Protein AF-A0A8J2QE23-F1 (afdb_monomer_lite)

Secondary structure (DSSP, 8-state):
----PPEEEE-------BPPEEESS----SS----EEPPP------TT---EEEETTEEEETTT-B-TTT--B-TTS-EEEETTEEEEHHHHHHHHPPBBTTT--B--TTS-EEEETTEEEETTT-B-TTT--B-TTS-EEEETTEEEEHHHHHHHHS-B-TTT-PBPPTT-EEEEETTEEEETTT-B-TTT--B-TTS-EEEETTEEEEHHHHHHHHS-B-TTT--B--S--EEETTEEE-TTTSB-TTT--B-TTS-EEEETTEEEEHHHHHHHHSPBPTTT--B---TT---EEEETTEEEEGGG-B-TTT--B-TTS--EEETTEEE-HHHHHHHHHHHHHHHHHHHSS------------SSTTTTTSS---SS------------------HHHHHHHHHHHHHHHHHHHHHHHHHHHTTTTS---SS-HHHHHHHHHHHHHHT-HHHHHHHHTT-SPPGGG-HHHHHHHHS-TTS---HHHHHHHHHHHHHHHHHTTHHHHHHHHHTT----HHHHHHHHHT--HHHHHHHHHHHHHTT-

Foldseek 3Di:
DDFDDWDKDAPPPPLVQDAWDWCPFDDPDVWDGKDWDQFDDDQDDDPPPFGWGQDPNDIHGQQQCAAPPPSHGCVNHIWMDTPNGTHHQVRCQVVPFAAAPQPRDGQGPPFTWTDDPRHTHTQQRCAAPPPRHGCHRHGWDDDPNGIHHPVVCQVPPFDAAPQPRDGDDHGFIWIDDPHHIHGQQRCAAPPPSGRQRRHGWDDDPNGIHHPVRCCLVPFQAAPQPRDGDPDDFDADPNHTHRQQRCAAPPPSHGCRVADWDDDPNGIHHLVCCQVPPADAALQPRHGPRCPDVQDWDDDPNHIHRQQRQAAPPPRHRCVVHDWDDDPSGIHHPVVVVVVVVVVVVVVVVVVPPDPDDDDDDDDDDDDCVVQVVPDPDPDDDDDDDDDDDDDDDDDPDPVNVVVVVVVVVVVVVVVVVVVVVVVVVVVPDDDDPDDPVVCVVVVVVVVVVPDVVVVVCVVVVVDDDPCLDLVNQLCVQVPPVDDDDPVSSVVSNVCSVCCNQPNCVVVVVVCVVVVHDDDPVNVVVSVVSPPVVNNVVVVVVVVVVVD

Organism: NCBI:txid151541

pLDDT: mean 70.88, std 19.55, range [23.38, 95.0]

InterPro domains:
  IPR001781 Zinc finger, LIM-type [PF00412] (100-156)
  IPR001781 Zinc finger, LIM-type [PF00412] (161-218)
  IPR001781 Zinc finger, LIM-type [PF00412] (222-276)
  IPR001781 Zinc finger, LIM-type [PF00412] (281-336)
  IPR001781 Zinc finger, LIM-type [PS00478] (100-135)
  IPR001781 Zinc finger, LIM-type [PS00478] (281-318)
  IPR001781 Zinc finger, LIM-type [PS50023] (98-159)
  IPR001781 Zinc finger, LIM-type [PS50023] (160-219)
  IPR001781 Zinc finger, LIM-type [PS50023] (220-279)
  IPR001781 Zinc finger, LIM-type [PS50023] (282-342)
  IPR001781 Zinc finger, LIM-type [SM00132] (42-91)
  IPR001781 Zinc finger, LIM-type [SM00132] (99-152)
  IPR001781 Zinc finger, LIM-type [SM00132] (160-213)
  IPR001781 Zinc finger, LIM-type [SM00132] (221-272)
  IPR001781 Zinc finger, LIM-type [SM00132] (280-335)
  IPR056807 FHL1/2/3/5, N-terminal LIM domain [PF25076] (67-93)

Radius of gyration: 65.22 Å; chains: 1; bounding box: 128×52×193 Å

Structure (mmCIF, N/CA/C/O backbone):
data_AF-A0A8J2QE23-F1
#
_entry.id   AF-A0A8J2QE23-F1
#
loop_
_atom_site.group_PDB
_atom_site.id
_atom_site.type_symbol
_atom_site.label_atom_id
_atom_site.label_alt_id
_atom_site.label_comp_id
_atom_site.label_asym_id
_atom_site.label_entity_id
_atom_site.label_seq_id
_atom_site.pdbx_PDB_ins_code
_atom_site.Cartn_x
_atom_site.Cartn_y
_atom_site.Cartn_z
_atom_site.occupancy
_atom_site.B_iso_or_equiv
_atom_site.auth_seq_id
_atom_site.auth_comp_id
_atom_site.auth_asym_id
_atom_site.auth_atom_id
_atom_site.pdbx_PDB_model_num
ATOM 1 N N . MET A 1 1 ? 8.301 8.227 7.032 1.00 47.47 1 MET A N 1
ATOM 2 C CA . MET A 1 1 ? 7.394 7.365 7.816 1.00 47.47 1 MET A CA 1
ATOM 3 C C . MET A 1 1 ? 7.092 8.125 9.090 1.00 47.47 1 MET A C 1
ATOM 5 O O . MET A 1 1 ? 8.026 8.390 9.827 1.00 47.47 1 MET A O 1
ATOM 9 N N . ALA A 1 2 ? 5.865 8.611 9.270 1.00 38.12 2 ALA A N 1
ATOM 10 C CA . ALA A 1 2 ? 5.478 9.253 10.523 1.00 38.12 2 ALA A CA 1
ATOM 11 C C . ALA A 1 2 ? 5.059 8.149 11.497 1.00 38.12 2 ALA A C 1
ATOM 13 O O . ALA A 1 2 ? 4.225 7.320 11.126 1.00 38.12 2 ALA A O 1
ATOM 14 N N . ASP A 1 3 ? 5.649 8.116 12.690 1.00 47.94 3 ASP A N 1
ATOM 15 C CA . ASP A 1 3 ? 5.162 7.262 13.769 1.00 47.94 3 ASP A CA 1
ATOM 16 C C . ASP A 1 3 ? 3.767 7.748 14.167 1.00 47.94 3 ASP A C 1
ATOM 18 O O . ASP A 1 3 ? 3.561 8.907 14.525 1.00 47.94 3 ASP A O 1
ATOM 22 N N . VAL A 1 4 ? 2.779 6.872 13.996 1.00 60.41 4 VAL A N 1
ATOM 23 C CA . VAL A 1 4 ? 1.395 7.142 14.378 1.00 60.41 4 VAL A CA 1
ATOM 24 C C . VAL A 1 4 ? 1.168 6.480 15.727 1.00 60.41 4 VAL A C 1
ATOM 26 O O . VAL A 1 4 ? 1.084 5.254 15.808 1.00 60.41 4 VAL A O 1
ATOM 29 N N . ASP A 1 5 ? 1.060 7.292 16.774 1.00 63.09 5 ASP A N 1
ATOM 30 C CA . ASP A 1 5 ? 0.840 6.794 18.128 1.00 63.09 5 ASP A CA 1
ATOM 31 C C . ASP A 1 5 ? -0.550 6.165 18.272 1.00 63.09 5 ASP A C 1
ATOM 33 O O . ASP A 1 5 ? -1.583 6.787 18.003 1.00 63.09 5 ASP A O 1
ATOM 37 N N . VAL A 1 6 ? -0.576 4.914 18.734 1.00 68.56 6 VAL A N 1
ATOM 38 C CA . VAL A 1 6 ? -1.795 4.239 19.186 1.00 68.56 6 VAL A CA 1
ATOM 39 C C . VAL A 1 6 ? -1.849 4.265 20.699 1.00 68.56 6 VAL A C 1
ATOM 41 O O . VAL A 1 6 ? -0.939 3.801 21.387 1.00 68.56 6 VAL A O 1
ATOM 44 N N . GLN A 1 7 ? -2.959 4.781 21.221 1.00 72.75 7 GLN A N 1
ATOM 45 C CA . GLN A 1 7 ? -3.200 4.804 22.653 1.00 72.75 7 GLN A CA 1
ATOM 46 C C . GLN A 1 7 ? -3.674 3.427 23.114 1.00 72.75 7 GLN A C 1
ATOM 48 O O . GLN A 1 7 ? -4.729 2.933 22.709 1.00 72.75 7 GLN A O 1
ATOM 53 N N . VAL A 1 8 ? -2.888 2.816 23.998 1.00 76.31 8 VAL A N 1
ATOM 54 C CA . VAL A 1 8 ? -3.310 1.634 24.747 1.00 76.31 8 VAL A CA 1
ATOM 55 C C . VAL A 1 8 ? -4.081 2.113 25.964 1.00 76.31 8 VAL A C 1
ATOM 57 O O . VAL A 1 8 ? -3.533 2.783 26.837 1.00 76.31 8 VAL A O 1
ATOM 60 N N . GLN A 1 9 ? -5.356 1.752 26.030 1.00 70.69 9 GLN A N 1
ATOM 61 C CA . GLN A 1 9 ? -6.204 2.053 27.173 1.00 70.69 9 GLN A CA 1
ATOM 62 C C . GLN A 1 9 ? -6.721 0.753 27.783 1.00 70.69 9 GLN A C 1
ATOM 64 O O . GLN A 1 9 ? -7.010 -0.227 27.092 1.00 70.69 9 GLN A O 1
ATOM 69 N N . TYR A 1 10 ? -6.864 0.747 29.101 1.00 68.62 10 TYR A N 1
ATOM 70 C CA . TYR A 1 10 ? -7.500 -0.352 29.813 1.00 68.62 10 TYR A CA 1
ATOM 71 C C . TYR A 1 10 ? -8.988 -0.058 29.936 1.00 68.62 10 TYR A C 1
ATOM 73 O O . TYR A 1 10 ? -9.376 1.047 30.317 1.00 68.62 10 TYR A O 1
ATOM 81 N N . THR A 1 11 ? -9.838 -1.038 29.621 1.00 58.91 11 THR A N 1
ATOM 82 C CA . THR A 1 11 ? -11.272 -0.886 29.859 1.00 58.91 11 THR A CA 1
ATOM 83 C C . THR A 1 11 ? -11.573 -1.008 31.345 1.00 58.91 11 THR A C 1
ATOM 85 O O . THR A 1 11 ? -11.805 -2.090 31.889 1.00 58.91 11 THR A O 1
ATOM 88 N N . THR A 1 12 ? -11.625 0.143 32.009 1.00 49.09 12 THR A N 1
ATOM 89 C CA . THR A 1 12 ? -12.297 0.323 33.294 1.00 49.09 12 THR A CA 1
ATOM 90 C C . THR A 1 12 ? -13.791 0.482 33.040 1.00 49.09 12 THR A C 1
ATOM 92 O O . THR A 1 12 ? -14.388 1.538 33.229 1.00 49.09 12 THR A O 1
ATOM 95 N N . THR A 1 13 ? -14.448 -0.589 32.590 1.00 48.50 13 THR A N 1
ATOM 96 C CA . THR A 1 13 ? -15.899 -0.630 32.752 1.00 48.50 13 THR A CA 1
ATOM 97 C C . THR A 1 13 ? -16.133 -0.727 34.253 1.00 48.50 13 THR A C 1
ATOM 99 O O . THR A 1 13 ? -15.997 -1.811 34.822 1.00 48.50 13 THR A O 1
ATOM 102 N N . GLU A 1 14 ? -16.442 0.394 34.911 1.00 43.00 14 GLU A N 1
ATOM 103 C CA . GLU A 1 14 ? -16.995 0.395 36.265 1.00 43.00 14 GLU A CA 1
ATOM 104 C C . GLU A 1 14 ? -18.383 -0.255 36.223 1.00 43.00 14 GLU A C 1
ATOM 106 O O . GLU A 1 14 ? -19.428 0.365 36.435 1.00 43.00 14 GLU A O 1
ATOM 111 N N . ARG A 1 15 ? -18.414 -1.561 35.961 1.00 50.25 15 ARG A N 1
ATOM 112 C CA . ARG A 1 15 ? -19.521 -2.406 36.346 1.00 50.25 15 ARG A CA 1
ATOM 113 C C . ARG A 1 15 ? -19.413 -2.506 37.855 1.00 50.25 15 ARG A C 1
ATOM 115 O O . ARG A 1 15 ? -18.872 -3.465 38.391 1.00 50.25 15 ARG A O 1
ATOM 122 N N . LYS A 1 16 ? -19.905 -1.474 38.546 1.00 45.69 16 LYS A N 1
ATOM 123 C CA . LYS A 1 16 ? -20.238 -1.584 39.963 1.00 45.69 16 LYS A CA 1
ATOM 124 C C . LYS A 1 16 ? -21.282 -2.687 40.016 1.00 45.69 16 LYS A C 1
ATOM 126 O O . LYS A 1 16 ? -22.439 -2.462 39.664 1.00 45.69 16 LYS A O 1
ATOM 131 N N . THR A 1 17 ? -20.832 -3.895 40.327 1.00 49.22 17 THR A N 1
ATOM 132 C CA . THR A 1 17 ? -21.668 -5.054 40.589 1.00 49.22 17 THR A CA 1
ATOM 133 C C . THR A 1 17 ? -22.394 -4.739 41.881 1.00 49.22 17 THR A C 1
ATOM 135 O O . THR A 1 17 ? -21.884 -4.899 42.985 1.00 49.22 17 THR A O 1
ATOM 138 N N . ARG A 1 18 ? -23.570 -4.135 41.732 1.00 65.31 18 ARG A N 1
ATOM 139 C CA . ARG A 1 18 ? -24.347 -3.660 42.866 1.00 65.31 18 ARG A CA 1
ATOM 140 C C . ARG A 1 18 ? -25.139 -4.841 43.391 1.00 65.31 18 ARG A C 1
ATOM 142 O O . ARG A 1 18 ? -25.804 -5.543 42.631 1.00 65.31 18 ARG A O 1
ATOM 149 N N . LYS A 1 19 ? -25.012 -5.078 44.689 1.00 60.19 19 LYS A N 1
ATOM 150 C CA . LYS A 1 19 ? -25.923 -5.945 45.423 1.00 60.19 19 LYS A CA 1
ATOM 151 C C . LYS A 1 19 ? -27.042 -5.063 45.950 1.00 60.19 19 LYS A C 1
ATOM 153 O O . LYS A 1 19 ? -26.781 -3.969 46.448 1.00 60.19 19 LYS A O 1
ATOM 158 N N . VAL A 1 20 ? -28.278 -5.517 45.787 1.00 65.62 20 VAL A N 1
ATOM 159 C CA . VAL A 1 20 ? -29.425 -4.837 46.386 1.00 65.62 20 VAL A CA 1
ATOM 160 C C . VAL A 1 20 ? -29.340 -5.027 47.901 1.00 65.62 20 VAL A C 1
ATOM 162 O O . VAL A 1 20 ? -28.993 -6.119 48.365 1.00 65.62 20 VAL A O 1
ATOM 165 N N . LYS A 1 21 ? -29.593 -3.974 48.684 1.00 64.69 21 LYS A N 1
ATOM 166 C CA . LYS A 1 21 ? -29.638 -4.117 50.141 1.00 64.69 21 LYS A CA 1
ATOM 167 C C . LYS A 1 21 ? -30.967 -4.790 50.474 1.00 64.69 21 LYS A C 1
ATOM 169 O O . LYS A 1 21 ? -32.024 -4.199 50.277 1.00 64.69 21 LYS A O 1
ATOM 174 N N . LYS A 1 22 ? -30.905 -6.039 50.937 1.00 49.88 22 LYS A N 1
ATOM 175 C CA . LYS A 1 22 ? -32.056 -6.722 51.530 1.00 49.88 22 LYS A CA 1
ATOM 176 C C . LYS A 1 22 ? -32.204 -6.231 52.961 1.00 49.88 22 LYS A C 1
ATOM 178 O O . LYS A 1 22 ? -31.417 -6.599 53.826 1.00 49.88 22 LYS A O 1
ATOM 183 N N . THR A 1 23 ? -33.185 -5.380 53.202 1.00 47.16 23 THR A N 1
ATOM 184 C CA . THR A 1 23 ? -33.589 -5.003 54.556 1.00 47.16 23 THR A CA 1
ATOM 185 C C . THR A 1 23 ? -34.713 -5.930 54.998 1.00 47.16 23 THR A C 1
ATOM 187 O O . THR A 1 23 ? -35.874 -5.679 54.709 1.00 47.16 23 THR A O 1
ATOM 190 N N . SER A 1 24 ? -34.359 -7.033 55.663 1.00 40.16 24 SER A N 1
ATOM 191 C CA . SER A 1 24 ? -35.286 -7.829 56.490 1.00 40.16 24 SER A CA 1
ATOM 192 C C . SER A 1 24 ? -35.297 -7.371 57.958 1.00 40.16 24 SER A C 1
ATOM 194 O O . SER A 1 24 ? -36.177 -7.758 58.714 1.00 40.16 24 SER A O 1
ATOM 196 N N . LYS A 1 25 ? -34.359 -6.494 58.341 1.00 39.34 25 LYS A N 1
ATOM 197 C CA . LYS A 1 25 ? -34.445 -5.586 59.491 1.00 39.34 25 LYS A CA 1
ATOM 198 C C . LYS A 1 25 ? -34.339 -4.159 58.958 1.00 39.34 25 LYS A C 1
ATOM 200 O O . LYS A 1 25 ? -33.464 -3.866 58.135 1.00 39.34 25 LYS A O 1
ATOM 205 N N . ARG A 1 26 ? -35.291 -3.310 59.336 1.00 41.75 26 ARG A N 1
ATOM 206 C CA . ARG A 1 26 ? -35.422 -1.936 58.836 1.00 41.75 26 ARG A CA 1
ATOM 207 C C . ARG A 1 26 ? -34.253 -1.078 59.357 1.00 41.75 26 ARG A C 1
ATOM 209 O O . ARG A 1 26 ? -33.733 -1.344 60.430 1.00 41.75 26 ARG A O 1
ATOM 216 N N . ARG A 1 27 ? -33.791 -0.123 58.536 1.00 34.28 27 ARG A N 1
ATOM 217 C CA . ARG A 1 27 ? -32.582 0.714 58.719 1.00 34.28 27 ARG A CA 1
ATOM 218 C C . ARG A 1 27 ? -32.363 1.195 60.169 1.00 34.28 27 ARG A C 1
ATOM 220 O O . ARG A 1 27 ? -33.217 1.890 60.702 1.00 34.28 27 ARG A O 1
ATOM 227 N N . GLU A 1 28 ? -31.139 1.000 60.672 1.00 32.66 28 GLU A N 1
ATOM 228 C CA . GLU A 1 28 ? -30.428 1.968 61.525 1.00 32.66 28 GLU A CA 1
ATOM 229 C C . GLU A 1 28 ? -30.252 3.275 60.726 1.00 32.66 28 GLU A C 1
ATOM 231 O O . GLU A 1 28 ? -29.236 3.532 60.077 1.00 32.66 28 GLU A O 1
ATOM 236 N N . SER A 1 29 ? -31.313 4.067 60.662 1.00 32.69 29 SER A N 1
ATOM 237 C CA . SER A 1 29 ? -31.208 5.525 60.587 1.00 32.69 29 SER A CA 1
ATOM 238 C C . SER A 1 29 ? -31.222 6.031 62.029 1.00 32.69 29 SER A C 1
ATOM 240 O O . SER A 1 29 ? -31.590 5.281 62.924 1.00 32.69 29 SER A O 1
ATOM 242 N N . LYS A 1 30 ? -30.810 7.276 62.271 1.00 35.81 30 LYS A N 1
ATOM 243 C CA . LYS A 1 30 ? -30.726 7.922 63.597 1.00 35.81 30 LYS A CA 1
ATOM 244 C C . LYS A 1 30 ? -32.020 7.931 64.447 1.00 35.81 30 LYS A C 1
ATOM 246 O O . LYS A 1 30 ? -32.007 8.526 65.516 1.00 35.81 30 LYS A O 1
ATOM 251 N N . ASP A 1 31 ? -33.072 7.236 64.027 1.00 39.78 31 ASP A N 1
ATOM 252 C CA . ASP A 1 31 ? -34.387 7.197 64.646 1.00 39.78 31 ASP A CA 1
ATOM 253 C C . ASP A 1 31 ? -34.797 5.728 64.873 1.00 39.78 31 ASP A C 1
ATOM 255 O O . ASP A 1 31 ? -34.984 4.996 63.900 1.00 39.78 31 ASP A O 1
ATOM 259 N N . GLY A 1 32 ? -34.890 5.335 66.150 1.00 39.62 32 GLY A N 1
ATOM 260 C CA . GLY A 1 32 ? -35.680 4.236 66.738 1.00 39.62 32 GLY A CA 1
ATOM 261 C C . GLY A 1 32 ? -35.722 2.847 66.073 1.00 39.62 32 GLY A C 1
ATOM 262 O O . GLY A 1 32 ? -36.152 2.679 64.935 1.00 39.62 32 GLY A O 1
ATOM 263 N N . GLU A 1 33 ? -35.404 1.800 66.844 1.00 40.91 33 GLU A N 1
ATOM 264 C CA . GLU A 1 33 ? -35.681 0.400 66.484 1.00 40.91 33 GLU A CA 1
ATOM 265 C C . GLU A 1 33 ? -37.197 0.166 66.321 1.00 40.91 33 GLU A C 1
ATOM 267 O O . GLU A 1 33 ? -37.983 0.479 67.213 1.00 40.91 33 GLU A O 1
ATOM 272 N N . VAL A 1 34 ? -37.615 -0.373 65.169 1.00 52.19 34 VAL A N 1
ATOM 273 C CA . VAL A 1 34 ? -39.026 -0.663 64.864 1.00 52.19 34 VAL A CA 1
ATOM 274 C C . VAL A 1 34 ? -39.274 -2.161 65.006 1.00 52.19 34 VAL A C 1
ATOM 276 O O . VAL A 1 34 ? -38.759 -2.951 64.209 1.00 52.19 34 VAL A O 1
ATOM 279 N N . SER A 1 35 ? -40.093 -2.546 65.981 1.00 59.28 35 SER A N 1
ATOM 280 C CA . SER A 1 35 ? -40.546 -3.918 66.212 1.00 59.28 35 SER A CA 1
ATOM 281 C C . SER A 1 35 ? -42.037 -4.059 65.893 1.00 59.28 35 SER A C 1
ATOM 283 O O . SER A 1 35 ? -42.848 -3.176 66.188 1.00 59.28 35 SER A O 1
ATOM 285 N N . VAL A 1 36 ? -42.387 -5.167 65.235 1.00 64.56 36 VAL A N 1
ATOM 286 C CA . VAL A 1 36 ? -43.778 -5.602 65.063 1.00 64.56 36 VAL A CA 1
ATOM 287 C C . VAL A 1 36 ? -44.067 -6.560 66.200 1.00 64.56 36 VAL A C 1
ATOM 289 O O . VAL A 1 36 ? -43.418 -7.601 66.294 1.00 64.56 36 VAL A O 1
ATOM 292 N N . THR A 1 37 ? -45.004 -6.195 67.065 1.00 68.62 37 THR A N 1
ATOM 293 C CA . THR A 1 37 ? -45.336 -6.999 68.239 1.00 68.62 37 THR A CA 1
ATOM 294 C C . THR A 1 37 ? -46.634 -7.744 67.972 1.00 68.62 37 THR A C 1
ATOM 296 O O . THR A 1 37 ? -47.677 -7.136 67.722 1.00 68.62 37 THR A O 1
ATOM 299 N N . GLU A 1 38 ? -46.560 -9.071 68.006 1.00 58.50 38 GLU A N 1
ATOM 300 C CA . GLU A 1 38 ? -47.729 -9.944 68.069 1.00 58.50 38 GLU A CA 1
ATOM 301 C C . GLU A 1 38 ? -48.007 -10.231 69.545 1.00 58.50 38 GLU A C 1
ATOM 303 O O . GLU A 1 38 ? -47.108 -10.626 70.287 1.00 58.50 38 GLU A O 1
ATOM 308 N N . LEU A 1 39 ? -49.227 -9.945 69.999 1.00 58.41 39 LEU A N 1
ATOM 309 C CA . LEU A 1 39 ? -49.626 -10.178 71.383 1.00 58.41 39 LEU A CA 1
ATOM 310 C C . LEU A 1 39 ? -50.009 -11.646 71.578 1.00 58.41 39 LEU A C 1
ATOM 312 O O . LEU A 1 39 ? -50.904 -12.149 70.899 1.00 58.41 39 LEU A O 1
ATOM 316 N N . GLU A 1 40 ? -49.389 -12.305 72.557 1.00 47.38 40 GLU A N 1
ATOM 317 C CA . GLU A 1 40 ? -49.926 -13.535 73.137 1.00 47.38 40 GLU A CA 1
ATOM 318 C C . GLU A 1 40 ? -51.160 -13.169 73.975 1.00 47.38 40 GLU A C 1
ATOM 320 O O . GLU A 1 40 ? -51.076 -12.415 74.948 1.00 47.38 40 GLU A O 1
ATOM 325 N N . GLN A 1 41 ? -52.331 -13.668 73.579 1.00 48.75 41 GLN A N 1
ATOM 326 C CA . GLN A 1 41 ? -53.566 -13.479 74.336 1.00 48.75 41 GLN A CA 1
ATOM 327 C C . GLN A 1 41 ? -53.448 -14.207 75.681 1.00 48.75 41 GLN A C 1
ATOM 329 O O . GLN A 1 41 ? -53.553 -15.429 75.745 1.00 48.75 41 GLN A O 1
ATOM 334 N N . THR A 1 42 ? -53.250 -13.461 76.766 1.00 46.84 42 THR A N 1
ATOM 335 C CA . THR A 1 42 ? -53.445 -13.975 78.126 1.00 46.84 42 THR A CA 1
ATOM 336 C C . THR A 1 42 ? -54.664 -13.288 78.724 1.00 46.84 42 THR A C 1
ATOM 338 O O . THR A 1 42 ? -54.569 -12.236 79.346 1.00 46.84 42 THR A O 1
ATOM 341 N N . ASN A 1 43 ? -55.840 -13.883 78.504 1.00 48.66 43 ASN A N 1
ATOM 342 C CA . ASN A 1 43 ? -57.049 -13.519 79.239 1.00 48.66 43 ASN A CA 1
ATOM 343 C C . ASN A 1 43 ? -56.899 -14.026 80.675 1.00 48.66 43 ASN A C 1
ATOM 345 O O . ASN A 1 43 ? -57.268 -15.154 80.993 1.00 48.66 43 ASN A O 1
ATOM 349 N N . THR A 1 44 ? -56.308 -13.212 81.538 1.00 50.41 44 THR A N 1
ATOM 350 C CA . THR A 1 44 ? -56.287 -13.460 82.980 1.00 50.41 44 THR A CA 1
ATOM 351 C C . THR A 1 44 ? -57.384 -12.627 83.631 1.00 50.41 44 THR A C 1
ATOM 353 O O . THR A 1 44 ? -57.357 -11.406 83.561 1.00 50.41 44 THR A O 1
ATOM 356 N N . THR A 1 45 ? -58.375 -13.290 84.225 1.00 49.25 45 THR A N 1
ATOM 357 C CA . THR A 1 45 ? -59.430 -12.671 85.035 1.00 49.25 45 THR A CA 1
ATOM 358 C C . THR A 1 45 ? -58.950 -12.560 86.480 1.00 49.25 45 THR A C 1
ATOM 360 O O . THR A 1 45 ? -58.629 -13.586 87.077 1.00 49.25 45 THR A O 1
ATOM 363 N N . ASN A 1 46 ? -58.933 -11.356 87.052 1.00 49.34 46 ASN A N 1
ATOM 364 C CA . ASN A 1 46 ? -58.846 -11.157 88.505 1.00 49.34 46 ASN A CA 1
ATOM 365 C C . ASN A 1 46 ? -60.196 -10.645 89.038 1.00 49.34 46 ASN A C 1
ATOM 367 O O . ASN A 1 46 ? -60.998 -10.125 88.262 1.00 49.34 46 ASN A O 1
ATOM 371 N N . ASP A 1 47 ? -60.408 -10.799 90.350 1.00 51.91 47 ASP A N 1
ATOM 372 C CA . ASP A 1 47 ? -61.664 -10.696 91.131 1.00 51.91 47 ASP A CA 1
ATOM 373 C C . ASP A 1 47 ? -62.526 -9.413 90.987 1.00 51.91 47 ASP A C 1
ATOM 375 O O . ASP A 1 47 ? -63.569 -9.320 91.621 1.00 51.91 47 ASP A O 1
ATOM 379 N N . ASP A 1 48 ? -62.173 -8.465 90.112 1.00 52.19 48 ASP A N 1
ATOM 380 C CA . ASP A 1 48 ? -62.931 -7.229 89.830 1.00 52.19 48 ASP A CA 1
ATOM 381 C C . ASP A 1 48 ? -63.298 -7.053 88.332 1.00 52.19 48 ASP A C 1
ATOM 383 O O . ASP A 1 48 ? -63.416 -5.942 87.820 1.00 52.19 48 ASP A O 1
ATOM 387 N N . GLY A 1 49 ? -63.487 -8.149 87.586 1.00 56.12 49 GLY A N 1
ATOM 388 C CA . GLY A 1 49 ? -64.290 -8.179 86.344 1.00 56.12 49 GLY A CA 1
ATOM 389 C C . GLY A 1 49 ? -63.803 -7.386 85.114 1.00 56.12 49 GLY A C 1
ATOM 390 O O . GLY A 1 49 ? -64.533 -7.321 84.125 1.00 56.12 49 GLY A O 1
ATOM 391 N N . GLY A 1 50 ? -62.608 -6.788 85.130 1.00 60.12 50 GLY A N 1
ATOM 392 C CA . GLY A 1 50 ? -62.061 -6.016 84.004 1.00 60.12 50 GLY A CA 1
ATOM 393 C C . GLY A 1 50 ? -61.134 -6.821 83.082 1.00 60.12 50 GLY A C 1
ATOM 394 O O . GLY A 1 50 ? -60.186 -7.447 83.550 1.00 60.12 50 GLY A O 1
ATOM 395 N N . GLU A 1 51 ? -61.357 -6.761 81.763 1.00 66.81 51 GLU A N 1
ATOM 396 C CA . GLU A 1 51 ? -60.429 -7.301 80.754 1.00 66.81 51 GLU A CA 1
ATOM 397 C C . GLU A 1 51 ? -59.211 -6.375 80.564 1.00 66.81 51 GLU A C 1
ATOM 399 O O . GLU A 1 51 ? -59.355 -5.169 80.333 1.00 66.81 51 GLU A O 1
ATOM 404 N N . TYR A 1 52 ? -57.999 -6.939 80.621 1.00 68.12 52 TYR A N 1
ATOM 405 C CA . TYR A 1 52 ? -56.741 -6.213 80.421 1.00 68.12 52 TYR A CA 1
ATOM 406 C C . TYR A 1 52 ? -55.822 -6.897 79.400 1.00 68.12 52 TYR A C 1
ATOM 408 O O . TYR A 1 52 ? -55.874 -8.105 79.195 1.00 68.12 52 TYR A O 1
ATOM 416 N N . THR A 1 53 ? -54.971 -6.114 78.732 1.00 75.00 53 THR A N 1
ATOM 417 C CA . THR A 1 53 ? -53.980 -6.574 77.746 1.00 75.00 53 THR A CA 1
ATOM 418 C C . THR A 1 53 ? -52.580 -6.108 78.144 1.00 75.00 53 THR A C 1
ATOM 420 O O . THR A 1 53 ? -52.367 -4.928 78.422 1.00 75.00 53 THR A O 1
ATOM 423 N N . LYS A 1 54 ? -51.605 -7.024 78.140 1.00 75.38 54 LYS A N 1
ATOM 424 C CA . LYS A 1 54 ? -50.193 -6.726 78.426 1.00 75.38 54 LYS A CA 1
ATOM 425 C C . LYS A 1 54 ? -49.461 -6.257 77.182 1.00 75.38 54 LYS A C 1
ATOM 427 O O . LYS A 1 54 ? -49.188 -7.065 76.309 1.00 75.38 54 LYS A O 1
ATOM 432 N N . ALA A 1 55 ? -49.077 -4.987 77.118 1.00 72.94 55 ALA A N 1
ATOM 433 C CA . ALA A 1 55 ? -48.306 -4.433 76.005 1.00 72.94 55 ALA A CA 1
ATOM 434 C C . ALA A 1 55 ? -47.277 -3.415 76.513 1.00 72.94 55 ALA A C 1
ATOM 436 O O . ALA A 1 55 ? -47.532 -2.682 77.467 1.00 72.94 55 ALA A O 1
ATOM 437 N N . MET A 1 56 ? -46.102 -3.348 75.875 1.00 72.88 56 MET A N 1
ATOM 438 C CA . MET A 1 56 ? -45.023 -2.412 76.251 1.00 72.88 56 MET A CA 1
ATOM 439 C C . MET A 1 56 ? -44.588 -2.518 77.730 1.00 72.88 56 MET A C 1
ATOM 441 O O . MET A 1 56 ? -44.323 -1.506 78.376 1.00 72.88 56 MET A O 1
ATOM 445 N N . ASN A 1 57 ? -44.537 -3.740 78.278 1.00 76.19 57 ASN A N 1
ATOM 446 C CA . ASN A 1 57 ? -44.246 -4.019 79.694 1.00 76.19 57 ASN A CA 1
ATOM 447 C C . ASN A 1 57 ? -45.218 -3.351 80.695 1.00 76.19 57 ASN A C 1
ATOM 449 O O . ASN A 1 57 ? -44.844 -3.107 81.842 1.00 76.19 57 ASN A O 1
ATOM 453 N N . LYS A 1 58 ? -46.456 -3.051 80.274 1.00 77.94 58 LYS A N 1
ATOM 454 C CA . LYS A 1 58 ? -47.530 -2.485 81.107 1.00 77.94 58 LYS A CA 1
ATOM 455 C C . LYS A 1 58 ? -48.852 -3.225 80.880 1.00 77.94 58 LYS A C 1
ATOM 457 O O . LYS A 1 58 ? -49.065 -3.800 79.811 1.00 77.94 58 LYS A O 1
ATOM 462 N N . ASP A 1 59 ? -49.735 -3.173 81.874 1.00 78.56 59 ASP A N 1
ATOM 463 C CA . ASP A 1 59 ? -51.117 -3.651 81.777 1.00 78.56 59 ASP A CA 1
ATOM 464 C C . ASP A 1 59 ? -52.028 -2.510 81.300 1.00 78.56 59 ASP A C 1
ATOM 466 O O . ASP A 1 59 ? -52.017 -1.414 81.865 1.00 78.56 59 ASP A O 1
ATOM 470 N N . TRP A 1 60 ? -52.811 -2.758 80.251 1.00 76.88 60 TRP A N 1
ATOM 471 C CA . TRP A 1 60 ? -53.739 -1.792 79.663 1.00 76.88 60 TRP A CA 1
ATOM 472 C C . TRP A 1 60 ? -55.178 -2.291 79.767 1.00 76.88 60 TRP A C 1
ATOM 474 O O . TRP A 1 60 ? -55.452 -3.443 79.446 1.00 76.88 60 TRP A O 1
ATOM 484 N N . HIS A 1 61 ? -56.116 -1.421 80.144 1.00 73.00 61 HIS A N 1
ATOM 485 C CA . HIS A 1 61 ? -57.549 -1.723 80.046 1.00 73.00 61 HIS A CA 1
ATOM 486 C C . HIS A 1 61 ? -57.987 -1.855 78.576 1.00 73.00 61 HIS A C 1
ATOM 488 O O . HIS A 1 61 ? -57.440 -1.167 77.706 1.00 73.00 61 HIS A O 1
ATOM 494 N N . SER A 1 62 ? -59.004 -2.685 78.312 1.00 64.62 62 SER A N 1
ATOM 495 C CA . SER A 1 62 ? -59.477 -3.115 76.981 1.00 64.62 62 SER A CA 1
ATOM 496 C C . SER A 1 62 ? -59.947 -2.019 75.994 1.00 64.62 62 SER A C 1
ATOM 498 O O . SER A 1 62 ? -60.333 -2.344 74.873 1.00 64.62 62 SER A O 1
ATOM 500 N N . GLY A 1 63 ? -59.838 -0.730 76.340 1.00 66.94 63 GLY A N 1
ATOM 501 C CA . GLY A 1 63 ? -60.133 0.413 75.460 1.00 66.94 63 GLY A CA 1
ATOM 502 C C . GLY A 1 63 ? -59.143 1.587 75.520 1.00 66.94 63 GLY A C 1
ATOM 503 O O . GLY A 1 63 ? -59.418 2.620 74.923 1.00 66.94 63 GLY A O 1
ATOM 504 N N . HIS A 1 64 ? -58.017 1.469 76.239 1.00 77.81 64 HIS A N 1
ATOM 505 C CA . HIS A 1 64 ? -57.029 2.560 76.374 1.00 77.81 64 HIS A CA 1
ATOM 506 C C . HIS A 1 64 ? -55.710 2.312 75.632 1.00 77.81 64 HIS A C 1
ATOM 508 O O . HIS A 1 64 ? -54.902 3.230 75.492 1.00 77.81 64 HIS A O 1
ATOM 514 N N . PHE A 1 65 ? -55.471 1.090 75.155 1.00 85.06 65 PHE A N 1
ATOM 515 C CA . PHE A 1 65 ? -54.334 0.802 74.287 1.00 85.06 65 PHE A CA 1
ATOM 516 C C . PHE A 1 65 ? -54.719 1.089 72.834 1.00 85.06 65 PHE A C 1
ATOM 518 O O . PHE A 1 65 ? -55.205 0.205 72.131 1.00 85.06 65 PHE A O 1
ATOM 525 N N . CYS A 1 66 ? -54.534 2.336 72.402 1.00 87.69 66 CYS A N 1
ATOM 526 C CA . CYS A 1 66 ? -54.992 2.821 71.101 1.00 87.69 66 CYS A CA 1
ATOM 527 C C . CYS A 1 66 ? -53.841 3.258 70.190 1.00 87.69 66 CYS A C 1
ATOM 529 O O . CYS A 1 66 ? -52.745 3.592 70.639 1.00 87.69 66 CYS A O 1
ATOM 531 N N . CYS A 1 67 ? -54.103 3.273 68.884 1.00 89.19 67 CYS A N 1
ATOM 532 C CA . CYS A 1 67 ? -53.193 3.826 67.892 1.00 89.19 67 CYS A CA 1
ATOM 533 C C . CYS A 1 67 ? -53.012 5.326 68.121 1.00 89.19 67 CYS A C 1
ATOM 535 O O . CYS A 1 67 ? -53.978 6.075 68.040 1.00 89.19 67 CYS A O 1
ATOM 537 N N . TRP A 1 68 ? -51.766 5.774 68.264 1.00 88.81 68 TRP A N 1
ATOM 538 C CA . TRP A 1 68 ? -51.418 7.180 68.488 1.00 88.81 68 TRP A CA 1
ATOM 539 C C . TRP A 1 68 ? -51.991 8.151 67.442 1.00 88.81 68 TRP A C 1
ATOM 541 O O . TRP A 1 68 ? -52.164 9.335 67.710 1.00 88.81 68 TRP A O 1
ATOM 551 N N . LYS A 1 69 ? -52.257 7.674 66.220 1.00 88.88 69 LYS A N 1
ATOM 552 C CA . LYS A 1 69 ? -52.731 8.522 65.120 1.00 88.88 69 LYS A CA 1
ATOM 553 C C . LYS A 1 69 ? -54.250 8.533 64.934 1.00 88.88 69 LYS A C 1
ATOM 555 O O . LYS A 1 69 ? -54.769 9.530 64.442 1.00 88.88 69 LYS A O 1
ATOM 560 N N . CYS A 1 70 ? -54.940 7.427 65.203 1.00 90.69 70 CYS A N 1
ATOM 561 C CA . CYS A 1 70 ? -56.367 7.286 64.879 1.00 90.69 70 CYS A CA 1
ATOM 562 C C . CYS A 1 70 ? -57.241 6.886 66.066 1.00 90.69 70 CYS A C 1
ATOM 564 O O . CYS A 1 70 ? -58.430 6.660 65.863 1.00 90.69 70 CYS A O 1
ATOM 566 N N . ASP A 1 71 ? -56.653 6.747 67.255 1.00 88.19 71 ASP A N 1
ATOM 567 C CA . ASP A 1 71 ? -57.309 6.361 68.508 1.00 88.19 71 ASP A CA 1
ATOM 568 C C . ASP A 1 71 ? -58.080 5.025 68.456 1.00 88.19 71 ASP A C 1
ATOM 570 O O . ASP A 1 71 ? -58.794 4.669 69.390 1.00 88.19 71 ASP A O 1
ATOM 574 N N . GLU A 1 72 ? -57.900 4.235 67.393 1.00 88.38 72 GLU A N 1
ATOM 575 C CA . GLU A 1 72 ? -58.483 2.900 67.255 1.00 88.38 72 GLU A CA 1
ATOM 576 C C . GLU A 1 72 ? -57.802 1.932 68.230 1.00 88.38 72 GLU A C 1
ATOM 578 O O . GLU A 1 72 ? -56.571 1.929 68.342 1.00 88.38 72 GLU A O 1
ATOM 583 N N . SER A 1 73 ? -58.596 1.107 68.921 1.00 87.62 73 SER A N 1
ATOM 584 C CA . SER A 1 73 ? -58.069 0.130 69.875 1.00 87.62 73 SER A CA 1
ATOM 585 C C . SER A 1 73 ? -57.146 -0.875 69.184 1.00 87.62 73 SER A C 1
ATOM 587 O O . SER A 1 73 ? -57.511 -1.503 68.190 1.00 87.62 73 SER A O 1
ATOM 589 N N . LEU A 1 74 ? -55.952 -1.048 69.743 1.00 85.38 74 LEU A N 1
ATOM 590 C CA . LEU A 1 74 ? -54.942 -2.009 69.307 1.00 85.38 74 LEU A CA 1
ATOM 591 C C . LEU A 1 74 ? -55.029 -3.333 70.077 1.00 85.38 74 LEU A C 1
ATOM 593 O O . LEU A 1 74 ? -54.204 -4.225 69.872 1.00 85.38 74 LEU A O 1
ATOM 597 N N . THR A 1 75 ? -56.009 -3.482 70.972 1.00 81.88 75 THR A N 1
ATOM 598 C CA . THR A 1 75 ? -56.225 -4.721 71.724 1.00 81.88 75 THR A CA 1
ATOM 599 C C . THR A 1 75 ? -56.497 -5.886 70.769 1.00 81.88 75 THR A C 1
ATOM 601 O O . THR A 1 75 ? -57.386 -5.838 69.923 1.00 81.88 75 THR A O 1
ATOM 604 N N . GLY A 1 76 ? -55.663 -6.929 70.847 1.00 76.06 76 GLY A N 1
ATOM 605 C CA . GLY A 1 76 ? -55.733 -8.087 69.948 1.00 76.06 76 GLY A CA 1
ATOM 606 C C . GLY A 1 76 ? -55.323 -7.822 68.491 1.00 76.06 76 GLY A C 1
ATOM 607 O O . GLY A 1 76 ? -55.422 -8.731 67.669 1.00 76.06 76 GLY A O 1
ATOM 608 N N . GLN A 1 77 ? -54.849 -6.617 68.152 1.00 81.94 77 GLN A N 1
ATOM 609 C CA . GLN A 1 77 ? -54.376 -6.273 66.810 1.00 81.94 77 GLN A CA 1
ATOM 610 C C . GLN A 1 77 ? -52.846 -6.183 66.754 1.00 81.94 77 GLN A C 1
ATOM 612 O O . GLN A 1 77 ? -52.179 -5.834 67.728 1.00 81.94 77 GLN A O 1
ATOM 617 N N . ARG A 1 78 ? -52.276 -6.462 65.576 1.00 85.00 78 ARG A N 1
ATOM 618 C CA . ARG A 1 78 ? -50.853 -6.216 65.301 1.00 85.00 78 ARG A CA 1
ATOM 619 C C . ARG A 1 78 ? -50.602 -4.709 65.261 1.00 85.00 78 ARG A C 1
ATOM 621 O O . ARG A 1 78 ? -51.327 -3.971 64.589 1.00 85.00 78 ARG A O 1
ATOM 628 N N . TYR A 1 79 ? -49.545 -4.265 65.927 1.00 85.38 79 TYR A N 1
ATOM 629 C CA . TYR A 1 79 ? -49.156 -2.860 65.972 1.00 85.38 79 TYR A CA 1
ATOM 630 C C . TYR A 1 79 ? -47.649 -2.694 65.775 1.00 85.38 79 TYR A C 1
ATOM 632 O O . TYR A 1 79 ? -46.869 -3.642 65.900 1.00 85.38 79 TYR A O 1
ATOM 640 N N . VAL A 1 80 ? -47.250 -1.474 65.426 1.00 85.19 80 VAL A N 1
ATOM 641 C CA . VAL A 1 80 ? -45.861 -1.104 65.159 1.00 85.19 80 VAL A CA 1
ATOM 642 C C . VAL A 1 80 ? -45.432 -0.046 66.159 1.00 85.19 80 VAL A C 1
ATOM 644 O O . VAL A 1 80 ? -46.095 0.985 66.291 1.00 85.19 80 VAL A O 1
ATOM 647 N N . LEU A 1 81 ? -44.322 -0.295 66.851 1.00 83.69 81 LEU A N 1
ATOM 648 C CA . LEU A 1 81 ? -43.726 0.675 67.763 1.00 83.69 81 LEU A CA 1
ATOM 649 C C . LEU A 1 81 ? -42.716 1.547 67.032 1.00 83.69 81 LEU A C 1
ATOM 651 O O . LEU A 1 81 ? -41.827 1.047 66.341 1.00 83.69 81 LEU A O 1
ATOM 655 N N . ARG A 1 82 ? -42.845 2.861 67.209 1.00 81.44 82 ARG A N 1
ATOM 656 C CA . ARG A 1 82 ? -41.849 3.832 66.765 1.00 81.44 82 ARG A CA 1
ATOM 657 C C . ARG A 1 82 ? -41.791 4.979 67.761 1.00 81.44 82 ARG A C 1
ATOM 659 O O . ARG A 1 82 ? -42.836 5.519 68.101 1.00 81.44 82 ARG A O 1
ATOM 666 N N . ASP A 1 83 ? -40.590 5.319 68.221 1.00 84.56 83 ASP A N 1
ATOM 667 C CA . ASP A 1 83 ? -40.360 6.402 69.189 1.00 84.56 83 ASP A CA 1
ATOM 668 C C . ASP A 1 83 ? -41.267 6.280 70.435 1.00 84.56 83 ASP A C 1
ATOM 670 O O . ASP A 1 83 ? -41.890 7.242 70.871 1.00 84.56 83 ASP A O 1
ATOM 674 N N . GLU A 1 84 ? -41.392 5.052 70.959 1.00 82.06 84 GLU A N 1
ATOM 675 C CA . GLU A 1 84 ? -42.254 4.678 72.099 1.00 82.06 84 GLU A CA 1
ATOM 676 C C . GLU A 1 84 ? -43.767 4.898 71.896 1.00 82.06 84 GLU A C 1
ATOM 678 O O . GLU A 1 84 ? -44.546 4.787 72.841 1.00 82.06 84 GLU A O 1
ATOM 683 N N . GLN A 1 85 ? -44.215 5.145 70.665 1.00 86.88 85 GLN A N 1
ATOM 684 C CA . GLN A 1 85 ? -45.628 5.330 70.337 1.00 86.88 85 GLN A CA 1
ATOM 685 C C . GLN A 1 85 ? -46.171 4.130 69.540 1.00 86.88 85 GLN A C 1
ATOM 687 O O . GLN A 1 85 ? -45.533 3.699 68.569 1.00 86.88 85 GLN A O 1
ATOM 692 N N . PRO A 1 86 ? -47.341 3.575 69.915 1.00 88.00 86 PRO A N 1
ATOM 693 C CA . PRO A 1 86 ? -47.963 2.474 69.193 1.00 88.00 86 PRO A CA 1
ATOM 694 C C . PRO A 1 86 ? -48.810 2.980 68.017 1.00 88.00 86 PRO A C 1
ATOM 696 O O . PRO A 1 86 ? -49.705 3.809 68.172 1.00 88.00 86 PRO A O 1
ATOM 699 N N . TYR A 1 87 ? -48.556 2.445 66.824 1.00 88.56 87 TYR A N 1
ATOM 700 C CA . TYR A 1 87 ? -49.318 2.732 65.608 1.00 88.56 87 TYR A CA 1
ATOM 701 C C . TYR A 1 87 ? -50.005 1.462 65.097 1.00 88.56 87 TYR A C 1
ATOM 703 O O . TYR A 1 87 ? -49.384 0.400 65.040 1.00 88.56 87 TYR A O 1
ATOM 711 N N . CYS A 1 88 ? -51.259 1.561 64.645 1.00 89.94 88 CYS A N 1
ATOM 712 C CA . CYS A 1 88 ? -51.867 0.485 63.859 1.00 89.94 88 CYS A CA 1
ATOM 713 C C . CYS A 1 88 ? -51.140 0.359 62.511 1.00 89.94 88 CYS A C 1
ATOM 715 O O . CYS A 1 88 ? -50.600 1.343 61.991 1.00 89.94 88 CYS A O 1
ATOM 717 N N . ILE A 1 89 ? -51.150 -0.836 61.911 1.00 87.12 89 ILE A N 1
ATOM 718 C CA . ILE A 1 89 ? -50.458 -1.096 60.636 1.00 87.12 89 ILE A CA 1
ATOM 719 C C . ILE A 1 89 ? -50.897 -0.100 59.553 1.00 87.12 89 ILE A C 1
ATOM 721 O O . ILE A 1 89 ? -50.048 0.478 58.883 1.00 87.12 89 ILE A O 1
ATOM 725 N N . LYS A 1 90 ? -52.201 0.186 59.437 1.00 87.56 90 LYS A N 1
ATOM 726 C CA . LYS A 1 90 ? -52.739 1.125 58.435 1.00 87.56 90 LYS A CA 1
ATOM 727 C C . LYS A 1 90 ? -52.167 2.537 58.596 1.00 87.56 90 LYS A C 1
ATOM 729 O O . LYS A 1 90 ? -51.754 3.157 57.617 1.00 87.56 90 LYS A O 1
ATOM 734 N N . CYS A 1 91 ? -52.133 3.054 59.826 1.00 89.06 91 CYS A N 1
ATOM 735 C CA . CYS A 1 91 ? -51.586 4.380 60.107 1.00 89.06 91 CYS A CA 1
ATOM 736 C C . CYS A 1 91 ? -50.073 4.422 59.925 1.00 89.06 91 CYS A C 1
ATOM 738 O O . CYS A 1 91 ? -49.556 5.414 59.415 1.00 89.06 91 CYS A O 1
ATOM 740 N N . TYR A 1 92 ? -49.372 3.357 60.310 1.00 87.75 92 TYR A N 1
ATOM 741 C CA . TYR A 1 92 ? -47.934 3.255 60.123 1.00 87.75 92 TYR A CA 1
ATOM 742 C C . TYR A 1 92 ? -47.565 3.221 58.635 1.00 87.75 92 TYR A C 1
ATOM 744 O O . TYR A 1 92 ? -46.730 4.001 58.177 1.00 87.75 92 TYR A O 1
ATOM 752 N N . GLU A 1 93 ? -48.231 2.371 57.853 1.00 88.25 93 GLU A N 1
ATOM 753 C CA . GLU A 1 93 ? -48.013 2.261 56.413 1.00 88.25 93 GLU A CA 1
ATOM 754 C C . GLU A 1 93 ? -48.379 3.556 55.679 1.00 88.25 93 GLU A C 1
ATOM 756 O O . GLU A 1 93 ? -47.620 4.009 54.826 1.00 88.25 93 GLU A O 1
ATOM 761 N N . GLY A 1 94 ? -49.476 4.215 56.059 1.00 84.94 94 GLY A N 1
ATOM 762 C CA . GLY A 1 94 ? -49.910 5.469 55.438 1.00 84.94 94 GLY A CA 1
ATOM 763 C C . GLY A 1 94 ? -48.978 6.667 55.661 1.00 84.94 94 GLY A C 1
ATOM 764 O O . GLY A 1 94 ? -49.098 7.659 54.947 1.00 84.94 94 GLY A O 1
ATOM 765 N N . VAL A 1 95 ? -48.069 6.608 56.639 1.00 82.88 95 VAL A N 1
ATOM 766 C CA . VAL A 1 95 ? -47.111 7.697 56.922 1.00 82.88 95 VAL A CA 1
ATOM 767 C C . VAL A 1 95 ? -45.684 7.310 56.556 1.00 82.88 95 VAL A C 1
ATOM 769 O O . VAL A 1 95 ? -44.900 8.166 56.154 1.00 82.88 95 VAL A O 1
ATOM 772 N N . PHE A 1 96 ? -45.330 6.032 56.698 1.00 83.19 96 PHE A N 1
ATOM 773 C CA . PHE A 1 96 ? -43.937 5.600 56.681 1.00 83.19 96 PHE A CA 1
ATOM 774 C C . PHE A 1 96 ? -43.630 4.492 55.671 1.00 83.19 96 PHE A C 1
ATOM 776 O O . PHE A 1 96 ? -42.459 4.131 55.550 1.00 83.19 96 PHE A O 1
ATOM 783 N N . ALA A 1 97 ? -44.609 3.902 54.978 1.00 86.94 97 ALA A N 1
ATOM 784 C CA . ALA A 1 97 ? -44.301 2.906 53.952 1.00 86.94 97 ALA A CA 1
ATOM 785 C C . ALA A 1 97 ? -43.685 3.563 52.711 1.00 86.94 97 ALA A C 1
ATOM 787 O O . ALA A 1 97 ? -44.120 4.622 52.259 1.00 86.94 97 ALA A O 1
ATOM 788 N N . ASN A 1 98 ? -42.682 2.903 52.134 1.00 90.19 98 ASN A N 1
ATOM 789 C CA . ASN A 1 98 ? -42.087 3.343 50.878 1.00 90.19 98 ASN A CA 1
ATOM 790 C C . ASN A 1 98 ? -42.985 2.937 49.704 1.00 90.19 98 ASN A C 1
ATOM 792 O O . ASN A 1 98 ? -43.544 1.840 49.692 1.00 90.19 98 ASN A O 1
ATOM 796 N N . GLY A 1 99 ? -43.101 3.797 48.695 1.00 90.81 99 GLY A N 1
ATOM 797 C CA . GLY A 1 99 ? -43.767 3.458 47.439 1.00 90.81 99 GLY A CA 1
ATOM 798 C C . GLY A 1 99 ? -42.869 2.599 46.551 1.00 90.81 99 GLY A C 1
ATOM 799 O O . GLY A 1 99 ? -41.680 2.875 46.404 1.00 90.81 99 GLY A O 1
ATOM 800 N N . CYS A 1 100 ? -43.429 1.560 45.936 1.00 93.12 100 CYS A N 1
ATOM 801 C CA . CYS A 1 100 ? -42.711 0.779 44.940 1.00 93.12 100 CYS A CA 1
ATOM 802 C C . CYS A 1 100 ? -42.595 1.551 43.621 1.00 93.12 100 CYS A C 1
ATOM 804 O O . CYS A 1 100 ? -43.607 1.888 43.018 1.00 93.12 100 CYS A O 1
ATOM 806 N N . GLU A 1 101 ? -41.376 1.716 43.119 1.00 92.62 101 GLU A N 1
ATOM 807 C CA . GLU A 1 101 ? -41.068 2.455 41.885 1.00 92.62 101 GLU A CA 1
ATOM 808 C C . GLU A 1 101 ? -41.730 1.863 40.624 1.00 92.62 101 GLU A C 1
ATOM 810 O O . GLU A 1 101 ? -41.970 2.566 39.650 1.00 92.62 101 GLU A O 1
ATOM 815 N N . GLU A 1 102 ? -42.017 0.560 40.613 1.00 91.38 102 GLU A N 1
ATOM 816 C CA . GLU A 1 102 ? -42.570 -0.116 39.432 1.00 91.38 102 GLU A CA 1
ATOM 817 C C . GLU A 1 102 ? -44.103 -0.087 39.391 1.00 91.38 102 GLU A C 1
ATOM 819 O O . GLU A 1 102 ? -44.695 0.059 38.325 1.00 91.38 102 GLU A O 1
ATOM 824 N N . CYS A 1 103 ? -44.763 -0.278 40.539 1.00 92.81 103 CYS A N 1
ATOM 825 C CA . CYS A 1 103 ? -46.222 -0.416 40.605 1.00 92.81 103 CYS A CA 1
ATOM 826 C C . CYS A 1 103 ? -46.921 0.708 41.375 1.00 92.81 103 CYS A C 1
ATOM 828 O O . CYS A 1 103 ? -48.146 0.688 41.475 1.00 92.81 103 CYS A O 1
ATOM 830 N N . ASN A 1 104 ? -46.164 1.645 41.950 1.00 91.62 104 ASN A N 1
ATOM 831 C CA . ASN A 1 104 ? -46.629 2.785 42.746 1.00 91.62 104 ASN A CA 1
ATOM 832 C C . ASN A 1 104 ? -47.496 2.428 43.968 1.00 91.62 104 ASN A C 1
ATOM 834 O O . ASN A 1 104 ? -48.152 3.293 44.540 1.00 91.62 104 ASN A O 1
ATOM 838 N N . LYS A 1 105 ? -47.497 1.159 44.392 1.00 91.50 105 LYS A N 1
ATOM 839 C CA . LYS A 1 105 ? -48.169 0.711 45.621 1.00 91.50 105 LYS A CA 1
ATOM 840 C C . LYS A 1 105 ? -47.198 0.790 46.791 1.00 91.50 105 LYS A C 1
ATOM 842 O O . LYS A 1 105 ? -46.002 0.571 46.598 1.00 91.50 105 LYS A O 1
ATOM 847 N N . ILE A 1 106 ? -47.716 1.072 47.981 1.00 89.62 106 ILE A N 1
ATOM 848 C CA . ILE A 1 106 ? -46.934 1.024 49.218 1.00 89.62 106 ILE A CA 1
ATOM 849 C C . ILE A 1 106 ? -46.387 -0.389 49.454 1.00 89.62 106 ILE A C 1
ATOM 851 O O . ILE A 1 106 ? -47.087 -1.378 49.237 1.00 89.62 106 ILE A O 1
ATOM 855 N N . ILE A 1 107 ? -45.132 -0.477 49.884 1.00 91.00 107 ILE A N 1
ATOM 856 C CA . ILE A 1 107 ? -44.507 -1.724 50.317 1.00 91.00 107 ILE A CA 1
ATOM 857 C C . ILE A 1 107 ? -44.887 -1.911 51.783 1.00 91.00 107 ILE A C 1
ATOM 859 O O . ILE A 1 107 ? -44.339 -1.244 52.664 1.00 91.00 107 ILE A O 1
ATOM 863 N N . GLY A 1 108 ? -45.877 -2.773 52.011 1.00 84.88 108 GLY A N 1
ATOM 864 C CA . GLY A 1 108 ? -46.398 -3.060 53.345 1.00 84.88 108 GLY A CA 1
ATOM 865 C C . GLY A 1 108 ? -45.379 -3.755 54.246 1.00 84.88 108 GLY A C 1
ATOM 866 O O . GLY A 1 108 ? -44.371 -4.289 53.776 1.00 84.88 108 GLY A O 1
ATOM 867 N N . ILE A 1 109 ? -45.658 -3.768 55.548 1.00 78.00 109 ILE A N 1
ATOM 868 C CA . ILE A 1 109 ? -44.719 -4.252 56.573 1.00 78.00 109 ILE A CA 1
ATOM 869 C C . ILE A 1 109 ? -44.376 -5.744 56.443 1.00 78.00 109 ILE A C 1
ATOM 871 O O . ILE A 1 109 ? -43.281 -6.165 56.809 1.00 78.00 109 ILE A O 1
ATOM 875 N N . ASP A 1 110 ? -45.288 -6.521 55.860 1.00 80.94 110 ASP A N 1
ATOM 876 C CA . ASP A 1 110 ? -45.129 -7.958 55.630 1.00 80.94 110 ASP A CA 1
ATOM 877 C C . ASP A 1 110 ? -44.353 -8.276 54.331 1.00 80.94 110 ASP A C 1
ATOM 879 O O . ASP A 1 110 ? -44.006 -9.428 54.067 1.00 80.94 110 ASP A O 1
ATOM 883 N N . SER A 1 111 ? -44.049 -7.266 53.503 1.00 83.88 111 SER A N 1
ATOM 884 C CA . SER A 1 111 ? -43.300 -7.427 52.253 1.00 83.88 111 SER A CA 1
ATOM 885 C C . SER A 1 111 ? -41.838 -7.017 52.416 1.00 83.88 111 SER A C 1
ATOM 887 O O . SER A 1 111 ? -41.510 -5.997 53.018 1.00 83.88 111 SER A O 1
ATOM 889 N N . LYS A 1 112 ? -40.927 -7.758 51.774 1.00 84.62 112 LYS A N 1
ATOM 890 C CA . LYS A 1 112 ? -39.518 -7.349 51.700 1.00 84.62 112 LYS A CA 1
ATOM 891 C C . LYS A 1 112 ? -39.372 -6.078 50.866 1.00 84.62 112 LYS A C 1
ATOM 893 O O . LYS A 1 112 ? -39.717 -6.066 49.683 1.00 84.62 112 LYS A O 1
ATOM 898 N N . ASP A 1 113 ? -38.792 -5.055 51.481 1.00 88.31 113 ASP A N 1
ATOM 899 C CA . ASP A 1 113 ? -38.408 -3.807 50.829 1.00 88.31 113 ASP A CA 1
ATOM 900 C C . ASP A 1 113 ? -36.991 -3.934 50.250 1.00 88.31 113 ASP A C 1
ATOM 902 O O . ASP A 1 113 ? -35.993 -3.991 50.982 1.00 88.31 113 ASP A O 1
ATOM 906 N N . LEU A 1 114 ? -36.905 -4.021 48.920 1.00 91.50 114 LEU A N 1
ATOM 907 C CA . LEU A 1 114 ? -35.642 -3.974 48.194 1.00 91.50 114 LEU A CA 1
ATOM 908 C C . LEU A 1 114 ? -35.332 -2.528 47.833 1.00 91.50 114 LEU A C 1
ATOM 910 O O . LEU A 1 114 ? -36.044 -1.922 47.034 1.00 91.50 114 LEU A O 1
ATOM 914 N N . SER A 1 115 ? -34.231 -2.000 48.369 1.00 90.38 115 SER A N 1
ATOM 915 C CA . SER A 1 115 ? -33.866 -0.595 48.184 1.00 90.38 115 SER A CA 1
ATOM 916 C C . SER A 1 115 ? -32.541 -0.400 47.452 1.00 90.38 115 SER A C 1
ATOM 918 O O . SER A 1 115 ? -31.565 -1.144 47.629 1.00 90.38 115 SER A O 1
ATOM 920 N N . TYR A 1 116 ? -32.504 0.633 46.610 1.00 88.25 116 TYR A N 1
ATOM 921 C CA . TYR A 1 116 ? -31.313 1.048 45.882 1.00 88.25 116 TYR A CA 1
ATOM 922 C C . TYR A 1 116 ? -31.406 2.515 45.433 1.00 88.25 116 TYR A C 1
ATOM 924 O O . TYR A 1 116 ? -32.340 2.880 44.730 1.00 88.25 116 TYR A O 1
ATOM 932 N N . LYS A 1 117 ? -30.408 3.342 45.799 1.00 86.19 117 LYS A N 1
ATOM 933 C CA . LYS A 1 117 ? -30.382 4.801 45.535 1.00 86.19 117 LYS A CA 1
ATOM 934 C C . LYS A 1 117 ? -31.699 5.500 45.918 1.00 86.19 117 LYS A C 1
ATOM 936 O O . LYS A 1 117 ? -32.270 6.222 45.110 1.00 86.19 117 LYS A O 1
ATOM 941 N N . ASP A 1 118 ? -32.185 5.203 47.122 1.00 86.44 118 ASP A N 1
ATOM 942 C CA . ASP A 1 118 ? -33.416 5.770 47.700 1.00 86.44 118 ASP A CA 1
ATOM 943 C C . ASP A 1 118 ? -34.700 5.499 46.903 1.00 86.44 118 ASP A C 1
ATOM 945 O O . ASP A 1 118 ? -35.735 6.116 47.128 1.00 86.44 118 ASP A O 1
ATOM 949 N N . LYS A 1 119 ? -34.644 4.513 46.006 1.00 90.69 119 LYS A N 1
ATOM 950 C CA . LYS A 1 119 ? -35.802 3.908 45.358 1.00 90.69 119 LYS A CA 1
ATOM 951 C C . LYS A 1 119 ? -36.072 2.537 45.952 1.00 90.69 119 LYS A C 1
ATOM 953 O O . LYS A 1 119 ? -35.146 1.863 46.420 1.00 90.69 119 LYS A O 1
ATOM 958 N N . HIS A 1 120 ? -37.334 2.136 45.897 1.00 92.69 120 HIS A N 1
ATOM 959 C CA . HIS A 1 120 ? -37.851 0.974 46.604 1.00 92.69 120 HIS A CA 1
ATOM 960 C C . HIS A 1 120 ? -38.678 0.089 45.668 1.00 92.69 120 HIS A C 1
ATOM 962 O O . HIS A 1 120 ? -39.396 0.579 44.797 1.00 92.69 120 HIS A O 1
ATOM 968 N N . TRP A 1 121 ? -38.572 -1.230 45.823 1.00 94.19 121 TRP A N 1
ATOM 969 C CA . TRP A 1 121 ? -39.303 -2.207 45.015 1.00 94.19 121 TRP A CA 1
ATOM 970 C C . TRP A 1 121 ? -39.804 -3.370 45.865 1.00 94.19 121 TRP A C 1
ATOM 972 O O . TRP A 1 121 ? -39.099 -3.855 46.750 1.00 94.19 121 TRP A O 1
ATOM 982 N N . HIS A 1 122 ? -40.981 -3.894 45.516 1.00 92.88 122 HIS A N 1
ATOM 983 C CA . HIS A 1 122 ? -41.365 -5.242 45.930 1.00 92.88 122 HIS A CA 1
ATOM 984 C C . HIS A 1 122 ? -40.392 -6.278 45.354 1.00 92.88 122 HIS A C 1
ATOM 986 O O . HIS A 1 122 ? -39.863 -6.099 44.253 1.00 92.88 122 HIS A O 1
ATOM 992 N N . GLU A 1 123 ? -40.250 -7.421 46.029 1.00 90.31 123 GLU A N 1
ATOM 993 C CA . GLU A 1 123 ? -39.459 -8.559 45.537 1.00 90.31 123 GLU A CA 1
ATOM 994 C C . GLU A 1 123 ? -39.877 -8.988 44.113 1.00 90.31 123 GLU A C 1
ATOM 996 O O . GLU A 1 123 ? -39.025 -9.199 43.250 1.00 90.31 123 GLU A O 1
ATOM 1001 N N . ALA A 1 124 ? -41.185 -9.003 43.829 1.00 91.12 124 ALA A N 1
ATOM 1002 C CA . ALA A 1 124 ? -41.739 -9.308 42.505 1.00 91.12 124 ALA A CA 1
ATOM 1003 C C . ALA A 1 124 ? -41.583 -8.172 41.473 1.00 91.12 124 ALA A C 1
ATOM 1005 O O . ALA A 1 124 ? -41.644 -8.417 40.271 1.00 91.12 124 ALA A O 1
ATOM 1006 N N . CYS A 1 125 ? -41.382 -6.932 41.924 1.00 93.56 125 CYS A N 1
ATOM 1007 C CA . CYS A 1 125 ? -41.247 -5.748 41.071 1.00 93.56 125 CYS A CA 1
ATOM 1008 C C . CYS A 1 125 ? -39.789 -5.423 40.720 1.00 93.56 125 CYS A C 1
ATOM 1010 O O . CYS A 1 125 ? -39.539 -4.600 39.841 1.00 93.56 125 CYS A O 1
ATOM 1012 N N . PHE A 1 126 ? -38.820 -6.063 41.379 1.00 94.56 126 PHE A N 1
ATOM 1013 C CA . PHE A 1 126 ? -37.394 -5.843 41.148 1.00 94.56 126 PHE A CA 1
ATOM 1014 C C . PHE A 1 126 ? -36.897 -6.604 39.907 1.00 94.56 126 PHE A C 1
ATOM 1016 O O . PHE A 1 126 ? -36.168 -7.601 39.975 1.00 94.56 126 PHE A O 1
ATOM 1023 N N . LEU A 1 127 ? -37.348 -6.139 38.743 1.00 94.56 127 LEU A N 1
ATOM 1024 C CA . LEU A 1 127 ? -37.188 -6.798 37.451 1.00 94.56 127 LEU A CA 1
ATOM 1025 C C . LEU A 1 127 ? -36.324 -5.965 36.499 1.00 94.56 127 LEU A C 1
ATOM 1027 O O . LEU A 1 127 ? -36.279 -4.740 36.562 1.00 94.56 127 LEU A O 1
ATOM 1031 N N . CYS A 1 128 ? -35.660 -6.630 35.555 1.00 94.88 128 CYS A N 1
ATOM 1032 C CA . CYS A 1 128 ? -34.958 -5.948 34.471 1.00 94.88 128 CYS A CA 1
ATOM 1033 C C . CYS A 1 128 ? -35.938 -5.134 33.611 1.00 94.88 128 CYS A C 1
ATOM 1035 O O . CYS A 1 128 ? -36.894 -5.692 33.072 1.00 94.88 128 CYS A O 1
ATOM 1037 N N . ALA A 1 129 ? -35.641 -3.856 33.373 1.00 93.38 129 ALA A N 1
ATOM 1038 C CA . ALA A 1 129 ? -36.473 -2.968 32.559 1.00 93.38 129 ALA A CA 1
ATOM 1039 C C . ALA A 1 129 ? -36.657 -3.442 31.102 1.00 93.38 129 ALA A C 1
ATOM 1041 O O . ALA A 1 129 ? -37.617 -3.048 30.450 1.00 93.38 129 ALA A O 1
ATOM 1042 N N . LYS A 1 130 ? -35.750 -4.286 30.584 1.00 92.94 130 LYS A N 1
ATOM 1043 C CA . LYS A 1 130 ? -35.821 -4.821 29.214 1.00 92.94 130 LYS A CA 1
ATOM 1044 C C . LYS A 1 130 ? -36.440 -6.217 29.149 1.00 92.94 130 LYS A C 1
ATOM 1046 O O . LYS A 1 130 ? -37.401 -6.427 28.425 1.00 92.94 130 LYS A O 1
ATOM 1051 N N . CYS A 1 131 ? -35.864 -7.184 29.864 1.00 95.00 131 CYS A N 1
ATOM 1052 C CA . CYS A 1 131 ? -36.264 -8.593 29.755 1.00 95.00 131 CYS A CA 1
ATOM 1053 C C . CYS A 1 131 ? -37.183 -9.076 30.881 1.00 95.00 131 CYS A C 1
ATOM 1055 O O . CYS A 1 131 ? -37.525 -10.252 30.903 1.00 95.00 131 CYS A O 1
ATOM 1057 N N . ARG A 1 132 ? -37.534 -8.209 31.842 1.00 93.94 132 ARG A N 1
ATOM 1058 C CA . ARG A 1 132 ? -38.425 -8.503 32.980 1.00 93.94 132 ARG A CA 1
ATOM 1059 C C . ARG A 1 132 ? -37.983 -9.650 33.899 1.00 93.94 132 ARG A C 1
ATOM 1061 O O . ARG A 1 132 ? -38.713 -10.017 34.806 1.00 93.94 132 ARG A O 1
ATOM 1068 N N . VAL A 1 133 ? -36.773 -10.186 33.732 1.00 94.00 133 VAL A N 1
ATOM 1069 C CA . VAL A 1 133 ? -36.206 -11.197 34.636 1.00 94.00 133 VAL A CA 1
ATOM 1070 C C . VAL A 1 133 ? -35.949 -10.589 36.014 1.00 94.00 133 VAL A C 1
ATOM 1072 O O . VAL A 1 133 ? -35.386 -9.495 36.104 1.00 94.00 133 VAL A O 1
ATOM 1075 N N . SER A 1 134 ? -36.297 -11.331 37.070 1.00 93.88 134 SER A N 1
ATOM 1076 C CA . SER A 1 134 ? -36.001 -10.953 38.455 1.00 93.88 134 SER A CA 1
ATOM 1077 C C . SER A 1 134 ? -34.502 -10.785 38.691 1.00 93.88 134 SER A C 1
ATOM 1079 O O . SER A 1 134 ? -33.693 -11.654 38.327 1.00 93.88 134 SER A O 1
ATOM 1081 N N . LEU A 1 135 ? -34.157 -9.642 39.288 1.00 93.00 135 LEU A N 1
ATOM 1082 C CA . LEU A 1 135 ? -32.801 -9.215 39.628 1.00 93.00 135 LEU A CA 1
ATOM 1083 C C . LEU A 1 135 ? -32.458 -9.461 41.101 1.00 93.00 135 LEU A C 1
ATOM 1085 O O . LEU A 1 135 ? -31.361 -9.113 41.536 1.00 93.00 135 LEU A O 1
ATOM 1089 N N . VAL A 1 136 ? -33.373 -10.060 41.866 1.00 90.19 136 VAL A N 1
ATOM 1090 C CA . VAL A 1 136 ? -33.150 -10.404 43.274 1.00 90.19 136 VAL A CA 1
ATOM 1091 C C . VAL A 1 136 ? -31.927 -11.318 43.374 1.00 90.19 136 VAL A C 1
ATOM 1093 O O . VAL A 1 136 ? -31.786 -12.258 42.593 1.00 90.19 136 VAL A O 1
ATOM 1096 N N . ASP A 1 137 ? -31.001 -10.980 44.276 1.00 86.38 137 ASP A N 1
ATOM 1097 C CA . ASP A 1 137 ? -29.696 -11.642 44.477 1.00 86.38 137 ASP A CA 1
ATOM 1098 C C . ASP A 1 137 ? -28.751 -11.687 43.267 1.00 86.38 137 ASP A C 1
ATOM 1100 O O . ASP A 1 137 ? -27.653 -12.241 43.350 1.00 86.38 137 ASP A O 1
ATOM 1104 N N . LYS A 1 138 ? -29.118 -11.062 42.147 1.00 87.88 138 LYS A N 1
ATOM 1105 C CA . LYS A 1 138 ? -28.290 -11.005 40.943 1.00 87.88 138 LYS A CA 1
ATOM 1106 C C . LYS A 1 138 ? -27.578 -9.666 40.853 1.00 87.88 138 LYS A C 1
ATOM 1108 O O . LYS A 1 138 ? -28.066 -8.631 41.298 1.00 87.88 138 LYS A O 1
ATOM 1113 N N . GLN A 1 139 ? -26.414 -9.672 40.213 1.00 87.19 139 GLN A N 1
ATOM 1114 C CA . GLN A 1 139 ? -25.741 -8.429 39.851 1.00 87.19 139 GLN A CA 1
ATOM 1115 C C . GLN A 1 139 ? -26.522 -7.721 38.740 1.00 87.19 139 GLN A C 1
ATOM 1117 O O . GLN A 1 139 ? -26.825 -8.315 37.700 1.00 87.19 139 GLN A O 1
ATOM 1122 N N . PHE A 1 140 ? -26.784 -6.434 38.938 1.00 90.81 140 PHE A N 1
ATOM 1123 C CA . PHE A 1 140 ? -27.508 -5.591 37.992 1.00 90.81 140 PHE A CA 1
ATOM 1124 C C . PHE A 1 140 ? -26.746 -4.292 37.705 1.00 90.81 140 PHE A C 1
ATOM 1126 O O . PHE A 1 140 ? -25.883 -3.866 38.477 1.00 90.81 140 PHE A O 1
ATOM 1133 N N . GLY A 1 141 ? -27.059 -3.672 36.568 1.00 88.75 141 GLY A N 1
ATOM 1134 C CA . GLY A 1 141 ? -26.600 -2.334 36.201 1.00 88.75 141 GLY A CA 1
ATOM 1135 C C . GLY A 1 141 ? -27.750 -1.331 36.271 1.00 88.75 141 GLY A C 1
ATOM 1136 O O . GLY A 1 141 ? -28.896 -1.692 36.016 1.00 88.75 141 GLY A O 1
ATOM 1137 N N . SER A 1 142 ? -27.461 -0.070 36.601 1.00 89.75 142 SER A N 1
ATOM 1138 C CA . SER A 1 142 ? -28.458 1.011 36.603 1.00 89.75 142 SER A CA 1
ATOM 1139 C C . SER A 1 142 ? -28.022 2.160 35.697 1.00 89.75 142 SER A C 1
ATOM 1141 O O . SER A 1 142 ? -26.899 2.649 35.853 1.00 89.75 142 SER A O 1
ATOM 1143 N N . LYS A 1 143 ? -28.897 2.625 34.803 1.00 88.38 143 LYS A N 1
ATOM 1144 C CA . LYS A 1 143 ? -28.648 3.761 33.899 1.00 88.38 143 LYS A CA 1
ATOM 1145 C C . LYS A 1 143 ? -29.960 4.508 33.661 1.00 88.38 143 LYS A C 1
ATOM 1147 O O . LYS A 1 143 ? -30.976 3.854 33.439 1.00 88.38 143 LYS A O 1
ATOM 1152 N N . LEU A 1 144 ? -29.921 5.845 33.700 1.00 87.25 144 LEU A N 1
ATOM 1153 C CA . LEU A 1 144 ? -31.105 6.711 33.547 1.00 87.25 144 LEU A CA 1
ATOM 1154 C C . LEU A 1 144 ? -32.257 6.266 34.466 1.00 87.25 144 LEU A C 1
ATOM 1156 O O . LEU A 1 144 ? -33.371 6.036 34.011 1.00 87.25 144 LEU A O 1
ATOM 1160 N N . ASP A 1 145 ? -31.927 6.019 35.737 1.00 85.81 145 ASP A N 1
ATOM 1161 C CA . ASP A 1 145 ? -32.854 5.582 36.788 1.00 85.81 145 ASP A CA 1
ATOM 1162 C C . ASP A 1 145 ? -33.626 4.276 36.555 1.00 85.81 145 ASP A C 1
ATOM 1164 O O . ASP A 1 145 ? -34.496 3.920 37.347 1.00 85.81 145 ASP A O 1
ATOM 1168 N N . LYS A 1 146 ? -33.244 3.502 35.536 1.00 90.06 146 LYS A N 1
ATOM 1169 C CA . LYS A 1 146 ? -33.747 2.150 35.280 1.00 90.06 146 LYS A CA 1
ATOM 1170 C C . LYS A 1 146 ? -32.705 1.098 35.643 1.00 90.06 146 LYS A C 1
ATOM 1172 O O . LYS A 1 146 ? -31.497 1.332 35.527 1.00 90.06 146 LYS A O 1
ATOM 1177 N N . ILE A 1 147 ? -33.180 -0.077 36.052 1.00 91.56 147 ILE A N 1
ATOM 1178 C CA . ILE A 1 147 ? -32.357 -1.237 36.414 1.00 91.56 147 ILE A CA 1
ATOM 1179 C C . ILE A 1 147 ? -32.394 -2.307 35.315 1.00 91.56 147 ILE A C 1
ATOM 1181 O O . ILE A 1 147 ? -33.437 -2.601 34.733 1.00 91.56 147 ILE A O 1
ATOM 1185 N N . TYR A 1 148 ? -31.240 -2.901 35.021 1.00 93.38 148 TYR A N 1
ATOM 1186 C CA . TYR A 1 148 ? -31.054 -3.877 33.948 1.00 93.38 148 TYR A CA 1
ATOM 1187 C C . TYR A 1 148 ? -30.258 -5.082 34.448 1.00 93.38 148 TYR A C 1
ATOM 1189 O O . TYR A 1 148 ? -29.309 -4.938 35.222 1.00 93.38 148 TYR A O 1
ATOM 1197 N N . CYS A 1 149 ? -30.584 -6.278 33.952 1.00 92.38 149 CYS A N 1
ATOM 1198 C CA . CYS A 1 149 ? -29.705 -7.434 34.129 1.00 92.38 149 CYS A CA 1
ATOM 1199 C C . CYS A 1 149 ? -28.380 -7.209 33.386 1.00 92.38 149 CYS A C 1
ATOM 1201 O O . CYS A 1 149 ? -28.334 -6.443 32.422 1.00 92.38 149 CYS A O 1
ATOM 1203 N N . GLY A 1 150 ? -27.318 -7.912 33.795 1.00 86.81 150 GLY A N 1
ATOM 1204 C CA . GLY A 1 150 ? -25.992 -7.792 33.174 1.00 86.81 150 GLY A CA 1
ATOM 1205 C C . GLY A 1 150 ? -26.018 -7.889 31.645 1.00 86.81 150 GLY A C 1
ATOM 1206 O O . GLY A 1 150 ? -25.520 -6.999 30.971 1.00 86.81 150 GLY A O 1
ATOM 1207 N N . ASN A 1 151 ? -26.702 -8.897 31.097 1.00 88.25 151 ASN A N 1
ATOM 1208 C CA . ASN A 1 151 ? -26.773 -9.108 29.648 1.00 88.25 151 ASN A CA 1
ATOM 1209 C C . ASN A 1 151 ? -27.493 -7.966 28.918 1.00 88.25 151 ASN A C 1
ATOM 1211 O O . ASN A 1 151 ? -27.066 -7.553 27.846 1.00 88.25 151 ASN A O 1
ATOM 1215 N N . CYS A 1 152 ? -28.592 -7.450 29.478 1.00 90.69 152 CYS A N 1
ATOM 1216 C CA . CYS A 1 152 ? -29.333 -6.345 28.865 1.00 90.69 152 CYS A CA 1
ATOM 1217 C C . CYS A 1 152 ? -28.574 -5.023 28.973 1.00 90.69 152 CYS A C 1
ATOM 1219 O O . CYS A 1 152 ? -28.638 -4.221 28.043 1.00 90.69 152 CYS A O 1
ATOM 1221 N N . TYR A 1 153 ? -27.851 -4.823 30.078 1.00 90.06 153 TYR A N 1
ATOM 1222 C CA . TYR A 1 153 ? -26.982 -3.671 30.262 1.00 90.06 153 TYR A CA 1
ATOM 1223 C C . TYR A 1 153 ? -25.849 -3.684 29.230 1.00 90.06 153 TYR A C 1
ATOM 1225 O O . TYR A 1 153 ? -25.679 -2.718 28.490 1.00 90.06 153 TYR A O 1
ATOM 1233 N N . ASP A 1 154 ? -25.137 -4.806 29.118 1.00 88.06 154 ASP A N 1
ATOM 1234 C CA . ASP A 1 154 ? -24.027 -4.951 28.177 1.00 88.06 154 ASP A CA 1
ATOM 1235 C C . ASP A 1 154 ? -24.526 -4.854 26.723 1.00 88.06 154 ASP A C 1
ATOM 1237 O O . ASP A 1 154 ? -23.912 -4.197 25.887 1.00 88.06 154 ASP A O 1
ATOM 1241 N N . ALA A 1 155 ? -25.697 -5.422 26.418 1.00 86.06 155 ALA A N 1
ATOM 1242 C CA . ALA A 1 155 ? -26.271 -5.364 25.078 1.00 86.06 155 ALA A CA 1
ATOM 1243 C C . ALA A 1 155 ? -26.594 -3.938 24.602 1.00 86.06 155 ALA A C 1
ATOM 1245 O O . ALA A 1 155 ? -26.447 -3.675 23.410 1.00 86.06 155 ALA A O 1
ATOM 1246 N N . GLN A 1 156 ? -27.059 -3.056 25.494 1.00 83.75 156 GLN A N 1
ATOM 1247 C CA . GLN A 1 156 ? -27.485 -1.697 25.138 1.00 83.75 156 GLN A CA 1
ATOM 1248 C C . GLN A 1 156 ? -26.409 -0.632 25.345 1.00 83.75 156 GLN A C 1
ATOM 1250 O O . GLN A 1 156 ? -26.433 0.378 24.648 1.00 83.75 156 GLN A O 1
ATOM 1255 N N . PHE A 1 157 ? -25.504 -0.821 26.308 1.00 86.50 157 PHE A N 1
ATOM 1256 C CA . PHE A 1 157 ? -24.644 0.264 26.786 1.00 86.50 157 PHE A CA 1
ATOM 1257 C C . PHE A 1 157 ? -23.148 -0.051 26.754 1.00 86.50 157 PHE A C 1
ATOM 1259 O O . PHE A 1 157 ? -22.355 0.874 26.928 1.00 86.50 157 PHE A O 1
ATOM 1266 N N . ALA A 1 158 ? -22.733 -1.310 26.574 1.00 86.00 158 ALA A N 1
ATOM 1267 C CA . ALA A 1 158 ? -21.308 -1.618 26.503 1.00 86.00 158 ALA A CA 1
ATOM 1268 C C . ALA A 1 158 ? -20.728 -1.231 25.137 1.00 86.00 158 ALA A C 1
ATOM 1270 O O . ALA A 1 158 ? -21.349 -1.444 24.093 1.00 86.00 158 ALA A O 1
ATOM 1271 N N . SER A 1 159 ? -19.509 -0.689 25.154 1.00 87.38 159 SER A N 1
ATOM 1272 C CA . SER A 1 159 ? -18.729 -0.468 23.940 1.00 87.38 159 SER A CA 1
ATOM 1273 C C . SER A 1 159 ? -18.339 -1.803 23.304 1.00 87.38 159 SER A C 1
ATOM 1275 O O . SER A 1 159 ? -18.140 -2.809 23.997 1.00 87.38 159 SER A O 1
ATOM 1277 N N . ARG A 1 160 ? -18.236 -1.811 21.973 1.00 90.19 160 ARG A N 1
ATOM 1278 C CA . ARG A 1 160 ? -17.983 -3.011 21.170 1.00 90.19 160 ARG A CA 1
ATOM 1279 C C . ARG A 1 160 ? -16.743 -2.848 20.317 1.00 90.19 160 ARG A C 1
ATOM 1281 O O . ARG A 1 160 ? -16.437 -1.751 19.864 1.00 90.19 160 ARG A O 1
ATOM 1288 N N . CYS A 1 161 ? -16.059 -3.960 20.101 1.00 92.25 161 CYS A N 1
ATOM 1289 C CA . CYS A 1 161 ? -14.919 -4.036 19.208 1.00 92.25 161 CYS A CA 1
ATOM 1290 C C . CYS A 1 161 ? -15.370 -3.892 17.748 1.00 92.25 161 CYS A C 1
ATOM 1292 O O . CYS A 1 161 ? -16.173 -4.689 17.270 1.00 92.25 161 CYS A O 1
ATOM 1294 N N . ASP A 1 162 ? -14.780 -2.953 17.017 1.00 90.31 162 ASP A N 1
ATOM 1295 C CA . ASP A 1 162 ? -14.965 -2.741 15.578 1.00 90.31 162 ASP A CA 1
ATOM 1296 C C . ASP A 1 162 ? -14.552 -3.943 14.710 1.00 90.31 162 ASP A C 1
ATOM 1298 O O . ASP A 1 162 ? -14.928 -4.020 13.543 1.00 90.31 162 ASP A O 1
ATOM 1302 N N . GLY A 1 163 ? -13.738 -4.858 15.247 1.00 87.94 163 GLY A N 1
ATOM 1303 C CA . GLY A 1 163 ? -13.257 -6.042 14.530 1.00 87.94 163 GLY A CA 1
ATOM 1304 C C . GLY A 1 163 ? -14.140 -7.282 14.684 1.00 87.94 163 GLY A C 1
ATOM 1305 O O . GLY A 1 163 ? -14.297 -8.026 13.725 1.00 87.94 163 GLY A O 1
ATOM 1306 N N . CYS A 1 164 ? -14.705 -7.526 15.873 1.00 90.38 164 CYS A N 1
ATOM 1307 C CA . CYS A 1 164 ? -15.493 -8.741 16.149 1.00 90.38 164 CYS A CA 1
ATOM 1308 C C . CYS A 1 164 ? -16.930 -8.481 16.623 1.00 90.38 164 CYS A C 1
ATOM 1310 O O . CYS A 1 164 ? -17.717 -9.415 16.702 1.00 90.38 164 CYS A O 1
ATOM 1312 N N . GLY A 1 165 ? -17.290 -7.239 16.959 1.00 88.19 165 GLY A N 1
ATOM 1313 C CA . GLY A 1 165 ? -18.620 -6.871 17.460 1.00 88.19 165 GLY A CA 1
ATOM 1314 C C . GLY A 1 165 ? -18.883 -7.210 18.934 1.00 88.19 165 GLY A C 1
ATOM 1315 O O . GLY A 1 165 ? -19.907 -6.791 19.488 1.00 88.19 165 GLY A O 1
ATOM 1316 N N . ASP A 1 166 ? -17.972 -7.923 19.599 1.00 89.38 166 ASP A N 1
ATOM 1317 C CA . ASP A 1 166 ? -18.114 -8.288 21.010 1.00 89.38 166 ASP A CA 1
ATOM 1318 C C . ASP A 1 166 ? -17.856 -7.111 21.952 1.00 89.38 166 ASP A C 1
ATOM 1320 O O . ASP A 1 166 ? -17.119 -6.174 21.634 1.00 89.38 166 ASP A O 1
ATOM 1324 N N . VAL A 1 167 ? -18.462 -7.183 23.138 1.00 88.38 167 VAL A N 1
ATOM 1325 C CA . VAL A 1 167 ? -18.314 -6.178 24.196 1.00 88.38 167 VAL A CA 1
ATOM 1326 C C . VAL A 1 167 ? -16.947 -6.270 24.871 1.00 88.38 167 VAL A C 1
ATOM 1328 O O . VAL A 1 167 ? -16.464 -7.366 25.172 1.00 88.38 167 VAL A O 1
ATOM 1331 N N . PHE A 1 168 ? -16.355 -5.119 25.185 1.00 88.12 168 PHE A N 1
ATOM 1332 C CA . PHE A 1 168 ? -15.125 -5.084 25.970 1.00 88.12 168 PHE A CA 1
ATOM 1333 C C . PHE A 1 168 ? -15.401 -5.452 27.430 1.00 88.12 168 PHE A C 1
ATOM 1335 O O . PHE A 1 168 ? -16.218 -4.821 28.103 1.00 88.12 168 PHE A O 1
ATOM 1342 N N . ARG A 1 169 ? -14.700 -6.466 27.945 1.00 81.81 169 ARG A N 1
ATOM 1343 C CA . ARG A 1 169 ? -14.837 -6.893 29.344 1.00 81.81 169 ARG A CA 1
ATOM 1344 C C . ARG A 1 169 ? -13.979 -6.022 30.267 1.00 81.81 169 ARG A C 1
ATOM 1346 O O . ARG A 1 169 ? -13.010 -5.392 29.843 1.00 81.81 169 ARG A O 1
ATOM 1353 N N . ALA A 1 170 ? -14.327 -5.987 31.550 1.00 77.69 170 ALA A N 1
ATOM 1354 C CA . ALA A 1 170 ? -13.526 -5.283 32.548 1.00 77.69 170 ALA A CA 1
ATOM 1355 C C . ALA A 1 170 ? -12.098 -5.858 32.592 1.00 77.69 170 ALA A C 1
ATOM 1357 O O . ALA A 1 170 ? -11.924 -7.076 32.641 1.00 77.69 170 ALA A O 1
ATOM 1358 N N . GLY A 1 171 ? -11.090 -4.984 32.566 1.00 75.94 171 GLY A N 1
ATOM 1359 C CA . GLY A 1 171 ? -9.679 -5.373 32.658 1.00 75.94 171 GLY A CA 1
ATOM 1360 C C . GLY A 1 171 ? -9.035 -5.843 31.348 1.00 75.94 171 GLY A C 1
ATOM 1361 O O . GLY A 1 171 ? -7.849 -6.166 31.347 1.00 75.94 171 GLY A O 1
ATOM 1362 N N . THR A 1 172 ? -9.759 -5.860 30.222 1.00 82.25 172 THR A N 1
ATOM 1363 C CA . THR A 1 172 ? -9.143 -6.140 28.915 1.00 82.25 172 THR A CA 1
ATOM 1364 C C . THR A 1 172 ? -8.432 -4.910 28.353 1.00 82.25 172 THR A C 1
ATOM 1366 O O . THR A 1 172 ? -8.876 -3.776 28.533 1.00 82.25 172 THR A O 1
ATOM 1369 N N . LYS A 1 173 ? -7.325 -5.126 27.637 1.00 83.31 173 LYS A N 1
ATOM 1370 C CA . LYS A 1 173 ? -6.671 -4.065 26.863 1.00 83.31 173 LYS A CA 1
ATOM 1371 C C . LYS A 1 173 ? -7.484 -3.780 25.603 1.00 83.31 173 LYS A C 1
ATOM 1373 O O . LYS A 1 173 ? -7.811 -4.710 24.857 1.00 83.31 173 LYS A O 1
ATOM 1378 N N . LYS A 1 174 ? -7.783 -2.503 25.363 1.00 88.81 174 LYS A N 1
ATOM 1379 C CA . LYS A 1 174 ? -8.353 -2.028 24.101 1.00 88.81 174 LYS A CA 1
ATOM 1380 C C . LYS A 1 174 ? -7.325 -1.197 23.337 1.00 88.81 174 LYS A C 1
ATOM 1382 O O . LYS A 1 174 ? -6.540 -0.455 23.927 1.00 88.81 174 LYS A O 1
ATOM 1387 N N . MET A 1 175 ? -7.360 -1.340 22.021 1.00 88.62 175 MET A N 1
ATOM 1388 C CA . MET A 1 175 ? -6.591 -0.542 21.074 1.00 88.62 175 MET A CA 1
ATOM 1389 C C . MET A 1 175 ? -7.520 0.521 20.495 1.00 88.62 175 MET A C 1
ATOM 1391 O O . MET A 1 175 ? -8.637 0.182 20.099 1.00 88.62 175 MET A O 1
ATOM 1395 N N . GLU A 1 176 ? -7.082 1.777 20.440 1.00 89.00 176 GLU A N 1
ATOM 1396 C CA . GLU A 1 176 ? -7.894 2.888 19.936 1.00 89.00 176 GLU A CA 1
ATOM 1397 C C . GLU A 1 176 ? -7.153 3.681 18.853 1.00 89.00 176 GLU A C 1
ATOM 1399 O O . GLU A 1 176 ? -5.993 4.058 19.020 1.00 89.00 176 GLU A O 1
ATOM 1404 N N . TYR A 1 177 ? -7.833 3.926 17.729 1.00 86.50 177 TYR A N 1
ATOM 1405 C CA . TYR A 1 177 ? -7.316 4.728 16.619 1.00 86.50 177 TYR A CA 1
ATOM 1406 C C . TYR A 1 177 ? -8.463 5.376 15.840 1.00 86.50 177 TYR A C 1
ATOM 1408 O O . TYR A 1 177 ? -9.392 4.682 15.433 1.00 86.50 177 TYR A O 1
ATOM 1416 N N . LYS A 1 178 ? -8.387 6.699 15.605 1.00 79.38 178 LYS A N 1
ATOM 1417 C CA . LYS A 1 178 ? -9.388 7.488 14.850 1.00 79.38 178 LYS A CA 1
ATOM 1418 C C . LYS A 1 178 ? -10.833 7.081 15.186 1.00 79.38 178 LYS A C 1
ATOM 1420 O O . LYS A 1 178 ? -11.560 6.648 14.302 1.00 79.38 178 LYS A O 1
ATOM 1425 N N . THR A 1 179 ? -11.180 7.176 16.475 1.00 83.75 179 THR A N 1
ATOM 1426 C CA . THR A 1 179 ? -12.494 6.876 17.095 1.00 83.75 179 THR A CA 1
ATOM 1427 C C . THR A 1 179 ? -12.970 5.422 17.088 1.00 83.75 179 THR A C 1
ATOM 1429 O O . THR A 1 179 ? -13.993 5.123 17.701 1.00 83.75 179 THR A O 1
ATOM 1432 N N . ARG A 1 180 ? -12.224 4.506 16.472 1.00 88.31 180 ARG A N 1
ATOM 1433 C CA . ARG A 1 180 ? -12.529 3.073 16.463 1.00 88.31 180 ARG A CA 1
ATOM 1434 C C . ARG A 1 180 ? -11.766 2.344 17.560 1.00 88.31 180 ARG A C 1
ATOM 1436 O O . ARG A 1 180 ? -10.674 2.761 17.958 1.00 88.31 180 ARG A O 1
ATOM 1443 N N . GLN A 1 181 ? -12.352 1.260 18.055 1.00 91.75 181 GLN A N 1
ATOM 1444 C CA . GLN A 1 181 ? -11.842 0.500 19.189 1.00 91.75 181 GLN A CA 1
ATOM 1445 C C . GLN A 1 181 ? -11.795 -0.988 18.859 1.00 91.75 181 GLN A C 1
ATOM 1447 O O . GLN A 1 181 ? -12.773 -1.576 18.408 1.00 91.75 181 GLN A O 1
ATOM 1452 N N . TRP A 1 182 ? -10.674 -1.640 19.159 1.00 92.12 182 TRP A N 1
ATOM 1453 C CA . TRP A 1 182 ? -10.495 -3.072 18.929 1.00 92.12 182 TRP A CA 1
ATOM 1454 C C . TRP A 1 182 ? -9.979 -3.775 20.174 1.00 92.12 182 TRP A C 1
ATOM 1456 O O . TRP A 1 182 ? -9.251 -3.197 20.982 1.00 92.12 182 TRP A O 1
ATOM 1466 N N . HIS A 1 183 ? -10.299 -5.059 20.313 1.00 91.19 183 HIS A N 1
ATOM 1467 C CA . HIS A 1 183 ? -9.524 -5.921 21.200 1.00 91.19 183 HIS A CA 1
ATOM 1468 C C . HIS A 1 183 ? -8.074 -5.980 20.713 1.00 91.19 183 HIS A C 1
ATOM 1470 O O . HIS A 1 183 ? -7.826 -5.957 19.508 1.00 91.19 183 HIS A O 1
ATOM 1476 N N . GLU A 1 184 ? -7.122 -6.159 21.628 1.00 88.06 184 GLU A N 1
ATOM 1477 C CA . GLU A 1 184 ? -5.704 -6.366 21.289 1.00 88.06 184 GLU A CA 1
ATOM 1478 C C . GLU A 1 184 ? -5.508 -7.465 20.226 1.00 88.06 184 GLU A C 1
ATOM 1480 O O . GLU A 1 184 ? -4.738 -7.298 19.284 1.00 88.06 184 GLU A O 1
ATOM 1485 N N . LYS A 1 185 ? -6.284 -8.555 20.319 1.00 89.75 185 LYS A N 1
ATOM 1486 C CA . LYS A 1 185 ? -6.282 -9.663 19.348 1.00 89.75 185 LYS A CA 1
ATOM 1487 C C . LYS A 1 185 ? -7.023 -9.371 18.041 1.00 89.75 185 LYS A C 1
ATOM 1489 O O . LYS A 1 185 ? -6.838 -10.116 17.092 1.00 89.75 185 LYS A O 1
ATOM 1494 N N . CYS A 1 186 ? -7.890 -8.362 18.008 1.00 91.00 186 CYS A N 1
ATOM 1495 C CA . CYS A 1 186 ? -8.654 -7.970 16.819 1.00 91.00 186 CYS A CA 1
ATOM 1496 C C . CYS A 1 186 ? -7.990 -6.815 16.058 1.00 91.00 186 CYS A C 1
ATOM 1498 O O . CYS A 1 186 ? -8.367 -6.536 14.923 1.00 91.00 186 CYS A O 1
ATOM 1500 N N . PHE A 1 187 ? -7.014 -6.139 16.669 1.00 92.56 187 PHE A N 1
ATOM 1501 C CA . PHE A 1 187 ? -6.203 -5.116 16.022 1.00 92.56 187 PHE A CA 1
ATOM 1502 C C . PHE A 1 187 ? -5.130 -5.779 15.145 1.00 92.56 187 PHE A C 1
ATOM 1504 O O . PHE A 1 187 ? -3.954 -5.887 15.509 1.00 92.56 187 PHE A O 1
ATOM 1511 N N . CYS A 1 188 ? -5.575 -6.301 14.003 1.00 92.44 188 CYS A N 1
ATOM 1512 C CA . CYS A 1 188 ? -4.790 -7.145 13.112 1.00 92.44 188 CYS A CA 1
ATOM 1513 C C . CYS A 1 188 ? -4.487 -6.468 11.781 1.00 92.44 188 CYS A C 1
ATOM 1515 O O . CYS A 1 188 ? -5.235 -5.621 11.295 1.00 92.44 188 CYS A O 1
ATOM 1517 N N . CYS A 1 189 ? -3.400 -6.908 11.152 1.00 92.94 189 CYS A N 1
ATOM 1518 C CA . CYS A 1 189 ? -3.146 -6.563 9.762 1.00 92.94 189 CYS A CA 1
ATOM 1519 C C . CYS A 1 189 ? -4.165 -7.248 8.840 1.00 92.94 189 CYS A C 1
ATOM 1521 O O . CYS A 1 189 ? -4.324 -8.464 8.910 1.00 92.94 189 CYS A O 1
ATOM 1523 N N . VAL A 1 190 ? -4.759 -6.498 7.909 1.00 90.88 190 VAL A N 1
ATOM 1524 C CA . VAL A 1 190 ? -5.729 -7.027 6.930 1.00 90.88 190 VAL A CA 1
ATOM 1525 C C . VAL A 1 190 ? -5.157 -8.146 6.042 1.00 90.88 190 VAL A C 1
ATOM 1527 O O . VAL A 1 190 ? -5.884 -9.038 5.617 1.00 90.88 190 VAL A O 1
ATOM 1530 N N . VAL A 1 191 ? -3.842 -8.139 5.791 1.00 90.56 191 VAL A N 1
ATOM 1531 C CA . VAL A 1 191 ? -3.175 -9.101 4.896 1.00 90.56 191 VAL A CA 1
ATOM 1532 C C . VAL A 1 191 ? -2.824 -10.402 5.616 1.00 90.56 191 VAL A C 1
ATOM 1534 O O . VAL A 1 191 ? -3.201 -11.475 5.162 1.00 90.56 191 VAL A O 1
ATOM 1537 N N . CYS A 1 192 ? -2.088 -10.331 6.729 1.00 91.81 192 CYS A N 1
ATOM 1538 C CA . CYS A 1 192 ? -1.589 -11.528 7.417 1.00 91.81 192 CYS A CA 1
ATOM 1539 C C . CYS A 1 192 ? -2.423 -11.952 8.630 1.00 91.81 192 CYS A C 1
ATOM 1541 O O . CYS A 1 192 ? -2.091 -12.952 9.261 1.00 91.81 192 CYS A O 1
ATOM 1543 N N . GLN A 1 193 ? -3.451 -11.178 8.996 1.00 90.69 193 GLN A N 1
ATOM 1544 C CA . GLN A 1 193 ? -4.349 -11.424 10.133 1.00 90.69 193 GLN A CA 1
ATOM 1545 C C . GLN A 1 193 ? -3.649 -11.553 11.498 1.00 90.69 193 GLN A C 1
ATOM 1547 O O . GLN A 1 193 ? -4.260 -11.932 12.494 1.00 90.69 193 GLN A O 1
ATOM 1552 N N . LYS A 1 194 ? -2.361 -11.195 11.582 1.00 91.06 194 LYS A N 1
ATOM 1553 C CA . LYS A 1 194 ? -1.604 -11.198 12.833 1.00 91.06 194 LYS A CA 1
ATOM 1554 C C . LYS A 1 194 ? -1.908 -9.928 13.627 1.00 91.06 194 LYS A C 1
ATOM 1556 O O . LYS A 1 194 ? -1.845 -8.824 13.079 1.00 91.06 194 LYS A O 1
ATOM 1561 N N . ALA A 1 195 ? -2.175 -10.105 14.921 1.00 91.31 195 ALA A N 1
ATOM 1562 C CA . ALA A 1 195 ? -2.347 -9.011 15.868 1.00 91.31 195 ALA A CA 1
ATOM 1563 C C . ALA A 1 195 ? -1.076 -8.153 15.933 1.00 91.31 195 ALA A C 1
ATOM 1565 O O . ALA A 1 195 ? 0.032 -8.664 16.126 1.00 91.31 195 ALA A O 1
ATOM 1566 N N . ILE A 1 196 ? -1.245 -6.848 15.739 1.00 90.75 196 ILE A N 1
ATOM 1567 C CA . ILE A 1 196 ? -0.152 -5.875 15.730 1.00 90.75 196 ILE A CA 1
ATOM 1568 C C . ILE A 1 196 ? 0.188 -5.453 17.166 1.00 90.75 196 ILE A C 1
ATOM 1570 O O . ILE A 1 196 ? 1.367 -5.346 17.508 1.00 90.75 196 ILE A O 1
ATOM 1574 N N . GLY A 1 197 ? -0.830 -5.271 18.015 1.00 85.19 197 GLY A N 1
ATOM 1575 C CA . GLY A 1 197 ? -0.660 -4.788 19.386 1.00 85.19 197 GLY A CA 1
ATOM 1576 C C . GLY A 1 197 ? -0.027 -3.395 19.409 1.00 85.19 197 GLY A C 1
ATOM 1577 O O . GLY A 1 197 ? -0.517 -2.486 18.749 1.00 85.19 197 GLY A O 1
ATOM 1578 N N . THR A 1 198 ? 1.079 -3.239 20.139 1.00 82.81 198 THR A N 1
ATOM 1579 C CA . THR A 1 198 ? 1.836 -1.977 20.275 1.00 82.81 198 THR A CA 1
ATOM 1580 C C . THR A 1 198 ? 2.878 -1.740 19.180 1.00 82.81 198 THR A C 1
ATOM 1582 O O . THR A 1 198 ? 3.634 -0.775 19.250 1.00 82.81 198 THR A O 1
ATOM 1585 N N . LYS A 1 199 ? 2.979 -2.630 18.188 1.00 84.31 199 LYS A N 1
ATOM 1586 C CA . LYS A 1 199 ? 3.949 -2.483 17.095 1.00 84.31 199 LYS A CA 1
ATOM 1587 C C . LYS A 1 199 ? 3.516 -1.376 16.134 1.00 84.31 199 LYS A C 1
ATOM 1589 O O . LYS A 1 199 ? 2.323 -1.138 15.955 1.00 84.31 199 LYS A O 1
ATOM 1594 N N . SER A 1 200 ? 4.486 -0.768 15.451 1.00 86.56 200 SER A N 1
ATOM 1595 C CA . SER A 1 200 ? 4.219 0.201 14.386 1.00 86.56 200 SER A CA 1
ATOM 1596 C C . SER A 1 200 ? 3.321 -0.405 13.301 1.00 86.56 200 SER A C 1
ATOM 1598 O O . SER A 1 200 ? 3.464 -1.571 12.912 1.00 86.56 200 SER A O 1
ATOM 1600 N N . PHE A 1 201 ? 2.394 0.401 12.796 1.00 90.00 201 PHE A N 1
ATOM 1601 C CA . PHE A 1 201 ? 1.430 0.022 11.767 1.00 90.00 201 PHE A CA 1
ATOM 1602 C C . PHE A 1 201 ? 1.219 1.172 10.794 1.00 90.00 201 PHE A C 1
ATOM 1604 O O . PHE A 1 201 ? 1.567 2.318 11.070 1.00 90.00 201 PHE A O 1
ATOM 1611 N N . ILE A 1 202 ? 0.640 0.852 9.641 1.00 88.44 202 ILE A N 1
ATOM 1612 C CA . ILE A 1 202 ? 0.404 1.815 8.573 1.00 88.44 202 ILE A CA 1
ATOM 1613 C C . ILE A 1 202 ? -1.089 1.788 8.225 1.00 88.44 202 ILE A C 1
ATOM 1615 O O . ILE A 1 202 ? -1.569 0.795 7.668 1.00 88.44 202 ILE A O 1
ATOM 1619 N N . PRO A 1 203 ? -1.849 2.838 8.584 1.00 88.00 203 PRO A N 1
ATOM 1620 C CA . PRO A 1 203 ? -3.256 2.960 8.227 1.00 88.00 203 PRO A CA 1
ATOM 1621 C C . PRO A 1 203 ? -3.416 3.527 6.807 1.00 88.00 203 PRO A C 1
ATOM 1623 O O . PRO A 1 203 ? -2.863 4.582 6.492 1.00 88.00 203 PRO A O 1
ATOM 1626 N N . ARG A 1 204 ? -4.211 2.868 5.955 1.00 85.12 204 ARG A N 1
ATOM 1627 C CA . ARG A 1 204 ? -4.534 3.323 4.588 1.00 85.12 204 ARG A CA 1
ATOM 1628 C C . ARG A 1 204 ? -5.997 3.017 4.281 1.00 85.12 204 ARG A C 1
ATOM 1630 O O . ARG A 1 204 ? -6.412 1.882 4.446 1.00 85.12 204 ARG A O 1
ATOM 1637 N N . GLU A 1 205 ? -6.775 4.025 3.878 1.00 82.56 205 GLU A N 1
ATOM 1638 C CA . GLU A 1 205 ? -8.190 3.859 3.472 1.00 82.56 205 GLU A CA 1
ATOM 1639 C C . GLU A 1 205 ? -9.055 3.072 4.489 1.00 82.56 205 GLU A C 1
ATOM 1641 O O . GLU A 1 205 ? -9.904 2.279 4.116 1.00 82.56 205 GLU A O 1
ATOM 1646 N N . GLN A 1 206 ? -8.852 3.310 5.795 1.00 78.06 206 GLN A N 1
ATOM 1647 C CA . GLN A 1 206 ? -9.510 2.613 6.925 1.00 78.06 206 GLN A CA 1
ATOM 1648 C C . GLN A 1 206 ? -9.049 1.169 7.196 1.00 78.06 206 GLN A C 1
ATOM 1650 O O . GLN A 1 206 ? -9.477 0.576 8.189 1.00 78.06 206 GLN A O 1
ATOM 1655 N N . GLU A 1 207 ? -8.138 0.630 6.390 1.00 86.44 207 GLU A N 1
ATOM 1656 C CA . GLU A 1 207 ? -7.483 -0.650 6.635 1.00 86.44 207 GLU A CA 1
ATOM 1657 C C . GLU A 1 207 ? -6.165 -0.471 7.393 1.00 86.44 207 GLU A C 1
ATOM 1659 O O . GLU A 1 207 ? -5.460 0.536 7.262 1.00 86.44 207 GLU A O 1
ATOM 1664 N N . ILE A 1 208 ? -5.822 -1.481 8.190 1.00 88.81 208 ILE A N 1
ATOM 1665 C CA . ILE A 1 208 ? -4.619 -1.493 9.016 1.00 88.81 208 ILE A CA 1
ATOM 1666 C C . ILE A 1 208 ? -3.646 -2.521 8.444 1.00 88.81 208 ILE A C 1
ATOM 1668 O O . ILE A 1 208 ? -3.967 -3.703 8.290 1.00 88.81 208 ILE A O 1
ATOM 1672 N N . TYR A 1 209 ? -2.428 -2.072 8.159 1.00 91.31 209 TYR A N 1
ATOM 1673 C CA . TYR A 1 209 ? -1.344 -2.913 7.674 1.00 91.31 209 TYR A CA 1
ATOM 1674 C C . TYR A 1 209 ? -0.221 -2.984 8.709 1.00 91.31 209 TYR A C 1
ATOM 1676 O O . TYR A 1 209 ? 0.146 -1.971 9.303 1.00 91.31 209 TYR A O 1
ATOM 1684 N N . CYS A 1 210 ? 0.371 -4.164 8.910 1.00 91.31 210 CYS A N 1
ATOM 1685 C CA . CYS A 1 210 ? 1.673 -4.227 9.570 1.00 91.31 210 CYS A CA 1
ATOM 1686 C C . CYS A 1 210 ? 2.758 -3.743 8.599 1.00 91.31 210 CYS A C 1
ATOM 1688 O O . CYS A 1 210 ? 2.593 -3.869 7.383 1.00 91.31 210 CYS A O 1
ATOM 1690 N N . THR A 1 211 ? 3.869 -3.231 9.130 1.00 87.62 211 THR A N 1
ATOM 1691 C CA . THR A 1 211 ? 4.994 -2.700 8.339 1.00 87.62 211 THR A CA 1
ATOM 1692 C C . THR A 1 211 ? 5.429 -3.660 7.231 1.00 87.62 211 THR A C 1
ATOM 1694 O O . THR A 1 211 ? 5.394 -3.300 6.059 1.00 87.62 211 THR A O 1
ATOM 1697 N N . GLY A 1 212 ? 5.691 -4.925 7.570 1.00 87.38 212 GLY A N 1
ATOM 1698 C CA . GLY A 1 212 ? 6.133 -5.922 6.592 1.00 87.38 212 GLY A CA 1
ATOM 1699 C C . GLY A 1 212 ? 5.100 -6.254 5.507 1.00 87.38 212 GLY A C 1
ATOM 1700 O O . GLY A 1 212 ? 5.472 -6.489 4.362 1.00 87.38 212 GLY A O 1
ATOM 1701 N N . CYS A 1 213 ? 3.798 -6.278 5.816 1.00 88.62 213 CYS A N 1
ATOM 1702 C CA . CYS A 1 213 ? 2.775 -6.520 4.785 1.00 88.62 213 CYS A CA 1
ATOM 1703 C C . CYS A 1 213 ? 2.532 -5.286 3.918 1.00 88.62 213 CYS A C 1
ATOM 1705 O O . CYS A 1 213 ? 2.282 -5.428 2.723 1.00 88.62 213 CYS A O 1
ATOM 1707 N N . TYR A 1 214 ? 2.618 -4.092 4.506 1.00 88.44 214 TYR A N 1
ATOM 1708 C CA . TYR A 1 214 ? 2.518 -2.843 3.767 1.00 88.44 214 TYR A CA 1
ATOM 1709 C C . TYR A 1 214 ? 3.661 -2.717 2.757 1.00 88.44 214 TYR A C 1
ATOM 1711 O O . TYR A 1 214 ? 3.408 -2.535 1.569 1.00 88.44 214 TYR A O 1
ATOM 1719 N N . GLU A 1 215 ? 4.903 -2.905 3.208 1.00 85.38 215 GLU A N 1
ATOM 1720 C CA . GLU A 1 215 ? 6.082 -2.896 2.338 1.00 85.38 215 GLU A CA 1
ATOM 1721 C C . GLU A 1 215 ? 5.960 -3.960 1.247 1.00 85.38 215 GLU A C 1
ATOM 1723 O O . GLU A 1 215 ? 6.142 -3.689 0.067 1.00 85.38 215 GLU A O 1
ATOM 1728 N N . ASN A 1 216 ? 5.537 -5.176 1.590 1.00 82.81 216 ASN A N 1
ATOM 1729 C CA . ASN A 1 216 ? 5.417 -6.214 0.574 1.00 82.81 216 ASN A CA 1
ATOM 1730 C C . ASN A 1 216 ? 4.361 -5.929 -0.504 1.00 82.81 216 ASN A C 1
ATOM 1732 O O . ASN A 1 216 ? 4.557 -6.365 -1.642 1.00 82.81 216 ASN A O 1
ATOM 1736 N N . LYS A 1 217 ? 3.265 -5.242 -0.158 1.00 80.31 217 LYS A N 1
ATOM 1737 C CA . LYS A 1 217 ? 2.146 -4.961 -1.070 1.00 80.31 217 LYS A CA 1
ATOM 1738 C C . LYS A 1 217 ? 2.344 -3.674 -1.873 1.00 80.31 217 LYS A C 1
ATOM 1740 O O . LYS A 1 217 ? 1.895 -3.612 -3.012 1.00 80.31 217 LYS A O 1
ATOM 1745 N N . PHE A 1 218 ? 2.989 -2.665 -1.290 1.00 82.25 218 PHE A N 1
ATOM 1746 C CA . PHE A 1 218 ? 3.062 -1.320 -1.869 1.00 82.25 218 PHE A CA 1
ATOM 1747 C C . PHE A 1 218 ? 4.484 -0.847 -2.190 1.00 82.25 218 PHE A C 1
ATOM 1749 O O . PHE A 1 218 ? 4.626 0.167 -2.870 1.00 82.25 218 PHE A O 1
ATOM 1756 N N . SER A 1 219 ? 5.538 -1.535 -1.737 1.00 83.25 219 SER A N 1
ATOM 1757 C CA . SER A 1 219 ? 6.903 -1.155 -2.104 1.00 83.25 219 SER A CA 1
ATOM 1758 C C . SER A 1 219 ? 7.231 -1.559 -3.534 1.00 83.25 219 SER A C 1
ATOM 1760 O O . SER A 1 219 ? 6.968 -2.674 -3.986 1.00 83.25 219 SER A O 1
ATOM 1762 N N . THR A 1 220 ? 7.909 -0.648 -4.216 1.00 84.81 220 THR A N 1
ATOM 1763 C CA . THR A 1 220 ? 8.509 -0.858 -5.526 1.00 84.81 220 THR A CA 1
ATOM 1764 C C . THR A 1 220 ? 9.581 -1.955 -5.456 1.00 84.81 220 THR A C 1
ATOM 1766 O O . THR A 1 220 ? 10.483 -1.897 -4.615 1.00 84.81 220 THR A O 1
ATOM 1769 N N . ARG A 1 221 ? 9.495 -2.967 -6.329 1.00 88.69 221 ARG A N 1
ATOM 1770 C CA . ARG A 1 221 ? 10.418 -4.117 -6.365 1.00 88.69 221 ARG A CA 1
ATOM 1771 C C . ARG A 1 221 ? 11.322 -4.059 -7.579 1.00 88.69 221 ARG A C 1
ATOM 1773 O O . ARG A 1 221 ? 10.857 -3.756 -8.667 1.00 88.69 221 ARG A O 1
ATOM 1780 N N . CYS A 1 222 ? 12.592 -4.401 -7.402 1.00 91.31 222 CYS A N 1
ATOM 1781 C CA . CYS A 1 222 ? 13.529 -4.453 -8.516 1.00 91.31 222 CYS A CA 1
ATOM 1782 C C . CYS A 1 222 ? 13.196 -5.594 -9.480 1.00 91.31 222 CYS A C 1
ATOM 1784 O O . CYS A 1 222 ? 13.062 -6.737 -9.051 1.00 91.31 222 CYS A O 1
ATOM 1786 N N . VAL A 1 223 ? 13.182 -5.306 -10.783 1.00 88.81 223 VAL A N 1
ATOM 1787 C CA . VAL A 1 223 ? 12.916 -6.312 -11.828 1.00 88.81 223 VAL A CA 1
ATOM 1788 C C . VAL A 1 223 ? 13.949 -7.447 -11.848 1.00 88.81 223 VAL A C 1
ATOM 1790 O O . VAL A 1 223 ? 13.585 -8.602 -12.048 1.00 88.81 223 VAL A O 1
ATOM 1793 N N . LYS A 1 224 ? 15.231 -7.167 -11.567 1.00 88.38 224 LYS A N 1
ATOM 1794 C CA . LYS A 1 224 ? 16.292 -8.195 -11.575 1.00 88.38 224 LYS A CA 1
ATOM 1795 C C . LYS A 1 224 ? 16.184 -9.199 -10.429 1.00 88.38 224 LYS A C 1
ATOM 1797 O O . LYS A 1 224 ? 16.375 -10.390 -10.640 1.00 88.38 224 LYS A O 1
ATOM 1802 N N . CYS A 1 225 ? 15.990 -8.715 -9.201 1.00 89.94 225 CYS A N 1
ATOM 1803 C CA . CYS A 1 225 ? 16.138 -9.531 -7.988 1.00 89.94 225 CYS A CA 1
ATOM 1804 C C . CYS A 1 225 ? 14.830 -9.728 -7.208 1.00 89.94 225 CYS A C 1
ATOM 1806 O O . CYS A 1 225 ? 14.814 -10.463 -6.223 1.00 89.94 225 CYS A O 1
ATOM 1808 N N . ASN A 1 226 ? 13.751 -9.053 -7.615 1.00 86.81 226 ASN A N 1
ATOM 1809 C CA . ASN A 1 226 ? 12.425 -9.056 -6.992 1.00 86.81 226 ASN A CA 1
ATOM 1810 C C . ASN A 1 226 ? 12.381 -8.621 -5.506 1.00 86.81 226 ASN A C 1
ATOM 1812 O O . ASN A 1 226 ? 11.371 -8.787 -4.810 1.00 86.81 226 ASN A O 1
ATOM 1816 N N . LYS A 1 227 ? 13.472 -8.035 -4.996 1.00 86.12 227 LYS A N 1
ATOM 1817 C CA . LYS A 1 227 ? 13.541 -7.457 -3.647 1.00 86.12 227 LYS A CA 1
ATOM 1818 C C . LYS A 1 227 ? 13.035 -6.013 -3.660 1.00 86.12 227 LYS A C 1
ATOM 1820 O O . LYS A 1 227 ? 13.138 -5.319 -4.673 1.00 86.12 227 LYS A O 1
ATOM 1825 N N . ILE A 1 228 ? 12.494 -5.568 -2.528 1.00 85.56 228 ILE A N 1
ATOM 1826 C CA . ILE A 1 228 ? 12.029 -4.188 -2.339 1.00 85.56 228 ILE A CA 1
ATOM 1827 C C . ILE A 1 228 ? 13.193 -3.194 -2.460 1.00 85.56 228 ILE A C 1
ATOM 1829 O O . ILE A 1 228 ? 14.320 -3.478 -2.050 1.00 85.56 228 ILE A O 1
ATOM 1833 N N . ILE A 1 229 ? 12.925 -2.031 -3.045 1.00 86.50 229 ILE A N 1
ATOM 1834 C CA . ILE A 1 229 ? 13.886 -0.937 -3.190 1.00 86.50 229 ILE A CA 1
ATOM 1835 C C . ILE A 1 229 ? 13.663 0.029 -2.021 1.00 86.50 229 ILE A C 1
ATOM 1837 O O . ILE A 1 229 ? 12.704 0.795 -2.019 1.00 86.50 229 ILE A O 1
ATOM 1841 N N . THR A 1 230 ? 14.506 -0.067 -0.990 1.00 77.69 230 THR A N 1
ATOM 1842 C CA . THR A 1 230 ? 14.411 0.748 0.238 1.00 77.69 230 THR A CA 1
ATOM 1843 C C . THR A 1 230 ? 15.175 2.071 0.154 1.00 77.69 230 THR A C 1
ATOM 1845 O O . THR A 1 230 ? 14.833 3.013 0.860 1.00 77.69 230 THR A O 1
ATOM 1848 N N . GLN A 1 231 ? 16.200 2.145 -0.696 1.00 72.12 231 GLN A N 1
ATOM 1849 C CA . GLN A 1 231 ? 17.004 3.340 -0.982 1.00 72.12 231 GLN A CA 1
ATOM 1850 C C . GLN A 1 231 ? 16.751 3.808 -2.416 1.00 72.12 231 GLN A C 1
ATOM 1852 O O . GLN A 1 231 ? 16.282 3.008 -3.222 1.00 72.12 231 GLN A O 1
ATOM 1857 N N . ASP A 1 232 ? 17.102 5.056 -2.749 1.00 75.94 232 ASP A N 1
ATOM 1858 C CA . ASP A 1 232 ? 16.940 5.628 -4.094 1.00 75.94 232 ASP A CA 1
ATOM 1859 C C . ASP A 1 232 ? 17.398 4.654 -5.196 1.00 75.94 232 ASP A C 1
ATOM 1861 O O . ASP A 1 232 ? 18.591 4.395 -5.392 1.00 75.94 232 ASP A O 1
ATOM 1865 N N . GLY A 1 233 ? 16.419 4.069 -5.889 1.00 85.81 233 GLY A N 1
ATOM 1866 C CA . GLY A 1 233 ? 16.625 3.157 -7.008 1.00 85.81 233 GLY A CA 1
ATOM 1867 C C . GLY A 1 233 ? 16.831 3.904 -8.319 1.00 85.81 233 GLY A C 1
ATOM 1868 O O . GLY A 1 233 ? 16.677 5.120 -8.404 1.00 85.81 233 GLY A O 1
ATOM 1869 N N . VAL A 1 234 ? 17.147 3.160 -9.374 1.00 89.62 234 VAL A N 1
ATOM 1870 C CA . VAL A 1 234 ? 17.157 3.697 -10.740 1.00 89.62 234 VAL A CA 1
ATOM 1871 C C . VAL A 1 234 ? 15.931 3.203 -11.488 1.00 89.62 234 VAL A C 1
ATOM 1873 O O . VAL A 1 234 ? 15.504 2.065 -11.310 1.00 89.62 234 VAL A O 1
ATOM 1876 N N . THR A 1 235 ? 15.359 4.064 -12.326 1.00 88.88 235 THR A N 1
ATOM 1877 C CA . THR A 1 235 ? 14.237 3.697 -13.195 1.00 88.88 235 THR A CA 1
ATOM 1878 C C . THR A 1 235 ? 14.721 3.675 -14.636 1.00 88.88 235 THR A C 1
ATOM 1880 O O . THR A 1 235 ? 15.249 4.670 -15.129 1.00 88.88 235 THR A O 1
ATOM 1883 N N . TYR A 1 236 ? 14.540 2.547 -15.314 1.00 87.88 236 TYR A N 1
ATOM 1884 C CA . TYR A 1 236 ? 14.864 2.374 -16.726 1.00 87.88 236 TYR A CA 1
ATOM 1885 C C . TYR A 1 236 ? 13.628 1.835 -17.442 1.00 87.88 236 TYR A C 1
ATOM 1887 O O . TYR A 1 236 ? 13.054 0.850 -16.998 1.00 87.88 236 TYR A O 1
ATOM 1895 N N . LYS A 1 237 ? 13.183 2.502 -18.517 1.00 85.50 237 LYS A N 1
ATOM 1896 C CA . LYS A 1 237 ? 11.941 2.164 -19.246 1.00 85.50 237 LYS A CA 1
ATOM 1897 C C . LYS A 1 237 ? 10.699 2.026 -18.345 1.00 85.50 237 LYS A C 1
ATOM 1899 O O . LYS A 1 237 ? 9.893 1.127 -18.530 1.00 85.50 237 LYS A O 1
ATOM 1904 N N . HIS A 1 238 ? 10.550 2.924 -17.368 1.00 83.75 238 HIS A N 1
ATOM 1905 C CA . HIS A 1 238 ? 9.491 2.878 -16.342 1.00 83.75 238 HIS A CA 1
ATOM 1906 C C . HIS A 1 238 ? 9.543 1.662 -15.405 1.00 83.75 238 HIS A C 1
ATOM 1908 O O . HIS A 1 238 ? 8.688 1.528 -14.533 1.00 83.75 238 HIS A O 1
ATOM 1914 N N . GLU A 1 239 ? 10.570 0.824 -15.519 1.00 90.06 239 GLU A N 1
ATOM 1915 C CA . GLU A 1 239 ? 10.805 -0.283 -14.613 1.00 90.06 239 GLU A CA 1
ATOM 1916 C C . GLU A 1 239 ? 11.820 0.101 -13.531 1.00 90.06 239 GLU A C 1
ATOM 1918 O O . GLU A 1 239 ? 12.842 0.729 -13.828 1.00 90.06 239 GLU A O 1
ATOM 1923 N N . PRO A 1 240 ? 11.568 -0.268 -12.270 1.00 91.69 240 PRO A N 1
ATOM 1924 C CA . PRO A 1 240 ? 12.435 0.065 -11.152 1.00 91.69 240 PRO A CA 1
ATOM 1925 C C . PRO A 1 240 ? 13.524 -0.996 -10.913 1.00 91.69 240 PRO A C 1
ATOM 1927 O O . PRO A 1 240 ? 13.286 -2.205 -10.969 1.00 91.69 240 PRO A O 1
ATOM 1930 N N . TRP A 1 241 ? 14.737 -0.548 -10.591 1.00 92.38 241 TRP A N 1
ATOM 1931 C CA . TRP A 1 241 ? 15.901 -1.402 -10.348 1.00 92.38 241 TRP A CA 1
ATOM 1932 C C . TRP A 1 241 ? 16.711 -0.907 -9.148 1.00 92.38 241 TRP A C 1
ATOM 1934 O O . TRP A 1 241 ? 16.818 0.297 -8.908 1.00 92.38 241 TRP A O 1
ATOM 1944 N N . HIS A 1 242 ? 17.358 -1.817 -8.410 1.00 91.06 242 HIS A N 1
ATOM 1945 C CA . HIS A 1 242 ? 18.431 -1.397 -7.503 1.00 91.06 242 HIS A CA 1
ATOM 1946 C C . HIS A 1 242 ? 19.616 -0.859 -8.310 1.00 91.06 242 HIS A C 1
ATOM 1948 O O . HIS A 1 242 ? 19.918 -1.367 -9.392 1.00 91.06 242 HIS A O 1
ATOM 1954 N N . ARG A 1 243 ? 20.348 0.107 -7.745 1.00 88.88 243 ARG A N 1
ATOM 1955 C CA . ARG A 1 243 ? 21.572 0.675 -8.347 1.00 88.88 243 ARG A CA 1
ATOM 1956 C C . ARG A 1 243 ? 22.634 -0.394 -8.646 1.00 88.88 243 ARG A C 1
ATOM 1958 O O . ARG A 1 243 ? 23.327 -0.326 -9.655 1.00 88.88 243 ARG A O 1
ATOM 1965 N N . GLU A 1 244 ? 22.720 -1.402 -7.785 1.00 89.19 244 GLU A N 1
ATOM 1966 C CA . GLU A 1 244 ? 23.595 -2.575 -7.928 1.00 89.19 244 GLU A CA 1
ATOM 1967 C C . GLU A 1 244 ? 23.040 -3.643 -8.881 1.00 89.19 244 GLU A C 1
ATOM 1969 O O . GLU A 1 244 ? 23.787 -4.448 -9.427 1.00 89.19 244 GLU A O 1
ATOM 1974 N N . CYS A 1 245 ? 21.724 -3.669 -9.101 1.00 90.44 245 CYS A N 1
ATOM 1975 C CA . CYS A 1 245 ? 21.100 -4.617 -10.017 1.00 90.44 245 CYS A CA 1
ATOM 1976 C C . CYS A 1 245 ? 21.156 -4.111 -11.459 1.00 90.44 245 CYS A C 1
ATOM 1978 O O . CYS A 1 245 ? 21.318 -4.914 -12.381 1.00 90.44 245 CYS A O 1
ATOM 1980 N N . PHE A 1 246 ? 21.072 -2.796 -11.661 1.00 92.81 246 PHE A N 1
ATOM 1981 C CA . PHE A 1 246 ? 21.190 -2.172 -12.972 1.00 92.81 246 PHE A CA 1
ATOM 1982 C C . PHE A 1 246 ? 22.651 -2.167 -13.438 1.00 92.81 246 PHE A C 1
ATOM 1984 O O . PHE A 1 246 ? 23.434 -1.271 -13.129 1.00 92.81 246 PHE A O 1
ATOM 1991 N N . THR A 1 247 ? 23.028 -3.229 -14.143 1.00 93.50 247 THR A N 1
ATOM 1992 C CA . THR A 1 247 ? 24.419 -3.592 -14.440 1.00 93.50 247 THR A CA 1
ATOM 1993 C C . THR A 1 247 ? 24.586 -3.923 -15.913 1.00 93.50 247 THR A C 1
ATOM 1995 O O . THR A 1 247 ? 23.649 -4.369 -16.572 1.00 93.50 247 THR A O 1
ATOM 1998 N N . CYS A 1 248 ? 25.788 -3.698 -16.439 1.00 92.69 248 CYS A N 1
ATOM 1999 C CA . CYS A 1 248 ? 26.123 -4.048 -17.811 1.00 92.69 248 CYS A CA 1
ATOM 2000 C C . CYS A 1 248 ? 26.044 -5.561 -18.014 1.00 92.69 248 CYS A C 1
ATOM 2002 O O . CYS A 1 248 ? 26.695 -6.315 -17.300 1.00 92.69 248 CYS A O 1
ATOM 2004 N N . THR A 1 249 ? 25.352 -5.993 -19.064 1.00 90.62 249 THR A N 1
ATOM 2005 C CA . THR A 1 249 ? 25.163 -7.418 -19.380 1.00 90.62 249 THR A CA 1
ATOM 2006 C C . THR A 1 249 ? 26.479 -8.179 -19.591 1.00 90.62 249 THR A C 1
ATOM 2008 O O . THR A 1 249 ? 26.552 -9.369 -19.312 1.00 90.62 249 THR A O 1
ATOM 2011 N N . HIS A 1 250 ? 27.520 -7.506 -20.090 1.00 88.44 250 HIS A N 1
ATOM 2012 C CA . HIS A 1 250 ? 28.820 -8.128 -20.352 1.00 88.44 250 HIS A CA 1
ATOM 2013 C C . HIS A 1 250 ? 29.770 -8.098 -19.141 1.00 88.44 250 HIS A C 1
ATOM 2015 O O . HIS A 1 250 ? 30.223 -9.143 -18.692 1.00 88.44 250 HIS A O 1
ATOM 2021 N N . CYS A 1 251 ? 30.074 -6.913 -18.595 1.00 90.94 251 CYS A N 1
ATOM 2022 C CA . CYS A 1 251 ? 31.059 -6.764 -17.515 1.00 90.94 251 CYS A CA 1
ATOM 2023 C C . CYS A 1 251 ? 30.468 -6.700 -16.096 1.00 90.94 251 CYS A C 1
ATOM 2025 O O . CYS A 1 251 ? 31.222 -6.559 -15.139 1.00 90.94 251 CYS A O 1
ATOM 2027 N N . ASN A 1 252 ? 29.141 -6.755 -15.938 1.00 89.31 252 ASN A N 1
ATOM 2028 C CA . ASN A 1 252 ? 28.420 -6.640 -14.661 1.00 89.31 252 ASN A CA 1
ATOM 2029 C C . ASN A 1 252 ? 28.691 -5.361 -13.841 1.00 89.31 252 ASN A C 1
ATOM 2031 O O . ASN A 1 252 ? 28.254 -5.259 -12.698 1.00 89.31 252 ASN A O 1
ATOM 2035 N N . THR A 1 253 ? 29.351 -4.351 -14.410 1.00 90.75 253 THR A N 1
ATOM 2036 C CA . THR A 1 253 ? 29.556 -3.054 -13.749 1.00 90.75 253 THR A CA 1
ATOM 2037 C C . THR A 1 253 ? 28.233 -2.302 -13.615 1.00 90.75 253 THR A C 1
ATOM 2039 O O . THR A 1 253 ? 27.420 -2.321 -14.544 1.00 90.75 253 THR A O 1
ATOM 2042 N N . SER A 1 254 ? 28.013 -1.636 -12.475 1.00 91.50 254 SER A N 1
ATOM 2043 C CA . SER A 1 254 ? 26.832 -0.793 -12.248 1.00 91.50 254 SER A CA 1
ATOM 2044 C C . SER A 1 254 ? 26.753 0.319 -13.296 1.00 91.50 254 SER A C 1
ATOM 2046 O O . SER A 1 254 ? 27.746 0.976 -13.597 1.00 91.50 254 SER A O 1
ATOM 2048 N N . LEU A 1 255 ? 25.563 0.506 -13.863 1.00 91.19 255 LEU A N 1
ATOM 2049 C CA . LEU A 1 255 ? 25.259 1.542 -14.853 1.00 91.19 255 LEU A CA 1
ATOM 2050 C C . LEU A 1 255 ? 24.513 2.733 -14.229 1.00 91.19 255 LEU A C 1
ATOM 2052 O O . LEU A 1 255 ? 24.068 3.634 -14.936 1.00 91.19 255 LEU A 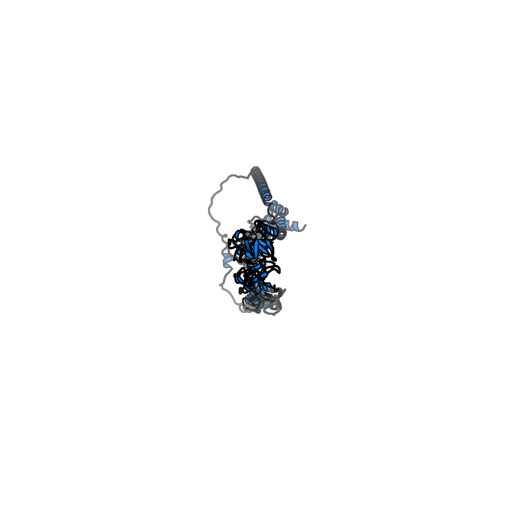O 1
ATOM 2056 N N . ALA A 1 256 ? 24.323 2.731 -12.908 1.00 86.75 256 ALA A N 1
ATOM 2057 C CA . ALA A 1 256 ? 23.582 3.767 -12.204 1.00 86.75 256 ALA A CA 1
ATOM 2058 C C . ALA A 1 256 ? 24.361 5.095 -12.202 1.00 86.75 256 ALA A C 1
ATOM 2060 O O . ALA A 1 256 ? 25.327 5.246 -11.461 1.00 86.75 256 ALA A O 1
ATOM 2061 N N . GLY A 1 257 ? 23.909 6.064 -13.003 1.00 83.50 257 GLY A N 1
ATOM 2062 C CA . GLY A 1 257 ? 24.570 7.368 -13.164 1.00 83.50 257 GLY A CA 1
ATOM 2063 C C . GLY A 1 257 ? 25.651 7.401 -14.251 1.00 83.50 257 GLY A C 1
ATOM 2064 O O . GLY A 1 257 ? 26.157 8.472 -14.567 1.00 83.50 257 GLY A O 1
ATOM 2065 N N . GLU A 1 258 ? 25.953 6.257 -14.865 1.00 86.69 258 GLU A N 1
ATOM 2066 C CA . GLU A 1 258 ? 26.948 6.128 -15.929 1.00 86.69 258 GLU A CA 1
ATOM 2067 C C . GLU A 1 258 ? 26.308 6.187 -17.319 1.00 86.69 258 GLU A C 1
ATOM 2069 O O . GLU A 1 258 ? 25.135 5.859 -17.512 1.00 86.69 258 GLU A O 1
ATOM 2074 N N . ARG A 1 259 ? 27.091 6.570 -18.336 1.00 84.56 259 ARG A N 1
ATOM 2075 C CA . ARG A 1 259 ? 26.620 6.526 -19.729 1.00 84.56 259 ARG A CA 1
ATOM 2076 C C . ARG A 1 259 ? 26.528 5.075 -20.199 1.00 84.56 259 ARG A C 1
ATOM 2078 O O . ARG A 1 259 ? 27.531 4.354 -20.240 1.00 84.56 259 ARG A O 1
ATOM 2085 N N . PHE A 1 260 ? 25.341 4.671 -20.632 1.00 88.06 260 PHE A N 1
ATOM 2086 C CA . PHE A 1 260 ? 25.077 3.327 -21.138 1.00 88.06 260 PHE A CA 1
ATOM 2087 C C . PHE A 1 260 ? 24.291 3.360 -22.453 1.00 88.06 260 PHE A C 1
ATOM 2089 O O . PHE A 1 260 ? 23.755 4.388 -22.866 1.00 88.06 260 PHE A O 1
ATOM 2096 N N . THR A 1 261 ? 24.249 2.228 -23.146 1.00 85.00 261 THR A N 1
ATOM 2097 C CA . THR A 1 261 ? 23.474 2.047 -24.379 1.00 85.00 261 THR A CA 1
ATOM 2098 C C . THR A 1 261 ? 22.779 0.695 -24.330 1.00 85.00 261 THR A C 1
ATOM 2100 O O . THR A 1 261 ? 23.362 -0.294 -23.889 1.00 85.00 261 THR A O 1
ATOM 2103 N N . SER A 1 262 ? 21.517 0.648 -24.752 1.00 87.56 262 SER A N 1
ATOM 2104 C CA . SER A 1 262 ? 20.733 -0.586 -24.799 1.00 87.56 262 SER A CA 1
ATOM 2105 C C . SER A 1 262 ? 20.663 -1.144 -26.211 1.00 87.56 262 S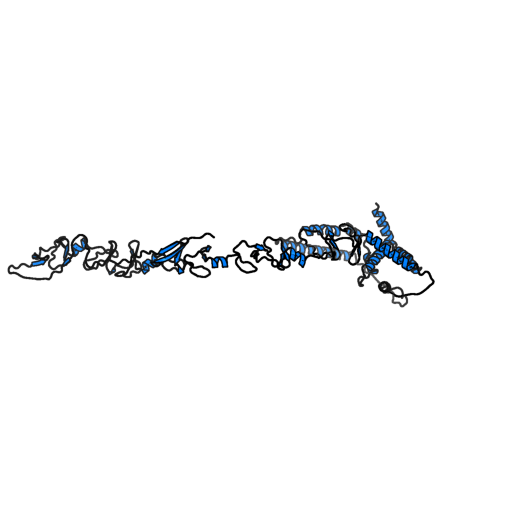ER A C 1
ATOM 2107 O O . SER A 1 262 ? 20.360 -0.406 -27.149 1.00 87.56 262 SER A O 1
ATOM 2109 N N . ARG A 1 263 ? 20.885 -2.451 -26.347 1.00 84.12 263 ARG A N 1
ATOM 2110 C CA . ARG A 1 263 ? 20.708 -3.205 -27.592 1.00 84.12 263 ARG A CA 1
ATOM 2111 C C . ARG A 1 263 ? 19.967 -4.495 -27.274 1.00 84.12 263 ARG A C 1
ATOM 2113 O O . ARG A 1 263 ? 20.309 -5.148 -26.295 1.00 84.12 263 ARG A O 1
ATOM 2120 N N . ASP A 1 264 ? 18.953 -4.822 -28.071 1.00 85.44 264 ASP A N 1
ATOM 2121 C CA . ASP A 1 264 ? 18.117 -6.016 -27.884 1.00 85.44 264 ASP A CA 1
ATOM 2122 C C . ASP A 1 264 ? 17.578 -6.138 -26.443 1.00 85.44 264 ASP A C 1
ATOM 2124 O O . ASP A 1 264 ? 17.695 -7.181 -25.805 1.00 85.44 264 ASP A O 1
ATOM 2128 N N . GLU A 1 265 ? 17.059 -5.030 -25.894 1.00 81.88 265 GLU A N 1
ATOM 2129 C CA . GLU A 1 265 ? 16.547 -4.919 -24.512 1.00 81.88 265 GLU A CA 1
ATOM 2130 C C . GLU A 1 265 ? 17.583 -5.146 -23.391 1.00 81.88 265 GLU A C 1
ATOM 2132 O O . GLU A 1 265 ? 17.245 -5.116 -22.209 1.00 81.88 265 GLU A O 1
ATOM 2137 N N . LYS A 1 266 ? 18.867 -5.303 -23.727 1.00 86.94 266 LYS A N 1
ATOM 2138 C CA . LYS A 1 266 ? 19.950 -5.526 -22.764 1.00 86.94 266 LYS A CA 1
ATOM 2139 C C . LYS A 1 266 ? 20.804 -4.266 -22.599 1.00 86.94 266 LYS A C 1
ATOM 2141 O O . LYS A 1 266 ? 21.256 -3.699 -23.601 1.00 86.94 266 LYS A O 1
ATOM 2146 N N . PRO A 1 267 ? 21.048 -3.793 -21.363 1.00 89.38 267 PRO A N 1
ATOM 2147 C CA . PRO A 1 267 ? 21.884 -2.625 -21.131 1.00 89.38 267 PRO A CA 1
ATOM 2148 C C . PRO A 1 267 ? 23.376 -3.000 -21.171 1.00 89.38 267 PRO A C 1
ATOM 2150 O O . PRO A 1 267 ? 23.811 -3.995 -20.578 1.00 89.38 267 PRO A O 1
ATOM 2153 N N . TYR A 1 268 ? 24.171 -2.180 -21.859 1.00 89.62 268 TYR A N 1
ATOM 2154 C CA . TYR A 1 268 ? 25.625 -2.303 -21.965 1.00 89.62 268 TYR A CA 1
ATOM 2155 C C . TYR A 1 268 ? 26.296 -0.993 -21.549 1.00 89.62 268 TYR A C 1
ATOM 2157 O O . TYR A 1 268 ? 25.824 0.093 -21.892 1.00 89.62 268 TYR A O 1
ATOM 2165 N N . CYS A 1 269 ? 27.419 -1.080 -20.831 1.00 89.81 269 CYS A N 1
ATOM 2166 C CA . CYS A 1 269 ? 28.248 0.094 -20.577 1.00 89.81 269 CYS A CA 1
ATOM 2167 C C . CYS A 1 269 ? 28.856 0.594 -21.893 1.00 89.81 269 CYS A C 1
ATOM 2169 O O . CYS A 1 269 ? 29.016 -0.167 -22.852 1.00 89.81 269 CYS A O 1
ATOM 2171 N N . SER A 1 270 ? 29.225 1.872 -21.929 1.00 84.50 270 SER A N 1
ATOM 2172 C CA . SER A 1 270 ? 29.799 2.500 -23.124 1.00 84.50 270 SER A CA 1
ATOM 2173 C C . SER A 1 270 ? 31.030 1.748 -23.667 1.00 84.50 270 SER A C 1
ATOM 2175 O O . SER A 1 270 ? 31.175 1.599 -24.881 1.00 84.50 270 SER A O 1
ATOM 2177 N N . ASN A 1 271 ? 31.867 1.194 -22.783 1.00 83.94 271 ASN A N 1
ATOM 2178 C CA . ASN A 1 271 ? 33.072 0.451 -23.163 1.00 83.94 271 ASN A CA 1
ATOM 2179 C C . ASN A 1 271 ? 32.738 -0.908 -23.793 1.00 83.94 271 ASN A C 1
ATOM 2181 O O . ASN A 1 271 ? 33.149 -1.177 -24.920 1.00 83.94 271 ASN A O 1
ATOM 2185 N N . CYS A 1 272 ? 31.931 -1.737 -23.119 1.00 85.94 272 CYS A N 1
ATOM 2186 C CA . CYS A 1 272 ? 31.535 -3.042 -23.653 1.00 85.94 272 CYS A CA 1
ATOM 2187 C C . CYS A 1 272 ? 30.699 -2.906 -24.925 1.00 85.94 272 CYS A C 1
ATOM 2189 O O . CYS A 1 272 ? 30.818 -3.735 -25.822 1.00 85.94 272 CYS A O 1
ATOM 2191 N N . PHE A 1 273 ? 29.879 -1.857 -25.037 1.00 85.88 273 PHE A N 1
ATOM 2192 C CA . PHE A 1 273 ? 29.149 -1.598 -26.271 1.00 85.88 273 PHE A CA 1
ATOM 2193 C C . PHE A 1 273 ? 30.105 -1.296 -27.436 1.00 85.88 273 PHE A C 1
ATOM 2195 O O . PHE A 1 273 ? 29.954 -1.858 -28.521 1.00 85.88 273 PHE A O 1
ATOM 2202 N N . GLY A 1 274 ? 31.119 -0.456 -27.198 1.00 81.62 274 GLY A N 1
ATOM 2203 C CA . GLY A 1 274 ? 32.169 -0.166 -28.172 1.00 81.62 274 GLY A CA 1
ATOM 2204 C C . GLY A 1 274 ? 32.946 -1.415 -28.596 1.00 81.62 274 GLY A C 1
ATOM 2205 O O . GLY A 1 274 ? 33.123 -1.665 -29.782 1.00 81.62 274 GLY A O 1
ATOM 2206 N N . GLU A 1 275 ? 33.372 -2.243 -27.648 1.00 81.44 275 GLU A N 1
ATOM 2207 C CA . GLU A 1 275 ? 34.191 -3.424 -27.944 1.00 81.44 275 GLU A CA 1
ATOM 2208 C C . GLU A 1 275 ? 33.440 -4.542 -28.676 1.00 81.44 275 GLU A C 1
ATOM 2210 O O . GLU A 1 275 ? 34.000 -5.163 -29.585 1.00 81.44 275 GLU A O 1
ATOM 2215 N N . LEU A 1 276 ? 32.188 -4.799 -28.286 1.00 80.19 276 LEU A N 1
ATOM 2216 C CA . LEU A 1 276 ? 31.396 -5.916 -28.805 1.00 80.19 276 LEU A CA 1
ATOM 2217 C C . LEU A 1 276 ? 30.666 -5.576 -30.105 1.00 80.19 276 LEU A C 1
ATOM 2219 O O . LEU A 1 276 ? 30.443 -6.463 -30.927 1.00 80.19 276 LEU A O 1
ATOM 2223 N N . PHE A 1 277 ? 30.268 -4.314 -30.289 1.00 80.50 277 PHE A N 1
ATOM 2224 C CA . PHE A 1 277 ? 29.335 -3.938 -31.353 1.00 80.50 277 PHE A CA 1
ATOM 2225 C C . PHE A 1 277 ? 29.824 -2.827 -32.277 1.00 80.50 277 PHE A C 1
ATOM 2227 O O . PHE A 1 277 ? 29.221 -2.642 -33.339 1.00 80.50 277 PHE A O 1
ATOM 2234 N N . ALA A 1 278 ? 30.863 -2.067 -31.918 1.00 81.44 278 ALA A N 1
ATOM 2235 C CA . ALA A 1 278 ? 31.335 -1.021 -32.814 1.00 81.44 278 ALA A CA 1
ATOM 2236 C C . ALA A 1 278 ? 32.018 -1.620 -34.043 1.00 81.44 278 ALA A C 1
ATOM 2238 O O . ALA A 1 278 ? 32.767 -2.599 -33.979 1.00 81.44 278 ALA A O 1
ATOM 2239 N N . LYS A 1 279 ? 31.798 -0.962 -35.181 1.00 79.94 279 LYS A N 1
ATOM 2240 C CA . LYS A 1 279 ? 32.523 -1.256 -36.413 1.00 79.94 279 LYS A CA 1
ATOM 2241 C C . LYS A 1 279 ? 34.014 -1.014 -36.183 1.00 79.94 279 LYS A C 1
ATOM 2243 O O . LYS A 1 279 ? 34.387 -0.028 -35.550 1.00 79.94 279 LYS A O 1
ATOM 2248 N N . ARG A 1 280 ? 34.870 -1.906 -36.676 1.00 85.88 280 ARG A N 1
ATOM 2249 C CA . ARG A 1 280 ? 36.325 -1.796 -36.503 1.00 85.88 280 ARG A CA 1
ATOM 2250 C C . ARG A 1 280 ? 36.941 -1.033 -37.660 1.00 85.88 280 ARG A C 1
ATOM 2252 O O . ARG A 1 280 ? 36.512 -1.168 -38.803 1.00 85.88 280 ARG A O 1
ATOM 2259 N N . CYS A 1 281 ? 37.953 -0.233 -37.354 1.00 87.50 281 CYS A N 1
ATOM 2260 C CA . CYS A 1 281 ? 38.699 0.470 -38.380 1.00 87.50 281 CYS A CA 1
ATOM 2261 C C . CYS A 1 281 ? 39.571 -0.511 -39.176 1.00 87.50 281 CYS A C 1
ATOM 2263 O O . CYS A 1 281 ? 40.376 -1.217 -38.581 1.00 87.50 281 CYS A O 1
ATOM 2265 N N . THR A 1 282 ? 39.483 -0.505 -40.505 1.00 87.06 282 THR A N 1
ATOM 2266 C CA . THR A 1 282 ? 40.267 -1.394 -41.378 1.00 87.06 282 THR A CA 1
ATOM 2267 C C . THR A 1 282 ? 41.777 -1.160 -41.254 1.00 87.06 282 THR A C 1
ATOM 2269 O O . THR A 1 282 ? 42.548 -2.105 -41.328 1.00 87.06 282 THR A O 1
ATOM 2272 N N . ALA A 1 283 ? 42.212 0.077 -40.996 1.00 84.31 283 ALA A N 1
ATOM 2273 C CA . ALA A 1 283 ? 43.637 0.399 -40.885 1.00 84.31 283 ALA A CA 1
ATOM 2274 C C . ALA A 1 283 ? 44.256 0.087 -39.508 1.00 84.31 283 ALA A C 1
ATOM 2276 O O . ALA A 1 283 ? 45.431 -0.250 -39.440 1.00 84.31 283 ALA A O 1
ATOM 2277 N N . CYS A 1 284 ? 43.512 0.222 -38.400 1.00 85.88 284 CYS A N 1
ATOM 2278 C CA . CYS A 1 284 ? 44.071 0.035 -37.048 1.00 85.88 284 CYS A CA 1
ATOM 2279 C C . CYS A 1 284 ? 43.392 -1.056 -36.213 1.00 85.88 284 CYS A C 1
ATOM 2281 O O . CYS A 1 284 ? 43.786 -1.277 -35.072 1.00 85.88 284 CYS A O 1
ATOM 2283 N N . SER A 1 285 ? 42.361 -1.717 -36.743 1.00 84.69 285 SER A N 1
ATOM 2284 C CA . SER A 1 285 ? 41.564 -2.781 -36.105 1.00 84.69 285 SER A CA 1
ATOM 2285 C C . SER A 1 285 ? 40.855 -2.412 -34.787 1.00 84.69 285 SER A C 1
ATOM 2287 O O . SER A 1 285 ? 40.128 -3.230 -34.210 1.00 84.69 285 SER A O 1
ATOM 2289 N N . LYS A 1 286 ? 41.007 -1.168 -34.314 1.00 83.12 286 LYS A N 1
ATOM 2290 C CA . LYS A 1 286 ? 40.346 -0.645 -33.112 1.00 83.12 286 LYS A CA 1
ATOM 2291 C C . LYS A 1 286 ? 38.864 -0.332 -33.388 1.00 83.12 286 LYS A C 1
ATOM 2293 O O . LYS A 1 286 ? 38.539 0.077 -34.509 1.00 83.12 286 LYS A O 1
ATOM 2298 N N . PRO A 1 287 ? 37.972 -0.523 -32.398 1.00 82.31 287 PRO A N 1
ATOM 2299 C CA . PRO A 1 287 ? 36.556 -0.184 -32.520 1.00 82.31 287 PRO A CA 1
ATOM 2300 C C . PRO A 1 287 ? 36.362 1.326 -32.707 1.00 82.31 287 PRO A C 1
ATOM 2302 O O . PRO A 1 287 ? 36.955 2.130 -31.989 1.00 82.31 287 PRO A O 1
ATOM 2305 N N . ILE A 1 288 ? 35.505 1.706 -33.653 1.00 82.12 288 ILE A N 1
ATOM 2306 C CA . ILE A 1 288 ? 35.087 3.089 -33.891 1.00 82.12 288 ILE A CA 1
ATOM 2307 C C . ILE A 1 288 ? 33.979 3.406 -32.881 1.00 82.12 288 ILE A C 1
ATOM 2309 O O . ILE A 1 288 ? 32.785 3.362 -33.185 1.00 82.12 288 ILE A O 1
ATOM 2313 N N . SER A 1 289 ? 34.375 3.644 -31.632 1.00 70.50 289 SER A N 1
ATOM 2314 C CA . SER A 1 289 ? 33.448 3.941 -30.540 1.00 70.50 289 SER A CA 1
ATOM 2315 C C . SER A 1 289 ? 32.821 5.323 -30.750 1.00 70.50 289 SER A C 1
ATOM 2317 O O . SER A 1 289 ? 33.477 6.349 -30.587 1.00 70.50 289 SER A O 1
ATOM 2319 N N . GLY A 1 290 ? 31.533 5.359 -31.103 1.00 60.34 290 GLY A N 1
ATOM 2320 C CA . GLY A 1 290 ? 30.756 6.579 -31.374 1.00 60.34 290 GLY A CA 1
ATOM 2321 C C . GLY A 1 290 ? 30.399 7.419 -30.140 1.00 60.34 290 GLY A C 1
ATOM 2322 O O . GLY A 1 290 ? 29.406 8.148 -30.155 1.00 60.34 290 GLY A O 1
ATOM 2323 N N . ILE A 1 291 ? 31.174 7.324 -29.058 1.00 53.19 291 ILE A N 1
ATOM 2324 C CA . ILE A 1 291 ? 30.968 8.108 -27.838 1.00 53.19 291 ILE A CA 1
ATOM 2325 C C . ILE A 1 291 ? 31.478 9.527 -28.128 1.00 53.19 291 ILE A C 1
ATOM 2327 O O . ILE A 1 291 ? 32.632 9.850 -27.873 1.00 53.19 291 ILE A O 1
ATOM 2331 N N . GLY A 1 292 ? 30.626 10.351 -28.748 1.00 52.06 292 GLY A N 1
ATOM 2332 C CA . GLY A 1 292 ? 30.916 11.761 -29.043 1.00 52.06 292 GLY A CA 1
ATOM 2333 C C . GLY A 1 292 ? 30.600 12.243 -30.462 1.00 52.06 292 GLY A C 1
ATOM 2334 O O . GLY A 1 292 ? 31.035 13.330 -30.824 1.00 52.06 292 GLY A O 1
ATOM 2335 N N . GLY A 1 293 ? 29.878 11.474 -31.289 1.00 54.69 293 GLY A N 1
ATOM 2336 C CA . GLY A 1 293 ? 29.540 11.926 -32.649 1.00 54.69 293 GLY A CA 1
ATOM 2337 C C . GLY A 1 293 ? 30.751 12.002 -33.587 1.00 54.69 293 GLY A C 1
ATOM 2338 O O . GLY A 1 293 ? 30.771 12.795 -34.530 1.00 54.69 293 GLY A O 1
ATOM 2339 N N . THR A 1 294 ? 31.777 11.188 -33.330 1.00 61.59 294 THR A N 1
ATOM 2340 C CA . THR A 1 294 ? 32.970 11.090 -34.168 1.00 61.59 294 THR A CA 1
ATOM 2341 C C . THR A 1 294 ? 32.577 10.637 -35.574 1.00 61.59 294 THR A C 1
ATOM 2343 O O . THR A 1 294 ? 32.195 9.491 -35.811 1.00 61.59 294 THR A O 1
ATOM 2346 N N . ARG A 1 295 ? 32.643 11.573 -36.529 1.00 69.56 295 ARG A N 1
ATOM 2347 C CA . ARG A 1 295 ? 32.477 11.285 -37.958 1.00 69.56 295 ARG A CA 1
ATOM 2348 C C . ARG A 1 295 ? 33.515 10.235 -38.365 1.00 69.56 295 ARG A C 1
ATOM 2350 O O . ARG A 1 295 ? 34.697 10.392 -38.061 1.00 69.56 295 ARG A O 1
ATOM 2357 N N . PHE A 1 296 ? 33.067 9.175 -39.026 1.00 82.00 296 PHE A N 1
ATOM 2358 C CA . PHE A 1 296 ? 33.914 8.115 -39.568 1.00 82.00 296 PHE A CA 1
ATOM 2359 C C . PHE A 1 296 ? 33.710 8.021 -41.079 1.00 82.00 296 PHE A C 1
ATOM 2361 O O . PHE A 1 296 ? 32.672 8.429 -41.599 1.00 82.00 296 PHE A O 1
ATOM 2368 N N . ILE A 1 297 ? 34.710 7.493 -41.780 1.00 85.62 297 ILE A N 1
ATOM 2369 C CA . ILE A 1 297 ? 34.658 7.289 -43.230 1.00 85.62 297 ILE A CA 1
ATOM 2370 C C . ILE A 1 297 ? 34.190 5.857 -43.492 1.00 85.62 297 ILE A C 1
ATOM 2372 O O . ILE A 1 297 ? 34.738 4.924 -42.902 1.00 85.62 297 ILE A O 1
ATOM 2376 N N . SER A 1 298 ? 33.193 5.680 -44.361 1.00 87.06 298 SER A N 1
ATOM 2377 C CA . SER A 1 298 ? 32.687 4.369 -44.789 1.00 87.06 298 SER A CA 1
ATOM 2378 C C . SER A 1 298 ? 32.687 4.242 -46.311 1.00 87.06 298 SER A C 1
ATOM 2380 O O . SER A 1 298 ? 32.109 5.091 -46.989 1.00 87.06 298 SER A O 1
ATOM 2382 N N . PHE A 1 299 ? 33.295 3.179 -46.836 1.00 86.19 299 PHE A N 1
ATOM 2383 C CA . PHE A 1 299 ? 33.334 2.873 -48.268 1.00 86.19 299 PHE A CA 1
ATOM 2384 C C . PHE A 1 299 ? 33.414 1.355 -48.476 1.00 86.19 299 PHE A C 1
ATOM 2386 O O . PHE A 1 299 ? 34.277 0.723 -47.872 1.00 86.19 299 PHE A O 1
ATOM 2393 N N . GLU A 1 300 ? 32.529 0.782 -49.306 1.00 82.44 300 GLU A N 1
ATOM 2394 C CA . GLU A 1 300 ? 32.484 -0.665 -49.624 1.00 82.44 300 GLU A CA 1
ATOM 2395 C C . GLU A 1 300 ? 32.606 -1.562 -48.375 1.00 82.44 300 GLU A C 1
ATOM 2397 O O . GLU A 1 300 ? 33.498 -2.399 -48.275 1.00 82.44 300 GLU A O 1
ATOM 2402 N N . ASP A 1 301 ? 31.775 -1.305 -47.361 1.00 82.81 301 ASP A N 1
ATOM 2403 C CA . ASP A 1 301 ? 31.756 -2.009 -46.064 1.00 82.81 301 ASP A CA 1
ATOM 2404 C C . ASP A 1 301 ? 33.027 -1.908 -45.201 1.00 82.81 301 ASP A C 1
ATOM 2406 O O . ASP A 1 301 ? 33.066 -2.397 -44.066 1.00 82.81 301 ASP A O 1
ATOM 2410 N N . ARG A 1 302 ? 34.046 -1.182 -45.661 1.00 87.75 302 ARG A N 1
ATOM 2411 C CA . ARG A 1 302 ? 35.218 -0.808 -44.871 1.00 87.75 302 ARG A CA 1
ATOM 2412 C C . ARG A 1 302 ? 34.979 0.512 -44.153 1.00 87.75 302 ARG A C 1
ATOM 2414 O O . ARG A 1 302 ? 34.250 1.391 -44.619 1.00 87.75 302 ARG A O 1
ATOM 2421 N N . HIS A 1 303 ? 35.592 0.634 -42.983 1.00 88.75 303 HIS A N 1
ATOM 2422 C CA . HIS A 1 303 ? 35.370 1.754 -42.081 1.00 88.75 303 HIS A CA 1
ATOM 2423 C C . HIS A 1 303 ? 36.705 2.262 -41.552 1.00 88.75 303 HIS A C 1
ATOM 2425 O O . HIS A 1 303 ? 37.595 1.477 -41.227 1.00 88.75 303 HIS A O 1
ATOM 2431 N N . TRP A 1 304 ? 36.850 3.578 -41.421 1.00 89.75 304 TRP A N 1
ATOM 2432 C CA . TRP A 1 304 ? 38.061 4.186 -40.883 1.00 89.75 304 TRP A CA 1
ATOM 2433 C C . TRP A 1 304 ? 37.738 5.305 -39.906 1.00 89.75 304 TRP A C 1
ATOM 2435 O O . TRP A 1 304 ? 36.804 6.084 -40.108 1.00 89.75 304 TRP A O 1
ATOM 2445 N N . HIS A 1 305 ? 38.567 5.433 -38.869 1.00 87.50 305 HIS A N 1
ATOM 2446 C CA . HIS A 1 305 ? 38.665 6.701 -38.154 1.00 87.50 305 HIS A CA 1
ATOM 2447 C C . HIS A 1 305 ? 39.115 7.790 -39.136 1.00 87.50 305 HIS A C 1
ATOM 2449 O O . HIS A 1 305 ? 39.919 7.512 -40.026 1.00 87.50 305 HIS A O 1
ATOM 2455 N N . ASN A 1 306 ? 38.688 9.039 -38.935 1.00 86.31 306 ASN A N 1
ATOM 2456 C CA . ASN A 1 306 ? 39.173 10.167 -39.742 1.00 86.31 306 ASN A CA 1
ATOM 2457 C C . ASN A 1 306 ? 40.706 10.260 -39.760 1.00 86.31 306 ASN A C 1
ATOM 2459 O O . ASN A 1 306 ? 41.300 10.534 -40.796 1.00 86.31 306 ASN A O 1
ATOM 2463 N N . SER A 1 307 ? 41.353 9.985 -38.626 1.00 84.50 307 SER A N 1
ATOM 2464 C CA . SER A 1 307 ? 42.814 9.953 -38.528 1.00 84.50 307 SER A CA 1
ATOM 2465 C C . SER A 1 307 ? 43.443 8.761 -39.249 1.00 84.50 307 SER A C 1
ATOM 2467 O O . SER A 1 307 ? 44.603 8.838 -39.628 1.00 84.50 307 SER A O 1
ATOM 2469 N N . CYS A 1 308 ? 42.704 7.672 -39.457 1.00 87.56 308 CYS A N 1
ATOM 2470 C CA . CYS A 1 308 ? 43.201 6.440 -40.066 1.00 87.56 308 CYS A CA 1
ATOM 2471 C C . CYS A 1 308 ? 42.917 6.343 -41.575 1.00 87.56 308 CYS A C 1
ATOM 2473 O O . CYS A 1 308 ? 43.377 5.396 -42.208 1.00 87.56 308 CYS A O 1
ATOM 2475 N N . PHE A 1 309 ? 42.169 7.285 -42.155 1.00 90.88 309 PHE A N 1
ATOM 2476 C CA . PHE A 1 309 ? 41.872 7.310 -43.587 1.00 90.88 309 PHE A CA 1
ATOM 2477 C C . PHE A 1 309 ? 42.999 8.006 -44.364 1.00 90.88 309 PHE A C 1
ATOM 2479 O O . PHE A 1 309 ? 42.951 9.205 -44.651 1.00 90.88 309 PHE A O 1
ATOM 2486 N N . GLN A 1 310 ? 44.055 7.249 -44.651 1.00 92.12 310 GLN A N 1
ATOM 2487 C CA . GLN A 1 310 ? 45.300 7.748 -45.233 1.00 92.12 310 GLN A CA 1
ATOM 2488 C C . GLN A 1 310 ? 45.712 6.921 -46.452 1.00 92.12 310 GLN A C 1
ATOM 2490 O O . GLN A 1 310 ? 45.433 5.727 -46.518 1.00 92.12 310 GLN A O 1
ATOM 2495 N N . CYS A 1 311 ? 46.423 7.546 -47.392 1.00 92.12 311 CYS A N 1
ATOM 2496 C CA . CYS A 1 311 ? 46.996 6.853 -48.545 1.00 92.12 311 CYS A CA 1
ATOM 2497 C C . CYS A 1 311 ? 47.990 5.772 -48.097 1.00 92.12 311 CYS A C 1
ATOM 2499 O O . CYS A 1 311 ? 48.915 6.069 -47.339 1.00 92.12 311 CYS A O 1
ATOM 2501 N N . ALA A 1 312 ? 47.861 4.547 -48.611 1.00 88.44 312 ALA A N 1
ATOM 2502 C CA . ALA A 1 312 ? 48.744 3.438 -48.247 1.00 88.44 312 ALA A CA 1
ATOM 2503 C C . ALA A 1 312 ? 50.232 3.732 -48.520 1.00 88.44 312 ALA A C 1
ATOM 2505 O O . ALA A 1 312 ? 51.076 3.387 -47.689 1.00 88.44 312 ALA A O 1
ATOM 2506 N N . TYR A 1 313 ? 50.532 4.442 -49.614 1.00 87.06 313 TYR A N 1
ATOM 2507 C CA . TYR A 1 313 ? 51.895 4.758 -50.050 1.00 87.06 313 TYR A CA 1
ATOM 2508 C C . TYR A 1 313 ? 52.483 6.015 -49.396 1.00 87.06 313 TYR A C 1
ATOM 2510 O O . TYR A 1 313 ? 53.597 5.969 -48.886 1.00 87.06 313 TYR A O 1
ATOM 2518 N N . CYS A 1 314 ? 51.757 7.138 -49.392 1.00 91.00 314 CYS A N 1
ATOM 2519 C CA . CYS A 1 314 ? 52.298 8.422 -48.921 1.00 91.00 314 CYS A CA 1
ATOM 2520 C C . CYS A 1 314 ? 51.808 8.856 -47.532 1.00 91.00 314 CYS A C 1
ATOM 2522 O O . CYS A 1 314 ? 52.215 9.909 -47.052 1.00 91.00 314 CYS A O 1
ATOM 2524 N N . LYS A 1 315 ? 50.913 8.085 -46.897 1.00 89.62 315 LYS A N 1
ATOM 2525 C CA . LYS A 1 315 ? 50.335 8.341 -45.560 1.00 89.62 315 LYS A CA 1
ATOM 2526 C C . LYS A 1 315 ? 49.611 9.686 -45.390 1.00 89.62 315 LYS A C 1
ATOM 2528 O O . LYS A 1 315 ? 49.204 10.048 -44.291 1.00 89.62 315 LYS A O 1
ATOM 2533 N N . VAL A 1 316 ? 49.372 10.419 -46.477 1.00 89.69 316 VAL A N 1
ATOM 2534 C CA . VAL A 1 316 ? 48.591 11.661 -46.453 1.00 89.69 316 VAL A CA 1
ATOM 2535 C C . VAL A 1 316 ? 47.118 11.343 -46.192 1.00 89.69 316 VAL A C 1
ATOM 2537 O O . VAL A 1 316 ? 46.570 10.410 -46.782 1.00 89.69 316 VAL A O 1
ATOM 2540 N N . SER A 1 317 ? 46.471 12.146 -45.341 1.00 90.94 317 SER A N 1
ATOM 2541 C CA . SER A 1 317 ? 45.028 12.053 -45.090 1.00 90.94 317 SER A CA 1
ATOM 2542 C C . SER A 1 317 ? 44.226 12.265 -46.376 1.00 90.94 317 SER A C 1
ATOM 2544 O O . SER A 1 317 ? 44.423 13.250 -47.099 1.00 90.94 317 SER A O 1
ATOM 2546 N N . LEU A 1 318 ? 43.316 11.327 -46.640 1.00 89.69 318 LEU A N 1
ATOM 2547 C CA . LEU A 1 318 ? 42.411 11.320 -47.790 1.00 89.69 318 LEU A CA 1
ATOM 2548 C C . LEU A 1 318 ? 41.028 11.898 -47.444 1.00 89.69 318 LEU A C 1
ATOM 2550 O O . LEU A 1 318 ? 40.149 11.950 -48.300 1.00 89.69 318 LEU A O 1
ATOM 2554 N N . VAL A 1 319 ? 40.812 12.342 -46.200 1.00 87.38 319 VAL A N 1
ATOM 2555 C CA . VAL A 1 319 ? 39.525 12.898 -45.758 1.00 87.38 319 VAL A CA 1
ATOM 2556 C C . VAL A 1 319 ? 39.193 14.149 -46.578 1.00 87.38 319 VAL A C 1
ATOM 2558 O O . VAL A 1 319 ? 39.975 15.097 -46.615 1.00 87.38 319 VAL A O 1
ATOM 2561 N N . GLY A 1 320 ? 38.037 14.143 -47.249 1.00 83.50 320 GLY A N 1
ATOM 2562 C CA . GLY A 1 320 ? 37.595 15.243 -48.117 1.00 83.50 320 GLY A CA 1
ATOM 2563 C C . GLY A 1 320 ? 38.355 15.364 -49.445 1.00 83.50 320 GLY A C 1
ATOM 2564 O O . GLY A 1 320 ? 38.149 16.333 -50.169 1.00 83.50 320 G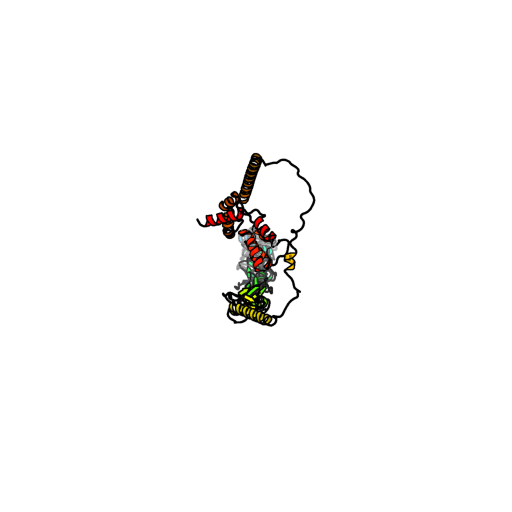LY A O 1
ATOM 2565 N N . LYS A 1 321 ? 39.225 14.403 -49.780 1.00 85.81 321 LYS A N 1
ATOM 2566 C CA . LYS A 1 321 ? 39.962 14.345 -51.049 1.00 85.81 321 LYS A CA 1
ATOM 2567 C C . LYS A 1 321 ? 39.485 13.154 -51.879 1.00 85.81 321 LYS A C 1
ATOM 2569 O O . LYS A 1 321 ? 38.990 12.168 -51.339 1.00 85.81 321 LYS A O 1
ATOM 2574 N N . GLY A 1 322 ? 39.661 13.232 -53.199 1.00 85.25 322 GLY A N 1
ATOM 2575 C CA . GLY A 1 322 ? 39.471 12.070 -54.069 1.00 85.25 322 GLY A CA 1
ATOM 2576 C C . GLY A 1 322 ? 40.451 10.953 -53.700 1.00 85.25 322 GLY A C 1
ATOM 2577 O O . GLY A 1 322 ? 41.603 11.228 -53.359 1.00 85.25 322 GLY A O 1
ATOM 2578 N N . PHE A 1 323 ? 40.000 9.705 -53.770 1.00 91.62 323 PHE A N 1
ATOM 2579 C CA . PHE A 1 323 ? 40.807 8.513 -53.517 1.00 91.62 323 PHE A CA 1
ATOM 2580 C C . PHE A 1 323 ? 40.469 7.429 -54.540 1.00 91.62 323 PHE A C 1
ATOM 2582 O O . PHE A 1 323 ? 39.426 7.485 -55.191 1.00 91.62 323 PHE A O 1
ATOM 2589 N N . ILE A 1 324 ? 41.364 6.456 -54.687 1.00 86.75 324 ILE A N 1
ATOM 2590 C CA . ILE A 1 324 ? 41.192 5.312 -55.582 1.00 86.75 324 ILE A CA 1
ATOM 2591 C C . ILE A 1 324 ? 41.337 4.037 -54.738 1.00 86.75 324 ILE A C 1
ATOM 2593 O O . ILE A 1 324 ? 42.322 3.927 -53.998 1.00 86.75 324 ILE A O 1
ATOM 2597 N N . PRO A 1 325 ? 40.368 3.105 -54.786 1.00 87.88 325 PRO A N 1
ATOM 2598 C CA . PRO A 1 325 ? 40.503 1.810 -54.133 1.00 87.88 325 PRO A CA 1
ATOM 2599 C C . PRO A 1 325 ? 41.514 0.943 -54.890 1.00 87.88 325 PRO A C 1
ATOM 2601 O O . PRO A 1 325 ? 41.477 0.859 -56.116 1.00 87.88 325 PRO A O 1
ATOM 2604 N N . ASP A 1 326 ? 42.416 0.308 -54.149 1.00 83.75 326 ASP A N 1
ATOM 2605 C CA . ASP A 1 326 ? 43.477 -0.547 -54.676 1.00 83.75 326 ASP A CA 1
ATOM 2606 C C . ASP A 1 326 ? 43.500 -1.837 -53.854 1.00 83.75 326 ASP A C 1
ATOM 2608 O O . ASP A 1 326 ? 44.130 -1.913 -52.802 1.00 83.75 326 ASP A O 1
ATOM 2612 N N . GLU A 1 327 ? 42.718 -2.825 -54.291 1.00 81.12 327 GLU A N 1
ATOM 2613 C CA . GLU A 1 327 ? 42.473 -4.070 -53.551 1.00 81.12 327 GLU A CA 1
ATOM 2614 C C . GLU A 1 327 ? 42.033 -3.807 -52.091 1.00 81.12 327 GLU A C 1
ATOM 2616 O O . GLU A 1 327 ? 40.931 -3.305 -51.845 1.00 81.12 327 GLU A O 1
ATOM 2621 N N . GLN A 1 328 ? 42.883 -4.137 -51.112 1.00 79.81 328 GLN A N 1
ATOM 2622 C CA . GLN A 1 328 ? 42.608 -3.967 -49.681 1.00 79.81 328 GLN A CA 1
ATOM 2623 C C . GLN A 1 328 ? 42.939 -2.560 -49.163 1.00 79.81 328 GLN A C 1
ATOM 2625 O O . GLN A 1 328 ? 42.464 -2.176 -48.090 1.00 79.81 328 GLN A O 1
ATOM 2630 N N . ASP A 1 329 ? 43.649 -1.762 -49.956 1.00 84.38 329 ASP A N 1
ATOM 2631 C CA . ASP A 1 329 ? 44.151 -0.443 -49.598 1.00 84.38 329 ASP A CA 1
ATOM 2632 C C . ASP A 1 329 ? 43.387 0.694 -50.294 1.00 84.38 329 ASP A C 1
ATOM 2634 O O . ASP A 1 329 ? 42.565 0.504 -51.198 1.00 84.38 329 ASP A O 1
ATOM 2638 N N . VAL A 1 330 ? 43.646 1.918 -49.831 1.00 89.19 330 VAL A N 1
ATOM 2639 C CA . VAL A 1 330 ? 43.168 3.161 -50.447 1.00 89.19 330 VAL A CA 1
ATOM 2640 C C . VAL A 1 330 ? 44.356 4.063 -50.748 1.00 89.19 330 VAL A C 1
ATOM 2642 O O . VAL A 1 330 ? 45.247 4.252 -49.913 1.00 89.19 330 VAL A O 1
ATOM 2645 N N . ILE A 1 331 ? 44.391 4.622 -51.956 1.00 90.19 331 ILE A N 1
ATOM 2646 C CA . ILE A 1 331 ? 45.528 5.412 -52.435 1.00 90.19 331 ILE A CA 1
ATOM 2647 C C . ILE A 1 331 ? 45.073 6.768 -52.967 1.00 90.19 331 ILE A C 1
ATOM 2649 O O . ILE A 1 331 ? 43.942 6.936 -53.427 1.00 90.19 331 ILE A O 1
ATOM 2653 N N . CYS A 1 332 ? 45.951 7.769 -52.883 1.00 91.06 332 CYS A N 1
ATOM 2654 C CA . CYS A 1 332 ? 45.668 9.083 -53.451 1.00 91.06 332 CYS A CA 1
ATOM 2655 C C . CYS A 1 332 ? 45.813 9.060 -54.988 1.00 91.06 332 CYS A C 1
ATOM 2657 O O . CYS A 1 332 ? 46.557 8.231 -55.523 1.00 91.06 332 CYS A O 1
ATOM 2659 N N . PRO A 1 333 ? 45.172 10.000 -55.706 1.00 87.06 333 PRO A N 1
ATOM 2660 C CA . PRO A 1 333 ? 45.266 10.109 -57.162 1.00 87.06 333 PRO A CA 1
ATOM 2661 C C . PRO A 1 333 ? 46.704 10.200 -57.684 1.00 87.06 333 PRO A C 1
ATOM 2663 O O . PRO A 1 333 ? 47.026 9.604 -58.708 1.00 87.06 333 PRO A O 1
ATOM 2666 N N . GLU A 1 334 ? 47.591 10.886 -56.961 1.00 87.00 334 GLU A N 1
ATOM 2667 C CA . GLU A 1 334 ? 48.995 11.032 -57.358 1.00 87.00 334 GLU A CA 1
ATOM 2668 C C . GLU A 1 334 ? 49.776 9.718 -57.234 1.00 87.00 334 GLU A C 1
ATOM 2670 O O . GLU A 1 334 ? 50.493 9.333 -58.158 1.00 87.00 334 GLU A O 1
ATOM 2675 N N . CYS A 1 335 ? 49.577 8.962 -56.150 1.00 87.44 335 CYS A N 1
ATOM 2676 C CA . CYS A 1 335 ? 50.182 7.637 -56.008 1.00 87.44 335 CYS A CA 1
ATOM 2677 C C . CYS A 1 335 ? 49.619 6.641 -57.031 1.00 87.44 335 CYS A C 1
ATOM 2679 O O . CYS A 1 335 ? 50.367 5.808 -57.537 1.00 87.44 335 CYS A O 1
ATOM 2681 N N . ALA A 1 336 ? 48.337 6.743 -57.394 1.00 84.81 336 ALA A N 1
ATOM 2682 C CA . ALA A 1 336 ? 47.751 5.910 -58.443 1.00 84.81 336 ALA A CA 1
ATOM 2683 C C . ALA A 1 336 ? 48.359 6.206 -59.824 1.00 84.81 336 ALA A C 1
ATOM 2685 O O . ALA A 1 336 ? 48.748 5.278 -60.532 1.00 84.81 336 ALA A O 1
ATOM 2686 N N . LYS A 1 337 ? 48.524 7.489 -60.182 1.00 83.69 337 LYS A N 1
ATOM 2687 C CA . LYS A 1 337 ? 49.223 7.902 -61.413 1.00 83.69 337 LYS A CA 1
ATOM 2688 C C . LYS A 1 337 ? 50.650 7.354 -61.455 1.00 83.69 337 LYS A C 1
ATOM 2690 O O . LYS A 1 337 ? 51.066 6.813 -62.477 1.00 83.69 337 LYS A O 1
ATOM 2695 N N . GLN A 1 338 ? 51.381 7.441 -60.342 1.00 81.00 338 GLN A N 1
ATOM 2696 C CA . GLN A 1 338 ? 52.736 6.891 -60.232 1.00 81.00 338 GLN A CA 1
ATOM 2697 C C . GLN A 1 338 ? 52.751 5.361 -60.366 1.00 81.00 338 GLN A C 1
ATOM 2699 O O . GLN A 1 338 ? 53.589 4.824 -61.089 1.00 81.00 338 GLN A O 1
ATOM 2704 N N . LYS A 1 339 ? 51.802 4.651 -59.741 1.00 78.75 339 LYS A N 1
ATOM 2705 C CA . LYS A 1 339 ? 51.672 3.187 -59.839 1.00 78.75 339 LYS A CA 1
ATOM 2706 C C . LYS A 1 339 ? 51.414 2.737 -61.281 1.00 78.75 339 LYS A C 1
ATOM 2708 O O . LYS A 1 339 ? 52.071 1.810 -61.756 1.00 78.75 339 LYS A O 1
ATOM 2713 N N . ILE A 1 340 ? 50.527 3.432 -61.998 1.00 73.50 340 ILE A N 1
ATOM 2714 C CA . ILE A 1 340 ? 50.270 3.189 -63.424 1.00 73.50 340 ILE A CA 1
ATOM 2715 C C . ILE A 1 340 ? 51.541 3.481 -64.234 1.00 73.50 340 ILE A C 1
ATOM 2717 O O . ILE A 1 340 ? 51.991 2.617 -64.977 1.00 73.50 340 ILE A O 1
ATOM 2721 N N . ALA A 1 341 ? 52.204 4.622 -64.036 1.00 65.75 341 ALA A N 1
ATOM 2722 C CA . ALA A 1 341 ? 53.434 4.955 -64.763 1.00 65.75 341 ALA A CA 1
ATOM 2723 C C . ALA A 1 341 ? 54.563 3.916 -64.571 1.00 65.75 341 ALA A C 1
ATOM 2725 O O . ALA A 1 341 ? 55.270 3.585 -65.523 1.00 65.75 341 ALA A O 1
ATOM 2726 N N . ILE A 1 342 ? 54.715 3.355 -63.365 1.00 62.44 342 ILE A N 1
ATOM 2727 C CA . ILE A 1 342 ? 55.685 2.283 -63.077 1.00 62.44 342 ILE A CA 1
ATOM 2728 C C . ILE A 1 342 ? 55.269 0.960 -63.744 1.00 62.44 342 ILE A C 1
ATOM 2730 O O . ILE A 1 342 ? 56.123 0.244 -64.268 1.00 62.44 342 ILE A O 1
ATOM 2734 N N . SER A 1 343 ? 53.970 0.638 -63.765 1.00 56.28 343 SER A N 1
ATOM 2735 C CA . SER A 1 343 ? 53.436 -0.533 -64.477 1.00 56.28 343 SER A CA 1
ATOM 2736 C C . SER A 1 343 ? 53.698 -0.447 -65.986 1.00 56.28 343 SER A C 1
ATOM 2738 O O . SER A 1 343 ? 54.149 -1.425 -66.582 1.00 56.28 343 SER A O 1
ATOM 2740 N N . TRP A 1 344 ? 53.534 0.738 -66.581 1.00 44.06 344 TRP A N 1
ATOM 2741 C CA . TRP A 1 344 ? 53.829 0.983 -67.993 1.00 44.06 344 TRP A CA 1
ATOM 2742 C C . TRP A 1 344 ? 55.327 0.887 -68.308 1.00 44.06 344 TRP A C 1
ATOM 2744 O O . TRP A 1 344 ? 55.673 0.274 -69.311 1.00 44.06 344 TRP A O 1
ATOM 2754 N N . LYS A 1 345 ? 56.217 1.387 -67.434 1.00 45.28 345 LYS A N 1
ATOM 2755 C CA . LYS A 1 345 ? 57.678 1.219 -67.591 1.00 45.28 345 LYS A CA 1
ATOM 2756 C C . LYS A 1 345 ? 58.123 -0.249 -67.528 1.00 45.28 345 LYS A C 1
ATOM 2758 O O . LYS A 1 345 ? 58.933 -0.680 -68.341 1.00 45.28 345 LYS A O 1
ATOM 2763 N N . LYS A 1 346 ? 57.550 -1.044 -66.615 1.00 45.28 346 LYS A N 1
ATOM 2764 C CA . LYS A 1 346 ? 57.822 -2.493 -66.532 1.00 45.28 346 LYS A CA 1
ATOM 2765 C C . LYS A 1 346 ? 57.253 -3.276 -67.718 1.00 45.28 346 LYS A C 1
ATOM 2767 O O . LYS A 1 346 ? 57.813 -4.306 -68.090 1.00 45.28 346 LYS A O 1
ATOM 2772 N N . ALA A 1 347 ? 56.147 -2.811 -68.304 1.00 43.03 347 ALA A N 1
ATOM 2773 C CA . ALA A 1 347 ? 55.617 -3.374 -69.538 1.00 43.03 347 ALA A CA 1
ATOM 2774 C C . ALA A 1 347 ? 56.556 -3.070 -70.717 1.00 43.03 347 ALA A C 1
ATOM 2776 O O . ALA A 1 347 ? 56.948 -3.999 -71.413 1.00 43.03 347 ALA A O 1
ATOM 2777 N N . THR A 1 348 ? 57.010 -1.827 -70.903 1.00 40.47 348 THR A N 1
ATOM 2778 C CA . THR A 1 348 ? 57.925 -1.474 -72.005 1.00 40.47 348 THR A CA 1
ATOM 2779 C C . THR A 1 348 ? 59.313 -2.114 -71.889 1.00 40.47 348 THR A C 1
ATOM 2781 O O . THR A 1 348 ? 59.852 -2.545 -72.905 1.00 40.47 348 THR A O 1
ATOM 2784 N N . GLU A 1 349 ? 59.863 -2.294 -70.684 1.00 39.50 349 GLU A N 1
ATOM 2785 C CA . GLU A 1 349 ? 61.131 -3.024 -70.486 1.00 39.50 349 GLU A CA 1
ATOM 2786 C C . GLU A 1 349 ? 61.019 -4.524 -70.823 1.00 39.50 349 GLU A C 1
ATOM 2788 O O . GLU A 1 349 ? 61.979 -5.114 -71.316 1.00 39.50 349 GLU A O 1
ATOM 2793 N N . ARG A 1 350 ? 59.836 -5.142 -70.666 1.00 37.38 350 ARG A N 1
ATOM 2794 C CA . ARG A 1 350 ? 59.585 -6.527 -71.118 1.00 37.38 350 ARG A CA 1
ATOM 2795 C C . ARG A 1 350 ? 59.394 -6.670 -72.631 1.00 37.38 350 ARG A C 1
ATOM 2797 O O . ARG A 1 350 ? 59.548 -7.778 -73.135 1.00 37.38 350 ARG A O 1
ATOM 2804 N N . TYR A 1 351 ? 59.102 -5.589 -73.357 1.00 35.91 351 TYR A N 1
ATOM 2805 C CA . TYR A 1 351 ? 58.922 -5.605 -74.817 1.00 35.91 351 TYR A CA 1
ATOM 2806 C C . TYR A 1 351 ? 60.138 -5.085 -75.606 1.00 35.91 351 TYR A C 1
ATOM 2808 O O . TYR A 1 351 ? 60.124 -5.123 -76.833 1.00 35.91 351 TYR A O 1
ATOM 2816 N N . SER A 1 352 ? 61.224 -4.674 -74.939 1.00 32.59 352 SER A N 1
ATOM 2817 C CA . SER A 1 352 ? 62.445 -4.191 -75.607 1.00 32.59 352 SER A CA 1
ATOM 2818 C C . SER A 1 352 ? 63.460 -5.290 -75.978 1.00 32.59 352 SER A C 1
ATOM 2820 O O . SER A 1 352 ? 64.497 -4.969 -76.554 1.00 32.59 352 SER A O 1
ATOM 2822 N N . CYS A 1 353 ? 63.208 -6.572 -75.675 1.00 31.53 353 CYS A N 1
ATOM 2823 C CA . CYS A 1 353 ? 64.195 -7.647 -75.894 1.00 31.53 353 CYS A CA 1
ATOM 2824 C C . CYS A 1 353 ? 63.887 -8.596 -77.072 1.00 31.53 353 CYS A C 1
ATOM 2826 O O . CYS A 1 353 ? 64.733 -9.405 -77.435 1.00 31.53 353 CYS A O 1
ATOM 2828 N N . CYS A 1 354 ? 62.724 -8.498 -77.723 1.00 30.33 354 CYS A N 1
ATOM 2829 C CA . CYS A 1 354 ? 62.320 -9.493 -78.725 1.00 30.33 354 CYS A CA 1
ATOM 2830 C C . CYS A 1 354 ? 61.784 -8.849 -80.012 1.00 30.33 354 CYS A C 1
ATOM 2832 O O . CYS A 1 354 ? 60.616 -9.018 -80.353 1.00 30.33 354 CYS A O 1
ATOM 2834 N N . VAL A 1 355 ? 62.634 -8.133 -80.756 1.00 32.06 355 VAL A N 1
ATOM 2835 C CA . VAL A 1 355 ? 62.359 -7.821 -82.171 1.00 32.06 355 VAL A CA 1
ATOM 2836 C C . VAL A 1 355 ? 63.148 -8.799 -83.038 1.00 32.06 355 VAL A C 1
ATOM 2838 O O . VAL A 1 355 ? 64.268 -8.534 -83.461 1.00 32.06 355 VAL A O 1
ATOM 2841 N N . GLY A 1 356 ? 62.552 -9.967 -83.274 1.00 24.94 356 GLY A N 1
ATOM 2842 C CA . GLY A 1 356 ? 63.099 -11.004 -84.142 1.00 24.94 356 GLY A CA 1
ATOM 2843 C C . GLY A 1 356 ? 62.012 -11.959 -84.638 1.00 24.94 356 GLY A C 1
ATOM 2844 O O . GLY A 1 356 ? 61.652 -12.885 -83.931 1.00 24.94 356 GLY A O 1
ATOM 2845 N N . ARG A 1 357 ? 61.518 -11.697 -85.859 1.00 29.28 357 ARG A N 1
ATOM 2846 C CA . ARG A 1 357 ? 60.892 -12.620 -86.839 1.00 29.28 357 ARG A CA 1
ATOM 2847 C C . ARG A 1 357 ? 59.858 -13.668 -86.349 1.00 29.28 357 ARG A C 1
ATOM 2849 O O . ARG A 1 357 ? 60.267 -14.756 -85.989 1.00 29.28 357 ARG A O 1
ATOM 2856 N N . LEU A 1 358 ? 58.563 -13.378 -86.597 1.00 24.11 358 LEU A N 1
ATOM 2857 C CA . LEU A 1 358 ? 57.413 -14.282 -86.924 1.00 24.11 358 LEU A CA 1
ATOM 2858 C C . LEU A 1 358 ? 57.201 -15.564 -86.041 1.00 24.11 358 LEU A C 1
ATOM 2860 O O . LEU A 1 358 ? 57.965 -15.837 -85.133 1.00 24.11 358 LEU A O 1
ATOM 2864 N N . PRO A 1 359 ? 56.184 -16.419 -86.276 1.00 47.75 359 PRO A N 1
ATOM 2865 C CA . PRO A 1 359 ? 54.741 -16.270 -86.006 1.00 47.75 359 PRO A CA 1
ATOM 2866 C C . PRO A 1 359 ? 54.170 -17.409 -85.107 1.00 47.75 359 PRO A C 1
ATOM 2868 O O . PRO A 1 359 ? 54.529 -18.546 -85.347 1.00 47.75 359 PRO A O 1
ATOM 2871 N N . VAL A 1 360 ? 53.218 -17.195 -84.174 1.00 23.38 360 VAL A N 1
ATOM 2872 C CA . VAL A 1 360 ? 52.216 -18.226 -83.746 1.00 23.38 360 VAL A CA 1
ATOM 2873 C C . VAL A 1 360 ? 51.180 -17.702 -82.722 1.00 23.38 360 VAL A C 1
ATOM 2875 O O . VAL A 1 360 ? 51.518 -17.047 -81.742 1.00 23.38 360 VAL A O 1
ATOM 2878 N N . ARG A 1 361 ? 49.901 -18.044 -82.948 1.00 26.53 361 ARG A N 1
ATOM 2879 C CA . ARG A 1 361 ? 48.786 -18.122 -81.965 1.00 26.53 361 ARG A CA 1
ATOM 2880 C C . ARG A 1 361 ? 48.976 -19.352 -81.030 1.00 26.53 361 ARG A C 1
ATOM 2882 O O . ARG A 1 361 ? 49.789 -20.196 -81.395 1.00 26.53 361 ARG A O 1
ATOM 2889 N N . PRO A 1 362 ? 48.091 -19.672 -80.050 1.00 46.62 362 PRO A N 1
ATOM 2890 C CA . PRO A 1 362 ? 47.296 -18.896 -79.068 1.00 46.62 362 PRO A CA 1
ATOM 2891 C C . PRO A 1 362 ? 47.421 -19.461 -77.611 1.00 46.62 362 PRO A C 1
ATOM 2893 O O . PRO A 1 362 ? 48.056 -20.491 -77.425 1.00 46.62 362 PRO A O 1
ATOM 2896 N N . LEU A 1 363 ? 46.775 -18.834 -76.598 1.00 26.22 363 LEU A N 1
ATOM 2897 C CA . LEU A 1 363 ? 45.854 -19.454 -75.591 1.00 26.22 363 LEU A CA 1
ATOM 2898 C C . LEU A 1 363 ? 45.632 -18.575 -74.315 1.00 26.22 363 LEU A C 1
ATOM 2900 O O . LEU A 1 363 ? 46.416 -18.650 -73.381 1.00 26.22 363 LEU A O 1
ATOM 2904 N N . PHE A 1 364 ? 44.551 -17.762 -74.335 1.00 28.09 364 PHE A N 1
ATOM 2905 C CA . PHE A 1 364 ? 43.424 -17.573 -73.362 1.00 28.09 364 PHE A CA 1
ATOM 2906 C C . PHE A 1 364 ? 43.650 -17.437 -71.820 1.00 28.09 364 PHE A C 1
ATOM 2908 O O . PHE A 1 364 ? 44.634 -17.974 -71.330 1.00 28.09 364 PHE A O 1
ATOM 2915 N N . PRO A 1 365 ? 42.746 -16.787 -71.010 1.00 38.75 365 PRO A N 1
ATOM 2916 C CA . PRO A 1 365 ? 41.292 -17.070 -70.984 1.00 38.75 365 PRO A CA 1
ATOM 2917 C C . PRO A 1 365 ? 40.251 -15.950 -70.668 1.00 38.75 365 PRO A C 1
ATOM 2919 O O . PRO A 1 365 ? 40.469 -15.037 -69.883 1.00 38.75 365 PRO A O 1
ATOM 2922 N N . LEU A 1 366 ? 39.049 -16.172 -71.235 1.00 30.03 366 LEU A N 1
ATOM 2923 C CA . LEU A 1 366 ? 37.693 -15.898 -70.703 1.00 30.03 366 LEU A CA 1
ATOM 2924 C C . LEU A 1 366 ? 37.165 -14.445 -70.612 1.00 30.03 366 LEU A C 1
ATOM 2926 O O . LEU A 1 366 ? 37.109 -13.869 -69.534 1.00 30.03 366 LEU A O 1
ATOM 2930 N N . SER A 1 367 ? 36.613 -13.931 -71.723 1.00 33.97 367 SER A N 1
ATOM 2931 C CA . SER A 1 367 ? 35.332 -13.168 -71.727 1.00 33.97 367 SER A CA 1
ATOM 2932 C C . SER A 1 367 ? 34.821 -12.796 -73.132 1.00 33.97 367 SER A C 1
ATOM 2934 O O . SER A 1 367 ? 33.650 -12.460 -73.284 1.00 33.97 367 SER A O 1
ATOM 2936 N N . LEU A 1 368 ? 35.639 -12.915 -74.185 1.00 35.16 368 LEU A N 1
ATOM 2937 C CA . LEU A 1 368 ? 35.239 -12.494 -75.540 1.00 35.16 368 LEU A CA 1
ATOM 2938 C C . LEU A 1 368 ? 34.507 -13.561 -76.376 1.00 35.16 368 LEU A C 1
ATOM 2940 O O . LEU A 1 368 ? 33.907 -13.230 -77.395 1.00 35.16 368 LEU A O 1
ATOM 2944 N N . SER A 1 369 ? 34.501 -14.829 -75.954 1.00 32.78 369 SER A N 1
ATOM 2945 C CA . SER A 1 369 ? 33.733 -15.885 -76.634 1.00 32.78 369 SER A CA 1
ATOM 2946 C C . SER A 1 369 ? 32.223 -15.759 -76.410 1.00 32.78 369 SER A C 1
ATOM 2948 O O . SER A 1 369 ? 31.446 -16.237 -77.227 1.00 32.78 369 SER A O 1
ATOM 2950 N N . TYR A 1 370 ? 31.790 -15.061 -75.357 1.00 33.31 370 TYR A N 1
ATOM 2951 C CA . TYR A 1 370 ? 30.367 -14.842 -75.085 1.00 33.31 370 TYR A CA 1
ATOM 2952 C C . TYR A 1 370 ? 29.751 -13.741 -75.972 1.00 33.31 370 TYR A C 1
ATOM 2954 O O . TYR A 1 370 ? 28.554 -13.747 -76.240 1.00 33.31 370 TYR A O 1
ATOM 2962 N N . LEU A 1 371 ? 30.580 -12.830 -76.496 1.00 36.03 371 LEU A N 1
ATOM 2963 C CA . LEU A 1 371 ? 30.165 -11.743 -77.395 1.00 36.03 371 LEU A CA 1
ATOM 2964 C C . LEU A 1 371 ? 30.055 -12.167 -78.871 1.00 36.03 371 LEU A C 1
ATOM 2966 O O . LEU A 1 371 ? 29.457 -11.445 -79.660 1.00 36.03 371 LEU A O 1
ATOM 2970 N N . LEU A 1 372 ? 30.571 -13.345 -79.241 1.00 36.19 372 LEU A N 1
ATOM 2971 C CA . LEU A 1 372 ? 30.486 -13.888 -80.606 1.00 36.19 372 LEU A CA 1
ATOM 2972 C C . LEU A 1 372 ? 29.445 -15.013 -80.771 1.00 36.19 372 LEU A C 1
ATOM 2974 O O . LEU A 1 372 ? 29.159 -15.400 -81.898 1.00 36.19 372 LEU A O 1
ATOM 2978 N N . VAL A 1 373 ? 28.840 -15.514 -79.685 1.00 37.31 373 VAL A N 1
ATOM 2979 C CA . VAL A 1 373 ? 27.854 -16.622 -79.722 1.00 37.31 373 VAL A CA 1
ATOM 2980 C C . VAL A 1 373 ? 26.391 -16.137 -79.651 1.00 37.31 373 VAL A C 1
ATOM 2982 O O . VAL A 1 373 ? 25.467 -16.928 -79.802 1.00 37.31 373 VAL A O 1
ATOM 2985 N N . SER A 1 374 ? 26.149 -14.827 -79.543 1.00 31.50 374 SER A N 1
ATOM 2986 C CA . SER A 1 374 ? 24.790 -14.246 -79.513 1.00 31.50 374 SER A CA 1
ATOM 2987 C C . SER A 1 374 ? 24.343 -13.607 -80.839 1.00 31.50 374 SER A C 1
ATOM 2989 O O . SER A 1 374 ? 23.375 -12.853 -80.860 1.00 31.50 374 SER A O 1
ATOM 2991 N N . LEU A 1 375 ? 25.009 -13.916 -81.958 1.00 31.02 375 LEU A N 1
ATOM 2992 C CA . LEU A 1 375 ? 24.622 -13.482 -83.310 1.00 31.02 375 LEU A CA 1
ATOM 2993 C C . LEU A 1 375 ? 24.133 -14.665 -84.171 1.00 31.02 375 LEU A C 1
ATOM 2995 O O . LEU A 1 375 ? 24.895 -15.167 -84.995 1.00 31.02 375 LEU A O 1
ATOM 2999 N N . PRO A 1 376 ? 22.868 -15.111 -84.062 1.00 27.19 376 PRO A N 1
ATOM 3000 C CA . PRO A 1 376 ? 22.274 -15.971 -85.074 1.00 27.19 376 PRO A CA 1
ATOM 3001 C C . PRO A 1 376 ? 21.305 -15.170 -85.954 1.00 27.19 376 PRO A C 1
ATOM 3003 O O . PRO A 1 376 ? 20.101 -15.223 -85.719 1.00 27.19 376 PRO A O 1
ATOM 3006 N N . THR A 1 377 ? 21.785 -14.421 -86.962 1.00 30.52 377 THR A N 1
ATOM 3007 C CA . THR A 1 377 ? 20.939 -14.028 -88.126 1.00 30.52 377 THR A CA 1
ATOM 3008 C C . THR A 1 377 ? 21.679 -13.472 -89.357 1.00 30.52 377 THR A C 1
ATOM 3010 O O . THR A 1 377 ? 21.140 -12.641 -90.083 1.00 30.52 377 THR A O 1
ATOM 3013 N N . ILE A 1 378 ? 22.887 -13.946 -89.680 1.00 34.03 378 ILE A N 1
ATOM 3014 C CA . ILE A 1 378 ? 23.474 -13.706 -91.014 1.00 34.03 378 ILE A CA 1
ATOM 3015 C C . ILE A 1 378 ? 23.976 -15.035 -91.566 1.00 34.03 378 ILE A C 1
ATOM 3017 O O . ILE A 1 378 ? 25.155 -15.324 -91.469 1.00 34.03 378 ILE A O 1
ATOM 3021 N N . GLU A 1 379 ? 23.042 -15.860 -92.048 1.00 29.94 379 GLU A N 1
ATOM 3022 C CA . GLU A 1 379 ? 23.210 -16.860 -93.122 1.00 29.94 379 GLU A CA 1
ATOM 3023 C C . GLU A 1 379 ? 22.008 -17.817 -93.114 1.00 29.94 379 GLU A C 1
ATOM 3025 O O . GLU A 1 379 ? 22.001 -18.815 -92.400 1.00 29.94 379 GLU A O 1
ATOM 3030 N N . LYS A 1 380 ? 20.963 -17.466 -93.878 1.00 27.66 380 LYS A N 1
ATOM 3031 C CA . LYS A 1 380 ? 20.040 -18.372 -94.598 1.00 27.66 380 LYS A CA 1
ATOM 3032 C C . LYS A 1 380 ? 18.873 -17.561 -95.168 1.00 27.66 380 LYS A C 1
ATOM 3034 O O . LYS A 1 380 ? 17.805 -17.452 -94.578 1.00 27.66 380 LYS A O 1
ATOM 3039 N N . ALA A 1 381 ? 19.115 -16.975 -96.336 1.00 25.83 381 ALA A N 1
ATOM 3040 C CA . ALA A 1 381 ? 18.081 -16.767 -97.342 1.00 25.83 381 ALA A CA 1
ATOM 3041 C C . ALA A 1 381 ? 18.252 -17.876 -98.398 1.00 25.83 381 ALA A C 1
ATOM 3043 O O . ALA A 1 381 ? 19.400 -18.173 -98.737 1.00 25.83 381 ALA A O 1
ATOM 3044 N N . ARG A 1 382 ? 17.123 -18.408 -98.908 1.00 24.91 382 ARG A N 1
ATOM 3045 C CA . ARG A 1 382 ? 16.882 -19.607 -99.764 1.00 24.91 382 ARG A CA 1
ATOM 3046 C C . ARG A 1 382 ? 16.370 -20.794 -98.933 1.00 24.91 382 ARG A C 1
ATOM 3048 O O . ARG A 1 382 ? 17.083 -21.242 -98.047 1.00 24.91 382 ARG A O 1
ATOM 3055 N N . GLU A 1 383 ? 15.156 -21.323 -99.088 1.00 27.50 383 GLU A N 1
ATOM 3056 C CA . GLU A 1 383 ? 14.139 -21.303 -100.157 1.00 27.50 383 GLU A CA 1
ATOM 3057 C C . GLU A 1 383 ? 12.734 -21.607 -99.573 1.00 27.50 383 GLU A C 1
ATOM 3059 O O . GLU A 1 383 ? 12.625 -22.125 -98.462 1.00 27.50 383 GLU A O 1
ATOM 3064 N N . VAL A 1 384 ? 11.715 -21.387 -100.418 1.00 24.95 384 VAL A N 1
ATOM 3065 C CA . VAL A 1 384 ? 10.352 -21.966 -100.460 1.00 24.95 384 VAL A CA 1
ATOM 3066 C C . VAL A 1 384 ? 9.178 -21.088 -99.980 1.00 24.95 384 VAL A C 1
ATOM 3068 O O . VAL A 1 384 ? 9.045 -20.720 -98.815 1.00 24.95 384 VAL A O 1
ATOM 3071 N N . ASP A 1 385 ? 8.328 -20.808 -100.974 1.00 29.44 385 ASP A N 1
ATOM 3072 C CA . ASP A 1 385 ? 7.066 -20.064 -101.051 1.00 29.44 385 ASP A CA 1
ATOM 3073 C C . ASP A 1 385 ? 5.931 -20.546 -100.140 1.00 29.44 385 ASP A C 1
ATOM 3075 O O . ASP A 1 385 ? 5.754 -21.751 -100.022 1.00 29.44 385 ASP A O 1
ATOM 3079 N N . ILE A 1 386 ? 5.071 -19.624 -99.664 1.00 24.27 386 ILE A N 1
ATOM 3080 C CA . ILE A 1 386 ? 3.592 -19.764 -99.545 1.00 24.27 386 ILE A CA 1
ATOM 3081 C C . ILE A 1 386 ? 2.966 -18.323 -99.530 1.00 24.27 386 ILE A C 1
ATOM 3083 O O . ILE A 1 386 ? 3.687 -17.376 -99.220 1.00 24.27 386 ILE A O 1
ATOM 3087 N N . PRO A 1 387 ? 1.683 -18.073 -99.887 1.00 26.50 387 PRO A N 1
ATOM 3088 C CA . PRO A 1 387 ? 1.264 -17.306 -101.067 1.00 26.50 387 PRO A CA 1
ATOM 3089 C C . PRO A 1 387 ? 0.525 -15.982 -100.758 1.00 26.50 387 PRO A C 1
ATOM 3091 O O . PRO A 1 387 ? 0.091 -15.717 -99.636 1.00 26.50 387 PRO A O 1
ATOM 3094 N N . GLU A 1 388 ? 0.301 -15.172 -101.797 1.00 37.06 388 GLU A N 1
ATOM 3095 C CA . GLU A 1 388 ? -0.670 -14.070 -101.791 1.00 37.06 388 GLU A CA 1
ATOM 3096 C C . GLU A 1 388 ? -2.097 -14.571 -101.509 1.00 37.06 388 GLU A C 1
ATOM 3098 O O . GLU A 1 388 ? -2.588 -15.476 -102.182 1.00 37.06 388 GLU A O 1
ATOM 3103 N N . MET A 1 389 ? -2.807 -13.912 -100.588 1.00 25.39 389 MET A N 1
ATOM 3104 C CA . MET A 1 389 ? -4.272 -13.913 -100.540 1.00 25.39 389 MET A CA 1
ATOM 3105 C C . MET A 1 389 ? -4.781 -12.515 -100.169 1.00 25.39 389 MET A C 1
ATOM 3107 O O . MET A 1 389 ? -4.523 -11.976 -99.095 1.00 25.39 389 MET A O 1
ATOM 3111 N N . ASN A 1 390 ? -5.512 -11.952 -101.125 1.00 29.41 390 ASN A N 1
ATOM 3112 C CA . ASN A 1 390 ? -6.283 -10.721 -101.077 1.00 29.41 390 ASN A CA 1
ATOM 3113 C C . ASN A 1 390 ? -7.328 -10.694 -99.948 1.00 29.41 390 ASN A C 1
ATOM 3115 O O . ASN A 1 390 ? -7.994 -11.696 -99.699 1.00 29.41 390 ASN A O 1
ATOM 3119 N N . GLY A 1 391 ? -7.627 -9.493 -99.434 1.00 28.08 391 GLY A N 1
ATOM 3120 C CA . GLY A 1 391 ? -9.007 -9.143 -99.072 1.00 28.08 391 GLY A CA 1
ATOM 3121 C C . GLY A 1 391 ? -9.254 -8.492 -97.706 1.00 28.08 391 GLY A C 1
ATOM 3122 O O . GLY A 1 391 ? -9.282 -9.170 -96.692 1.00 28.08 391 GLY A O 1
ATOM 3123 N N . LYS A 1 392 ? -9.629 -7.205 -97.772 1.00 29.25 392 LYS A N 1
ATOM 3124 C CA . LYS A 1 392 ? -10.657 -6.498 -96.971 1.00 29.25 392 LYS A CA 1
ATOM 3125 C C . LYS A 1 392 ? -10.420 -6.253 -95.458 1.00 29.25 392 LYS A C 1
ATOM 3127 O O . LYS A 1 392 ? -10.458 -7.153 -94.636 1.00 29.25 392 LYS A O 1
ATOM 3132 N N . ASP A 1 393 ? -10.284 -4.951 -95.178 1.00 38.16 393 ASP A N 1
ATOM 3133 C CA . ASP A 1 393 ? -10.562 -4.103 -93.993 1.00 38.16 393 ASP A CA 1
ATOM 3134 C C . ASP A 1 393 ? -11.341 -4.702 -92.783 1.00 38.16 393 ASP A C 1
ATOM 3136 O O . ASP A 1 393 ? -12.182 -5.583 -92.964 1.00 38.16 393 ASP A O 1
ATOM 3140 N N . PRO A 1 394 ? -11.196 -4.141 -91.556 1.00 38.25 394 PRO A N 1
ATOM 3141 C CA . PRO A 1 394 ? -12.060 -2.997 -91.237 1.00 38.25 394 PRO A CA 1
ATOM 3142 C C . PRO A 1 394 ? -11.402 -1.893 -90.386 1.00 38.25 394 PRO A C 1
ATOM 3144 O O . PRO A 1 394 ? -11.076 -2.070 -89.209 1.00 38.25 394 PRO A O 1
ATOM 3147 N N . ARG A 1 395 ? -11.345 -0.682 -90.945 1.00 37.53 395 ARG A N 1
ATOM 3148 C CA . ARG A 1 395 ? -11.278 0.584 -90.215 1.00 37.53 395 ARG A CA 1
ATOM 3149 C C . ARG A 1 395 ? -12.468 0.647 -89.259 1.00 37.53 395 ARG A C 1
ATOM 3151 O O . ARG A 1 395 ? -13.615 0.736 -89.691 1.00 37.53 395 ARG A O 1
ATOM 3158 N N . VAL A 1 396 ? -12.187 0.629 -87.958 1.00 39.50 396 VAL A N 1
ATOM 3159 C CA . VAL A 1 396 ? -13.155 0.957 -86.902 1.00 39.50 396 VAL A CA 1
ATOM 3160 C C . VAL A 1 396 ? -13.778 2.314 -87.243 1.00 39.50 396 VAL A C 1
ATOM 3162 O O . VAL A 1 396 ? -13.065 3.313 -87.374 1.00 39.50 396 VAL A O 1
ATOM 3165 N N . SER A 1 397 ? -15.096 2.357 -87.454 1.00 45.88 397 SER A N 1
ATOM 3166 C CA . SER A 1 397 ? -15.770 3.583 -87.886 1.00 45.88 397 SER A CA 1
ATOM 3167 C C . SER A 1 397 ? -15.714 4.643 -86.777 1.00 45.88 397 SER A C 1
ATOM 3169 O O . SER A 1 397 ? -15.719 4.325 -85.584 1.00 45.88 397 SER A O 1
ATOM 3171 N N . ARG A 1 398 ? -15.679 5.933 -87.146 1.00 50.12 398 ARG A N 1
ATOM 3172 C CA . ARG A 1 398 ? -15.691 7.055 -86.179 1.00 50.12 398 ARG A CA 1
ATOM 3173 C C . ARG A 1 398 ? -16.859 6.965 -85.180 1.00 50.12 398 ARG A C 1
ATOM 3175 O O . ARG A 1 398 ? -16.713 7.401 -84.043 1.00 50.12 398 ARG A O 1
ATOM 3182 N N . GLU A 1 399 ? -17.969 6.331 -85.557 1.00 45.38 399 GLU A N 1
ATOM 3183 C CA . GLU A 1 399 ? -19.119 6.069 -84.678 1.00 45.38 399 GLU A CA 1
ATOM 3184 C C . GLU A 1 399 ? -18.830 5.027 -83.583 1.00 45.38 399 GLU A C 1
ATOM 3186 O O . GLU A 1 399 ? -19.312 5.164 -82.454 1.00 45.38 399 GLU A O 1
ATOM 3191 N N . GLN A 1 400 ? -18.001 4.013 -83.860 1.00 42.53 400 GLN A N 1
ATOM 3192 C CA . GLN A 1 400 ? -17.560 3.043 -82.851 1.00 42.53 400 GLN A CA 1
ATOM 3193 C C . GLN A 1 400 ? -16.620 3.695 -81.828 1.00 42.53 400 GLN A C 1
ATOM 3195 O O . GLN A 1 400 ? -16.737 3.427 -80.630 1.00 42.53 400 GLN A O 1
ATOM 3200 N N . ILE A 1 401 ? -15.753 4.614 -82.268 1.00 50.41 401 ILE A N 1
ATOM 3201 C CA . ILE A 1 401 ? -14.877 5.400 -81.383 1.00 50.41 401 ILE A CA 1
ATOM 3202 C C . ILE A 1 401 ? -15.710 6.327 -80.485 1.00 50.41 401 ILE A C 1
ATOM 3204 O O . ILE A 1 401 ? -15.479 6.376 -79.276 1.00 50.41 401 ILE A O 1
ATOM 3208 N N . ASP A 1 402 ? -16.729 6.997 -81.031 1.00 50.00 402 ASP A N 1
ATOM 3209 C CA . ASP A 1 402 ? -17.595 7.901 -80.263 1.00 50.00 402 ASP A CA 1
ATOM 3210 C C . ASP A 1 402 ? -18.481 7.144 -79.251 1.00 50.00 402 ASP A C 1
ATOM 3212 O O . ASP A 1 402 ? -18.671 7.573 -78.108 1.00 50.00 402 ASP A O 1
ATOM 3216 N N . THR A 1 403 ? -18.933 5.939 -79.614 1.00 50.62 403 THR A N 1
ATOM 3217 C CA . THR A 1 403 ? -19.674 5.038 -78.716 1.00 50.62 403 THR A CA 1
ATOM 3218 C C . THR A 1 403 ? -18.801 4.542 -77.557 1.00 50.62 403 THR A C 1
ATOM 3220 O O . THR A 1 403 ? -19.245 4.514 -76.403 1.00 50.62 403 THR A O 1
ATOM 3223 N N . ILE A 1 404 ? -17.538 4.195 -77.828 1.00 50.06 404 ILE A N 1
ATOM 3224 C CA . ILE A 1 404 ? -16.561 3.802 -76.802 1.00 50.06 404 ILE A CA 1
ATOM 3225 C C . ILE A 1 404 ? -16.222 4.995 -75.894 1.00 50.06 404 ILE A C 1
ATOM 3227 O O . ILE A 1 404 ? -16.211 4.845 -74.670 1.00 50.06 404 ILE A O 1
ATOM 3231 N N . SER A 1 405 ? -16.042 6.192 -76.457 1.00 52.72 405 SER A N 1
ATOM 3232 C CA . SER A 1 405 ? -15.740 7.415 -75.704 1.00 52.72 405 SER A CA 1
ATOM 3233 C C . SER A 1 405 ? -16.884 7.808 -74.753 1.00 52.72 405 SER A C 1
ATOM 3235 O O . SER A 1 405 ? -16.665 8.026 -73.556 1.00 52.72 405 SER A O 1
ATOM 3237 N N . LYS A 1 406 ? -18.141 7.749 -75.222 1.00 60.12 406 LYS A N 1
ATOM 3238 C CA . LYS A 1 406 ? -19.348 7.957 -74.394 1.00 60.12 406 LYS A CA 1
ATOM 3239 C C . LYS A 1 406 ? -19.502 6.895 -73.296 1.00 60.12 406 LYS A C 1
ATOM 3241 O O . LYS A 1 406 ? -19.920 7.207 -72.176 1.00 60.12 406 LYS A O 1
ATOM 3246 N N . ARG A 1 407 ? -19.118 5.640 -73.567 1.00 52.50 407 ARG A N 1
ATOM 3247 C CA . ARG A 1 407 ? -19.119 4.547 -72.575 1.00 52.50 407 ARG A CA 1
ATOM 3248 C C . ARG A 1 407 ? -18.048 4.752 -71.499 1.00 52.50 407 ARG A C 1
ATOM 3250 O O . ARG A 1 407 ? -18.332 4.542 -70.319 1.00 52.50 407 ARG A O 1
ATOM 3257 N N . ILE A 1 408 ? -16.867 5.246 -71.871 1.00 52.03 408 ILE A N 1
ATOM 3258 C CA . ILE A 1 408 ? -15.796 5.625 -70.936 1.00 52.03 408 ILE A CA 1
ATOM 3259 C C . ILE A 1 408 ? -16.223 6.819 -70.069 1.00 52.03 408 ILE A C 1
ATOM 3261 O O . ILE A 1 408 ? -16.012 6.792 -68.855 1.00 52.03 408 ILE A O 1
ATOM 3265 N N . GLN A 1 409 ? -16.889 7.828 -70.639 1.00 60.38 409 GLN A N 1
ATOM 3266 C CA . GLN A 1 409 ? -17.424 8.963 -69.876 1.00 60.38 409 GLN A CA 1
ATOM 3267 C C . GLN A 1 409 ? -18.507 8.535 -68.869 1.00 60.38 409 GLN A C 1
ATOM 3269 O O . GLN A 1 409 ? -18.437 8.926 -67.702 1.00 60.38 409 GLN A O 1
ATOM 3274 N N . ARG A 1 410 ? -19.446 7.653 -69.253 1.00 60.91 410 ARG A N 1
ATOM 3275 C CA . ARG A 1 410 ? -20.433 7.072 -68.315 1.00 60.91 410 ARG A CA 1
ATOM 3276 C C . ARG A 1 410 ? -19.774 6.259 -67.198 1.00 60.91 410 ARG A C 1
ATOM 3278 O O . ARG A 1 410 ? -20.172 6.379 -66.040 1.00 60.91 410 ARG A O 1
ATOM 3285 N N . LEU A 1 411 ? -18.745 5.468 -67.512 1.00 51.09 411 LEU A N 1
ATOM 3286 C CA . LEU A 1 411 ? -17.989 4.701 -66.514 1.00 51.09 411 LEU A CA 1
ATOM 3287 C C . LEU A 1 411 ? -17.203 5.609 -65.553 1.00 51.09 411 LEU A C 1
ATOM 3289 O O . LEU A 1 411 ? -17.142 5.313 -64.359 1.00 51.09 411 LEU A O 1
ATOM 3293 N N . ARG A 1 412 ? -16.658 6.737 -66.035 1.00 56.44 412 ARG A N 1
ATOM 3294 C CA . ARG A 1 412 ? -16.025 7.772 -65.195 1.00 56.44 412 ARG A CA 1
ATOM 3295 C C . ARG A 1 412 ? -17.040 8.443 -64.262 1.00 56.44 412 ARG A C 1
ATOM 3297 O O . ARG A 1 412 ? -16.755 8.561 -63.071 1.00 56.44 412 ARG A O 1
ATOM 3304 N N . ALA A 1 413 ? -18.233 8.785 -64.753 1.00 65.06 413 ALA A N 1
ATOM 3305 C CA . ALA A 1 413 ? -19.305 9.371 -63.942 1.00 65.06 413 ALA A CA 1
ATOM 3306 C C . ALA A 1 413 ? -19.815 8.404 -62.853 1.00 65.06 413 ALA A C 1
ATOM 3308 O O . ALA A 1 413 ? -19.927 8.783 -61.688 1.00 65.06 413 ALA A O 1
ATOM 3309 N N . LEU A 1 414 ? -20.027 7.124 -63.190 1.00 62.59 414 LEU A N 1
ATOM 3310 C CA . LEU A 1 414 ? -20.400 6.076 -62.227 1.00 62.59 414 LEU A CA 1
ATOM 3311 C C . LEU A 1 414 ? -19.305 5.827 -61.174 1.00 62.59 414 LEU A C 1
ATOM 3313 O O . LEU A 1 414 ? -19.617 5.621 -59.998 1.00 62.59 414 LEU A O 1
ATOM 3317 N N . ARG A 1 415 ? -18.019 5.885 -61.560 1.00 52.09 415 ARG A N 1
ATOM 3318 C CA . ARG A 1 415 ? -16.883 5.818 -60.620 1.00 52.09 415 ARG A CA 1
ATOM 3319 C C . ARG A 1 415 ? -16.836 7.028 -59.687 1.00 52.09 415 ARG A C 1
ATOM 3321 O O . ARG A 1 415 ? -16.626 6.831 -58.494 1.00 52.09 415 ARG A O 1
ATOM 3328 N N . GLN A 1 416 ? -17.078 8.239 -60.189 1.00 60.19 416 GLN A N 1
ATOM 3329 C CA . GLN A 1 416 ? -17.154 9.455 -59.367 1.00 60.19 416 GLN A CA 1
ATOM 3330 C C . GLN A 1 416 ? -18.362 9.450 -58.419 1.00 60.19 416 GLN A C 1
ATOM 3332 O O . GLN A 1 416 ? -18.272 9.921 -57.288 1.00 60.19 416 GLN A O 1
ATOM 3337 N N . GLN A 1 417 ? -19.494 8.876 -58.831 1.00 61.66 417 GLN A N 1
ATOM 3338 C CA . GLN A 1 417 ? -20.670 8.754 -57.969 1.00 61.66 417 GLN A CA 1
ATOM 3339 C C . GLN A 1 417 ? -20.459 7.697 -56.869 1.00 61.66 417 GLN A C 1
ATOM 3341 O O . GLN A 1 417 ? -20.829 7.926 -55.715 1.00 61.66 417 GLN A O 1
ATOM 3346 N N . LYS A 1 418 ? -19.794 6.572 -57.189 1.00 53.22 418 LYS A N 1
ATOM 3347 C CA . LYS A 1 418 ? -19.350 5.573 -56.197 1.00 53.22 418 LYS A CA 1
ATOM 3348 C C . LYS A 1 418 ? -18.287 6.130 -55.244 1.00 53.22 418 LYS A C 1
ATOM 3350 O O . LYS A 1 418 ? -18.356 5.837 -54.053 1.00 53.22 418 LYS A O 1
ATOM 3355 N N . SER A 1 419 ? -17.343 6.947 -55.721 1.00 49.12 419 SER A N 1
ATOM 3356 C CA . SER A 1 419 ? -16.335 7.573 -54.855 1.00 49.12 419 SER A CA 1
ATOM 3357 C C . SER A 1 419 ? -16.948 8.630 -53.934 1.00 49.12 419 SER A C 1
ATOM 3359 O O . SER A 1 419 ? -16.646 8.620 -52.747 1.00 49.12 419 SER A O 1
ATOM 3361 N N . ARG A 1 420 ? -17.886 9.462 -54.412 1.00 57.19 420 ARG A N 1
ATOM 3362 C CA . ARG A 1 420 ? -18.611 10.438 -53.573 1.00 57.19 420 ARG A CA 1
ATOM 3363 C C . ARG A 1 420 ? -19.431 9.775 -52.462 1.00 57.19 420 ARG A C 1
ATOM 3365 O O . ARG A 1 420 ? -19.352 10.222 -51.321 1.00 57.19 420 ARG A O 1
ATOM 3372 N N . LYS A 1 421 ? -20.145 8.680 -52.762 1.00 53.56 421 LYS A N 1
ATOM 3373 C CA . LYS A 1 421 ? -20.880 7.897 -51.747 1.00 53.56 421 LYS A CA 1
ATOM 3374 C C . LYS A 1 421 ? -19.942 7.257 -50.711 1.00 53.56 421 LYS A C 1
ATOM 3376 O O . LYS A 1 421 ? -20.272 7.241 -49.532 1.00 53.56 421 LYS A O 1
ATOM 3381 N N . ARG A 1 422 ? -18.755 6.798 -51.131 1.00 47.84 422 ARG A N 1
ATOM 3382 C CA . ARG A 1 422 ? -17.724 6.229 -50.242 1.00 47.84 422 ARG A CA 1
ATOM 3383 C C . ARG A 1 422 ? -17.031 7.292 -49.378 1.00 47.84 422 ARG A C 1
ATOM 3385 O O . ARG A 1 422 ? -16.742 7.034 -48.222 1.00 47.84 422 ARG A O 1
ATOM 3392 N N . VAL A 1 423 ? -16.806 8.497 -49.905 1.00 51.84 423 VAL A N 1
ATOM 3393 C CA . VAL A 1 423 ? -16.234 9.631 -49.151 1.00 51.84 423 VAL A CA 1
ATOM 3394 C C . VAL A 1 423 ? -17.237 10.190 -48.133 1.00 51.84 423 VAL A C 1
ATOM 3396 O O . VAL A 1 423 ? -16.838 10.578 -47.041 1.00 51.84 423 VAL A O 1
ATOM 3399 N N . GLN A 1 424 ? -18.542 10.185 -48.435 1.00 55.06 424 GLN A N 1
ATOM 3400 C CA . GLN A 1 424 ? -19.579 10.558 -47.461 1.00 55.06 424 GLN A CA 1
ATOM 3401 C C . GLN A 1 424 ? -19.721 9.547 -46.314 1.00 55.06 424 GLN A C 1
ATOM 3403 O O . GLN A 1 424 ? -20.007 9.973 -45.199 1.00 55.06 424 GLN A O 1
ATOM 3408 N N . SER A 1 425 ? -19.458 8.252 -46.541 1.00 48.03 425 SER A N 1
ATOM 3409 C CA . SER A 1 425 ? -19.458 7.242 -45.468 1.00 48.03 425 SER A CA 1
ATOM 3410 C C . SER A 1 425 ? -18.185 7.238 -44.609 1.00 48.03 425 SER A C 1
ATOM 3412 O O . SER A 1 425 ? -18.152 6.548 -43.601 1.00 48.03 425 SER A O 1
ATOM 3414 N N . LEU A 1 426 ? -17.136 7.971 -45.004 1.00 50.19 426 LEU A N 1
ATOM 3415 C CA . LEU A 1 426 ? -15.831 8.034 -44.322 1.00 50.19 426 LEU A CA 1
ATOM 3416 C C . LEU A 1 426 ? -15.642 9.312 -43.484 1.00 50.19 426 LEU A C 1
ATOM 3418 O O . LEU A 1 426 ? -14.579 9.522 -42.911 1.00 50.19 426 LEU A O 1
ATOM 3422 N N . LYS A 1 427 ? -16.660 10.179 -43.385 1.00 45.69 427 LYS A N 1
ATOM 3423 C CA . LYS A 1 427 ? -16.588 11.429 -42.607 1.00 45.69 427 LYS A CA 1
ATOM 3424 C C . LYS A 1 427 ? -16.631 11.245 -41.081 1.00 45.69 427 LYS A C 1
ATOM 3426 O O . LYS A 1 427 ? -16.618 12.249 -40.378 1.00 45.69 427 LYS A O 1
ATOM 3431 N N . SER A 1 428 ? -16.679 10.018 -40.562 1.00 49.16 428 SER A N 1
ATOM 3432 C CA . SER A 1 428 ? -16.776 9.777 -39.116 1.00 49.16 428 SER A CA 1
ATOM 3433 C C . SER A 1 428 ? -15.469 9.417 -38.412 1.00 49.16 428 SER A C 1
ATOM 3435 O O . SER A 1 428 ? -15.499 9.333 -37.193 1.00 49.16 428 SER A O 1
ATOM 3437 N N . GLU A 1 429 ? -14.327 9.266 -39.092 1.00 48.50 429 GLU A N 1
ATOM 3438 C CA . GLU A 1 429 ? -13.064 8.958 -38.402 1.00 48.50 429 GLU A CA 1
ATOM 3439 C C . GLU A 1 429 ? -11.884 9.778 -38.935 1.00 48.50 429 GLU A C 1
ATOM 3441 O O . GLU A 1 429 ? -11.444 9.679 -40.079 1.00 48.50 429 GLU A O 1
ATOM 3446 N N . SER A 1 430 ? -11.390 10.637 -38.047 1.00 52.28 430 SER A N 1
ATOM 3447 C CA . SER A 1 430 ? -10.272 11.558 -38.206 1.00 52.28 430 SER A CA 1
ATOM 3448 C C . SER A 1 430 ? -8.930 10.820 -38.315 1.00 52.28 430 SER A C 1
ATOM 3450 O O . SER A 1 430 ? -8.186 10.741 -37.340 1.00 52.28 430 SER A O 1
ATOM 3452 N N . THR A 1 431 ? -8.563 10.341 -39.502 1.00 51.09 431 THR A N 1
ATOM 3453 C CA . THR A 1 431 ? -7.146 10.125 -39.855 1.00 51.09 431 THR A CA 1
ATOM 3454 C C . THR A 1 431 ? -6.917 10.421 -41.339 1.00 51.09 431 THR A C 1
ATOM 3456 O O . THR A 1 431 ? -7.515 9.804 -42.218 1.00 51.09 431 THR A O 1
ATOM 3459 N N . LYS A 1 432 ? -6.067 11.411 -41.651 1.00 57.09 432 LYS A N 1
ATOM 3460 C CA . LYS A 1 432 ? -5.635 11.665 -43.034 1.00 57.09 432 LYS A CA 1
ATOM 3461 C C . LYS A 1 432 ? -4.826 10.446 -43.524 1.00 57.09 432 LYS A C 1
ATOM 3463 O O . LYS A 1 432 ? -3.934 10.007 -42.802 1.00 57.09 432 LYS A O 1
ATOM 3468 N N . PRO A 1 433 ? -5.094 9.900 -44.725 1.00 59.34 433 PRO A N 1
ATOM 3469 C CA . PRO A 1 433 ? -4.480 8.651 -45.190 1.00 59.34 433 PRO A CA 1
ATOM 3470 C C . PRO A 1 433 ? -2.988 8.755 -45.558 1.00 59.34 433 PRO A C 1
ATOM 3472 O O . PRO A 1 433 ? -2.330 7.728 -45.687 1.00 59.34 433 PRO A O 1
ATOM 3475 N N . LEU A 1 434 ? -2.444 9.962 -45.729 1.00 59.44 434 LEU A N 1
ATOM 3476 C CA . LEU A 1 434 ? -1.021 10.218 -45.973 1.00 59.44 434 LEU A CA 1
ATOM 3477 C C . LEU A 1 434 ? -0.559 11.356 -45.057 1.00 59.44 434 LEU A C 1
ATOM 3479 O O . LEU A 1 434 ? -1.313 12.299 -44.819 1.00 59.44 434 LEU A O 1
ATOM 3483 N N . ASN A 1 435 ? 0.667 11.243 -44.539 1.00 69.25 435 ASN A N 1
ATOM 3484 C CA . ASN A 1 435 ? 1.305 12.296 -43.750 1.00 69.25 435 ASN A CA 1
ATOM 3485 C C . ASN A 1 435 ? 1.548 13.528 -44.644 1.00 69.25 435 ASN A C 1
ATOM 3487 O O . ASN A 1 435 ? 1.953 13.373 -45.801 1.00 69.25 435 ASN A O 1
ATOM 3491 N N . ASP A 1 436 ? 1.298 14.725 -44.108 1.00 72.69 436 ASP A N 1
ATOM 3492 C CA . ASP A 1 436 ? 1.408 16.001 -44.820 1.00 72.69 436 ASP A CA 1
ATOM 3493 C C . ASP A 1 436 ? 2.822 16.182 -45.430 1.00 72.69 436 ASP A C 1
ATOM 3495 O O . ASP A 1 436 ? 2.937 16.637 -46.568 1.00 72.69 436 ASP A O 1
ATOM 3499 N N . ASP A 1 437 ? 3.878 15.685 -44.767 1.00 70.12 437 ASP A N 1
ATOM 3500 C CA . ASP A 1 437 ? 5.261 15.713 -45.281 1.00 70.12 437 ASP A CA 1
ATOM 3501 C C . ASP A 1 437 ? 5.449 14.841 -46.537 1.00 70.12 437 ASP A C 1
ATOM 3503 O O . ASP A 1 437 ? 6.088 15.231 -47.515 1.00 70.12 437 ASP A O 1
ATOM 3507 N N . VAL A 1 438 ? 4.852 13.644 -46.543 1.00 68.31 438 VAL A N 1
ATOM 3508 C CA . VAL A 1 438 ? 4.917 12.707 -47.680 1.00 68.31 438 VAL A CA 1
ATOM 3509 C C . VAL A 1 438 ? 4.116 13.255 -48.857 1.00 68.31 438 VAL A C 1
ATOM 3511 O O . VAL A 1 438 ? 4.527 13.146 -50.014 1.00 68.31 438 VAL A O 1
ATOM 3514 N N . GLN A 1 439 ? 2.979 13.886 -48.566 1.00 72.94 439 GLN A N 1
ATOM 3515 C CA . GLN A 1 439 ? 2.155 14.529 -49.576 1.00 72.94 439 GLN A CA 1
ATOM 3516 C C . GLN A 1 439 ? 2.886 15.710 -50.228 1.00 72.94 439 GLN A C 1
ATOM 3518 O O . GLN A 1 439 ? 2.762 15.901 -51.437 1.00 72.94 439 GLN A O 1
ATOM 3523 N N . GLN A 1 440 ? 3.690 16.453 -49.465 1.00 71.19 440 GLN A N 1
ATOM 3524 C CA . GLN A 1 440 ? 4.474 17.575 -49.978 1.00 71.19 440 GLN A CA 1
ATOM 3525 C C . GLN A 1 440 ? 5.563 17.134 -50.969 1.00 71.19 440 GLN A C 1
ATOM 3527 O O . GLN A 1 440 ? 5.815 17.838 -51.944 1.00 71.19 440 GLN A O 1
ATOM 3532 N N . VAL A 1 441 ? 6.150 15.947 -50.776 1.00 72.62 441 VAL A N 1
ATOM 3533 C CA . VAL A 1 441 ? 7.153 15.375 -51.694 1.00 72.62 441 VAL A CA 1
ATOM 3534 C C . VAL A 1 441 ? 6.515 14.797 -52.960 1.00 72.62 441 VAL A C 1
ATOM 3536 O O . VAL A 1 441 ? 7.048 14.957 -54.055 1.00 72.62 441 VAL A O 1
ATOM 3539 N N . LEU A 1 442 ? 5.371 14.119 -52.835 1.00 67.88 442 LEU A N 1
ATOM 3540 C CA . LEU A 1 442 ? 4.746 13.423 -53.967 1.00 67.88 442 LEU A CA 1
ATOM 3541 C C . LEU A 1 442 ? 3.954 14.348 -54.895 1.00 67.88 442 LEU A C 1
ATOM 3543 O O . LEU A 1 442 ? 3.832 14.060 -56.086 1.00 67.88 442 LEU A O 1
ATOM 3547 N N . LYS A 1 443 ? 3.410 15.444 -54.361 1.00 70.75 443 LYS A N 1
ATOM 3548 C CA . LYS A 1 443 ? 2.587 16.398 -55.109 1.00 70.75 443 LYS A CA 1
ATOM 3549 C C . LYS A 1 443 ? 3.278 16.964 -56.364 1.00 70.75 443 LYS A C 1
ATOM 3551 O O . LYS A 1 443 ? 2.685 16.816 -57.430 1.00 70.75 443 LYS A O 1
ATOM 3556 N N . PRO A 1 444 ? 4.512 17.501 -56.304 1.00 65.38 444 PRO A N 1
ATOM 3557 C CA . PRO A 1 444 ? 5.172 18.034 -57.497 1.00 65.38 444 PRO A CA 1
ATOM 3558 C C . PRO A 1 444 ? 5.450 16.965 -58.564 1.00 65.38 444 PRO A C 1
ATOM 3560 O O . PRO A 1 444 ? 5.370 17.263 -59.746 1.00 65.38 444 PRO A O 1
ATOM 3563 N N . ILE A 1 445 ? 5.701 15.707 -58.178 1.00 69.31 445 ILE A N 1
ATOM 3564 C CA . ILE A 1 445 ? 5.924 14.603 -59.133 1.00 69.31 445 ILE A CA 1
ATOM 3565 C C . ILE A 1 445 ? 4.640 14.289 -59.906 1.00 69.31 445 ILE A C 1
ATOM 3567 O O . ILE A 1 445 ? 4.666 14.085 -61.117 1.00 69.31 445 ILE A O 1
ATOM 3571 N N . TYR A 1 446 ? 3.505 14.236 -59.208 1.00 67.25 446 TYR A N 1
ATOM 3572 C CA . TYR A 1 446 ? 2.219 13.996 -59.857 1.00 67.25 446 TYR A CA 1
ATOM 3573 C C . TYR A 1 446 ? 1.790 15.174 -60.726 1.00 67.25 446 TYR A C 1
ATOM 3575 O O . TYR A 1 446 ? 1.265 14.941 -61.809 1.00 67.25 446 TYR A O 1
ATOM 3583 N N . GLU A 1 447 ? 2.034 16.407 -60.277 1.00 69.19 447 GLU A N 1
ATOM 3584 C CA . GLU A 1 447 ? 1.760 17.613 -61.062 1.00 69.19 447 GLU A CA 1
ATOM 3585 C C . GLU A 1 447 ? 2.592 17.624 -62.354 1.00 69.19 447 GLU A C 1
ATOM 3587 O O . GLU A 1 447 ? 2.015 17.810 -63.425 1.00 69.19 447 GLU A O 1
ATOM 3592 N N . ASP A 1 448 ? 3.885 17.287 -62.280 1.00 67.12 448 ASP A N 1
ATOM 3593 C CA . ASP A 1 448 ? 4.792 17.199 -63.435 1.00 67.12 448 ASP A CA 1
ATOM 3594 C C . ASP A 1 448 ? 4.359 16.119 -64.445 1.00 67.12 448 ASP A C 1
ATOM 3596 O O . ASP A 1 448 ? 4.265 16.375 -65.645 1.00 67.12 448 ASP A O 1
ATOM 3600 N N . LEU A 1 449 ? 3.968 14.931 -63.968 1.00 59.41 449 LEU A N 1
ATOM 3601 C CA . LEU A 1 449 ? 3.457 13.840 -64.815 1.00 59.41 449 LEU A CA 1
ATOM 3602 C C . LEU A 1 449 ? 2.104 14.142 -65.475 1.00 59.41 449 LEU A C 1
ATOM 3604 O O . LEU A 1 449 ? 1.707 13.442 -66.409 1.00 59.41 449 LEU A O 1
ATOM 3608 N N . THR A 1 450 ? 1.384 15.146 -64.980 1.00 62.16 450 THR A N 1
ATOM 3609 C CA . THR A 1 450 ? 0.102 15.598 -65.537 1.00 62.16 450 THR A CA 1
ATOM 3610 C C . THR A 1 450 ? 0.213 16.896 -66.329 1.00 62.16 450 THR A C 1
ATOM 3612 O O . THR A 1 450 ? -0.818 17.443 -66.711 1.00 62.16 450 THR A O 1
ATOM 3615 N N . THR A 1 451 ? 1.428 17.393 -66.582 1.00 69.19 451 THR A N 1
ATOM 3616 C CA . THR A 1 451 ? 1.628 18.609 -67.377 1.00 69.19 451 THR A CA 1
ATOM 3617 C C . THR A 1 451 ? 1.128 18.429 -68.808 1.00 69.19 451 THR A C 1
ATOM 3619 O O . THR A 1 451 ? 1.399 17.424 -69.471 1.00 69.19 451 THR A O 1
ATOM 3622 N N . ASP A 1 452 ? 0.414 19.442 -69.301 1.00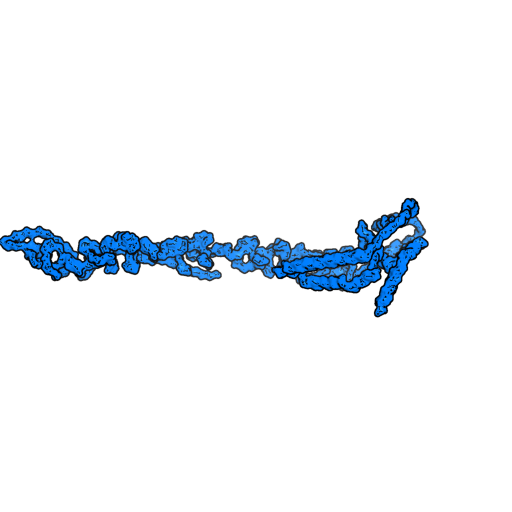 59.53 452 ASP A N 1
ATOM 3623 C CA . ASP A 1 452 ? -0.140 19.441 -70.657 1.00 59.53 452 ASP A CA 1
ATOM 3624 C C . ASP A 1 452 ? 0.964 19.375 -71.727 1.00 59.53 452 ASP A C 1
ATOM 3626 O O . ASP A 1 452 ? 0.756 18.774 -72.776 1.00 59.53 452 ASP A O 1
ATOM 3630 N N . ASP A 1 453 ? 2.169 19.869 -71.423 1.00 57.12 453 ASP A N 1
ATOM 3631 C CA . ASP A 1 453 ? 3.347 19.791 -72.294 1.00 57.12 453 ASP A CA 1
ATOM 3632 C C . ASP A 1 453 ? 3.776 18.332 -72.579 1.00 57.12 453 ASP A C 1
ATOM 3634 O O . ASP A 1 453 ? 4.065 17.961 -73.718 1.00 57.12 453 ASP A O 1
ATOM 3638 N N . LEU A 1 454 ? 3.725 17.445 -71.576 1.00 55.59 454 LEU A N 1
ATOM 3639 C CA . LEU A 1 454 ? 3.977 16.005 -71.742 1.00 55.59 454 LEU A CA 1
ATOM 3640 C C . LEU A 1 454 ? 2.921 15.346 -72.642 1.00 55.59 454 LEU A C 1
ATOM 3642 O O . LEU A 1 454 ? 3.236 14.459 -73.445 1.00 55.59 454 LEU A O 1
ATOM 3646 N N . LEU A 1 455 ? 1.671 15.798 -72.523 1.00 55.66 455 LEU A N 1
ATOM 3647 C CA . LEU A 1 455 ? 0.556 15.347 -73.349 1.00 55.66 455 LEU A CA 1
ATOM 3648 C C . LEU A 1 455 ? 0.699 15.837 -74.801 1.00 55.66 455 LEU A C 1
ATOM 3650 O O . LEU A 1 455 ? 0.472 15.066 -75.733 1.00 55.66 455 LEU A O 1
ATOM 3654 N N . GLU A 1 456 ? 1.136 17.079 -74.999 1.00 54.91 456 GLU A N 1
ATOM 3655 C CA . GLU A 1 456 ? 1.333 17.713 -76.306 1.00 54.91 456 GLU A CA 1
ATOM 3656 C C . GLU A 1 456 ? 2.523 17.100 -77.071 1.00 54.91 456 GLU A C 1
ATOM 3658 O O . GLU A 1 456 ? 2.465 16.872 -78.283 1.00 54.91 456 GLU A O 1
ATOM 3663 N N . ARG A 1 457 ? 3.569 16.664 -76.352 1.00 51.84 457 ARG A N 1
ATOM 3664 C CA . ARG A 1 457 ? 4.638 15.821 -76.920 1.00 51.84 457 ARG A CA 1
ATOM 3665 C C . ARG A 1 457 ? 4.111 14.474 -77.440 1.00 51.84 457 ARG A C 1
ATOM 3667 O O . ARG A 1 457 ? 4.675 13.921 -78.384 1.00 51.84 457 ARG A O 1
ATOM 3674 N N . CYS A 1 458 ? 3.034 13.934 -76.868 1.00 48.22 458 CYS A N 1
ATOM 3675 C CA . CYS A 1 458 ? 2.454 12.656 -77.294 1.00 48.22 458 CYS A CA 1
ATOM 3676 C C . CYS A 1 458 ? 1.493 12.795 -78.489 1.00 48.22 458 CYS A C 1
ATOM 3678 O O . CYS A 1 458 ? 1.377 11.860 -79.281 1.00 48.22 458 CYS A O 1
ATOM 3680 N N . THR A 1 459 ? 0.827 13.943 -78.658 1.00 50.47 459 THR A N 1
ATOM 3681 C CA . THR A 1 459 ? -0.123 14.185 -79.762 1.00 50.47 459 THR A CA 1
ATOM 3682 C C . THR A 1 459 ? 0.566 14.463 -81.102 1.00 50.47 459 THR A C 1
ATOM 3684 O O . THR A 1 459 ? -0.004 14.158 -82.146 1.00 50.47 459 THR A O 1
ATOM 3687 N N . GLY A 1 460 ? 1.811 14.955 -81.090 1.00 52.00 460 GLY A N 1
ATOM 3688 C CA . GLY A 1 460 ? 2.633 15.180 -82.289 1.00 52.00 460 GLY A CA 1
ATOM 3689 C C . GLY A 1 460 ? 3.422 13.966 -82.804 1.00 52.00 460 GLY A C 1
ATOM 3690 O O . GLY A 1 460 ? 4.358 14.157 -83.572 1.00 52.00 460 GLY A O 1
ATOM 3691 N N . ALA A 1 461 ? 3.118 12.741 -82.349 1.00 47.47 461 ALA A N 1
ATOM 3692 C CA . ALA A 1 461 ? 3.882 11.5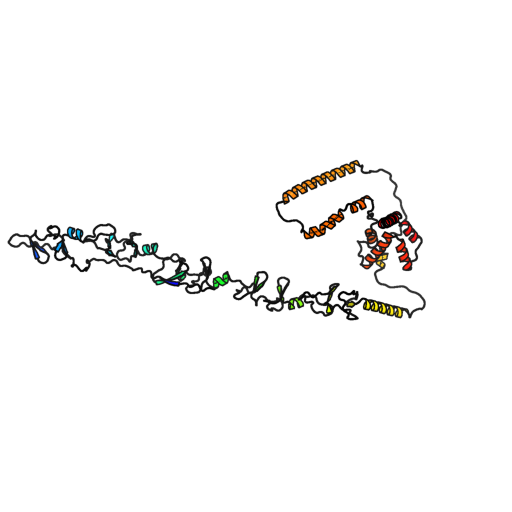19 -82.661 1.00 47.47 461 ALA A CA 1
ATOM 3693 C C . ALA A 1 461 ? 5.396 11.614 -82.341 1.00 47.47 461 ALA A C 1
ATOM 3695 O O . ALA A 1 461 ? 6.220 10.946 -82.960 1.00 47.47 461 ALA A O 1
ATOM 3696 N N . ASN A 1 462 ? 5.774 12.429 -81.347 1.00 51.88 462 ASN A N 1
ATOM 3697 C CA . ASN A 1 462 ? 7.166 12.608 -80.913 1.00 51.88 462 ASN A CA 1
ATOM 3698 C C . ASN A 1 462 ? 7.637 11.557 -79.891 1.00 51.88 462 ASN A C 1
ATOM 3700 O O . ASN A 1 462 ? 8.758 11.657 -79.379 1.00 51.88 462 ASN A O 1
ATOM 3704 N N . THR A 1 463 ? 6.810 10.556 -79.586 1.00 49.62 463 THR A N 1
ATOM 3705 C CA . THR A 1 463 ? 7.187 9.403 -78.770 1.00 49.62 463 THR A CA 1
ATOM 3706 C C . THR A 1 463 ? 7.893 8.363 -79.634 1.00 49.62 463 THR A C 1
ATOM 3708 O O . THR A 1 463 ? 7.410 7.961 -80.689 1.00 49.62 463 THR A O 1
ATOM 3711 N N . GLN A 1 464 ? 9.074 7.931 -79.183 1.00 50.53 464 GLN A N 1
ATOM 3712 C CA . GLN A 1 464 ? 9.816 6.844 -79.818 1.00 50.53 464 GLN A CA 1
ATOM 3713 C C . GLN A 1 464 ? 8.931 5.600 -79.894 1.00 50.53 464 GLN A C 1
ATOM 3715 O O . GLN A 1 464 ? 8.407 5.148 -78.873 1.00 50.53 464 GLN A O 1
ATOM 3720 N N . ASN A 1 465 ? 8.812 5.019 -81.089 1.00 56.84 465 ASN A N 1
ATOM 3721 C CA . ASN A 1 465 ? 8.346 3.648 -81.250 1.00 56.84 465 ASN A CA 1
ATOM 3722 C C . ASN A 1 465 ? 9.094 2.758 -80.237 1.00 56.84 465 ASN A C 1
ATOM 3724 O O . ASN A 1 465 ? 10.309 2.891 -80.074 1.00 56.84 465 ASN A O 1
ATOM 3728 N N . ASN A 1 466 ? 8.400 1.855 -79.540 1.00 52.72 466 ASN A N 1
ATOM 3729 C CA . ASN A 1 466 ? 9.035 0.962 -78.564 1.00 52.72 466 ASN A CA 1
ATOM 3730 C C . ASN A 1 466 ? 10.180 0.141 -79.186 1.00 52.72 466 ASN A C 1
ATOM 3732 O O . ASN A 1 466 ? 11.159 -0.148 -78.494 1.00 52.72 466 ASN A O 1
ATOM 3736 N N . ASN A 1 467 ? 10.086 -0.157 -80.487 1.00 51.62 467 ASN A N 1
ATOM 3737 C CA . ASN A 1 467 ? 11.108 -0.861 -81.271 1.00 51.62 467 ASN A CA 1
ATOM 3738 C C . ASN A 1 467 ? 12.318 0.018 -81.640 1.00 51.62 467 ASN A C 1
ATOM 3740 O O . ASN A 1 467 ? 13.306 -0.479 -82.165 1.00 51.62 467 ASN A O 1
ATOM 3744 N N . GLU A 1 468 ? 12.259 1.318 -81.356 1.00 56.00 468 GLU A N 1
ATOM 3745 C CA . GLU A 1 468 ? 13.284 2.309 -81.699 1.00 56.00 468 GLU A CA 1
ATOM 3746 C C . GLU A 1 468 ? 13.693 3.144 -80.482 1.00 56.00 468 GLU A C 1
ATOM 3748 O O . GLU A 1 468 ? 14.368 4.161 -80.630 1.00 56.00 468 GLU A O 1
ATOM 3753 N N . SER A 1 469 ? 13.273 2.745 -79.273 1.00 69.56 469 SER A N 1
ATOM 3754 C CA . SER A 1 469 ? 13.612 3.428 -78.022 1.00 69.56 469 SER A CA 1
ATOM 3755 C C . SER A 1 469 ? 15.107 3.288 -77.691 1.00 69.56 469 SER A C 1
ATOM 3757 O O . SER A 1 469 ? 15.706 2.249 -77.961 1.00 69.56 469 SER A O 1
ATOM 3759 N N . PHE A 1 470 ? 15.720 4.284 -77.036 1.00 66.88 470 PHE A N 1
ATOM 3760 C CA . PHE A 1 470 ? 17.108 4.168 -76.549 1.00 66.88 470 PHE A CA 1
ATOM 3761 C C . PHE A 1 470 ? 17.287 2.905 -75.694 1.00 66.88 470 PHE A C 1
ATOM 3763 O O . PHE A 1 470 ? 18.242 2.149 -75.859 1.00 66.88 470 PHE A O 1
ATOM 3770 N N . ASN A 1 471 ? 16.295 2.633 -74.841 1.00 71.69 471 ASN A N 1
ATOM 3771 C CA . ASN A 1 471 ? 16.227 1.413 -74.049 1.00 71.69 471 ASN A CA 1
ATOM 3772 C C . ASN A 1 471 ? 16.263 0.161 -74.932 1.00 71.69 471 ASN A C 1
ATOM 3774 O O . ASN A 1 471 ? 17.003 -0.767 -74.630 1.00 71.69 471 ASN A O 1
ATOM 3778 N N . HIS A 1 472 ? 15.511 0.125 -76.032 1.00 73.19 472 HIS A N 1
ATOM 3779 C CA . HIS A 1 472 ? 15.561 -0.989 -76.973 1.00 73.19 472 HIS A CA 1
ATOM 3780 C C . HIS A 1 472 ? 16.972 -1.190 -77.547 1.00 73.19 472 HIS A C 1
ATOM 3782 O O . HIS A 1 472 ? 17.462 -2.313 -77.516 1.00 73.19 472 HIS A O 1
ATOM 3788 N N . CYS A 1 473 ? 17.671 -0.128 -77.967 1.00 69.50 473 CYS A N 1
ATOM 3789 C CA . CYS A 1 473 ? 19.052 -0.226 -78.464 1.00 69.50 473 CYS A CA 1
ATOM 3790 C C . CYS A 1 473 ? 20.020 -0.815 -77.424 1.00 69.50 473 CYS A C 1
ATOM 3792 O O . CYS A 1 473 ? 20.853 -1.652 -77.767 1.00 69.50 473 CYS A O 1
ATOM 3794 N N . VAL A 1 474 ? 19.892 -0.421 -76.152 1.00 72.62 474 VAL A N 1
ATOM 3795 C CA . VAL A 1 474 ? 20.706 -0.981 -75.059 1.00 72.62 474 VAL A CA 1
ATOM 3796 C C . VAL A 1 474 ? 20.415 -2.470 -74.880 1.00 72.62 474 VAL A C 1
ATOM 3798 O O . VAL A 1 474 ? 21.339 -3.278 -74.826 1.00 72.62 474 VAL A O 1
ATOM 3801 N N . TRP A 1 475 ? 19.138 -2.855 -74.828 1.00 77.25 475 TRP A N 1
ATOM 3802 C CA . TRP A 1 475 ? 18.744 -4.242 -74.561 1.00 77.25 475 TRP A CA 1
ATOM 3803 C C . TRP A 1 475 ? 18.903 -5.179 -75.767 1.00 77.25 475 TRP A C 1
ATOM 3805 O O . TRP A 1 475 ? 18.933 -6.389 -75.573 1.00 77.25 475 TRP A O 1
ATOM 3815 N N . GLN A 1 476 ? 19.046 -4.652 -76.986 1.00 72.38 476 GLN A N 1
ATOM 3816 C CA . GLN A 1 476 ? 19.494 -5.428 -78.150 1.00 72.38 476 GLN A CA 1
ATOM 3817 C C . GLN A 1 476 ? 20.968 -5.837 -78.020 1.00 72.38 476 GLN A C 1
ATOM 3819 O O . GLN A 1 476 ? 21.334 -6.950 -78.381 1.00 72.38 476 GLN A O 1
ATOM 3824 N N . LEU A 1 477 ? 21.811 -4.955 -77.471 1.00 71.12 477 LEU A N 1
ATOM 3825 C CA . LEU A 1 477 ? 23.241 -5.216 -77.266 1.00 71.12 477 LEU A CA 1
ATOM 3826 C C . LEU A 1 477 ? 23.526 -5.997 -75.974 1.00 71.12 477 LEU A C 1
ATOM 3828 O O . LEU A 1 477 ? 24.464 -6.789 -75.924 1.00 71.12 477 LEU A O 1
ATOM 3832 N N . ALA A 1 478 ? 22.715 -5.789 -74.935 1.00 78.62 478 ALA A N 1
ATOM 3833 C CA . ALA A 1 478 ? 22.798 -6.482 -73.653 1.00 78.62 478 ALA A CA 1
ATOM 3834 C C . ALA A 1 478 ? 21.434 -7.107 -73.301 1.00 78.62 478 ALA A C 1
ATOM 3836 O O . ALA A 1 478 ? 20.648 -6.498 -72.574 1.00 78.62 478 ALA A O 1
ATOM 3837 N N . PRO A 1 479 ? 21.099 -8.301 -73.821 1.00 74.44 479 PRO A N 1
ATOM 3838 C CA . PRO A 1 479 ? 19.776 -8.883 -73.634 1.00 74.44 479 PRO A CA 1
ATOM 3839 C C . PRO A 1 479 ? 19.456 -9.164 -72.165 1.00 74.44 479 PRO A C 1
ATOM 3841 O O . PRO A 1 479 ? 20.208 -9.832 -71.466 1.00 74.44 479 PRO A O 1
ATOM 3844 N N . LYS A 1 480 ? 18.276 -8.730 -71.705 1.00 71.75 480 LYS A N 1
ATOM 3845 C CA . LYS A 1 480 ? 17.849 -8.873 -70.296 1.00 71.75 480 LYS A CA 1
ATOM 3846 C C . LYS A 1 480 ? 17.727 -10.319 -69.807 1.00 71.75 480 LYS A C 1
ATOM 3848 O O . LYS A 1 480 ? 17.705 -10.552 -68.605 1.00 71.75 480 LYS A O 1
ATOM 3853 N N . HIS A 1 481 ? 17.574 -11.268 -70.727 1.00 66.81 481 HIS A N 1
ATOM 3854 C CA . HIS A 1 481 ? 17.454 -12.692 -70.412 1.00 66.81 481 HIS A CA 1
ATOM 3855 C C . HIS A 1 481 ? 18.821 -13.370 -70.221 1.00 66.81 481 HIS A C 1
ATOM 3857 O O . HIS A 1 481 ? 18.872 -14.563 -69.936 1.00 66.81 481 HIS A O 1
ATOM 3863 N N . VAL A 1 482 ? 19.916 -12.618 -70.368 1.00 67.75 482 VAL A N 1
ATOM 3864 C CA . VAL A 1 482 ? 21.287 -13.098 -70.227 1.00 67.75 482 VAL A CA 1
ATOM 3865 C C . VAL A 1 482 ? 22.010 -12.265 -69.172 1.00 67.75 482 VAL A C 1
ATOM 3867 O O . VAL A 1 482 ? 21.803 -11.058 -69.055 1.00 67.75 482 VAL A O 1
ATOM 3870 N N . PHE A 1 483 ? 22.866 -12.904 -68.375 1.00 64.56 483 PHE A N 1
ATOM 3871 C CA . PHE A 1 483 ? 23.683 -12.183 -67.406 1.00 64.56 483 PHE A CA 1
ATOM 3872 C C . PHE A 1 483 ? 24.749 -11.347 -68.129 1.00 64.56 483 PHE A C 1
ATOM 3874 O O . PHE A 1 483 ? 25.688 -11.887 -68.714 1.00 64.56 483 PHE A O 1
ATOM 3881 N N . CYS A 1 484 ? 24.622 -10.021 -68.062 1.00 70.94 484 CYS A N 1
ATOM 3882 C CA . CYS A 1 484 ? 25.617 -9.076 -68.563 1.00 70.94 484 CYS A CA 1
ATOM 3883 C C . CYS A 1 484 ? 26.325 -8.397 -67.383 1.00 70.94 484 CYS A C 1
ATOM 3885 O O . CYS A 1 484 ? 25.691 -7.727 -66.570 1.00 70.94 484 CYS A O 1
ATOM 3887 N N . GLY A 1 485 ? 27.649 -8.551 -67.288 1.00 62.28 485 GLY A N 1
ATOM 3888 C CA . GLY A 1 485 ? 28.456 -7.852 -66.283 1.00 62.28 485 GLY A CA 1
ATOM 3889 C C . GLY A 1 485 ? 28.501 -6.334 -66.512 1.00 62.28 485 GLY A C 1
ATOM 3890 O O . GLY A 1 485 ? 28.232 -5.856 -67.613 1.00 62.28 485 GLY A O 1
ATOM 3891 N N . LYS A 1 486 ? 28.902 -5.568 -65.486 1.00 67.00 486 LYS A N 1
ATOM 3892 C CA . LYS A 1 486 ? 28.945 -4.089 -65.508 1.00 67.00 486 LYS A CA 1
ATOM 3893 C C . LYS A 1 486 ? 29.632 -3.514 -66.756 1.00 67.00 486 LYS A C 1
ATOM 3895 O O . LYS A 1 486 ? 29.060 -2.658 -67.419 1.00 67.00 486 LYS A O 1
ATOM 3900 N N . GLN A 1 487 ? 30.810 -4.030 -67.110 1.00 60.06 487 GLN A N 1
ATOM 3901 C CA . GLN A 1 487 ? 31.573 -3.563 -68.276 1.00 60.06 487 GLN A CA 1
ATOM 3902 C C . GLN A 1 487 ? 30.822 -3.777 -69.601 1.00 60.06 487 GLN A C 1
ATOM 3904 O O . GLN A 1 487 ? 30.873 -2.929 -70.484 1.00 60.06 487 GLN A O 1
ATOM 3909 N N . ILE A 1 488 ? 30.084 -4.885 -69.732 1.00 66.06 488 ILE A N 1
ATOM 3910 C CA . ILE A 1 488 ? 29.303 -5.196 -70.939 1.00 66.06 488 ILE A CA 1
ATOM 3911 C C . ILE A 1 488 ? 28.139 -4.213 -71.073 1.00 66.06 488 ILE A C 1
ATOM 3913 O O . ILE A 1 488 ? 27.901 -3.689 -72.157 1.00 66.06 488 ILE A O 1
ATOM 3917 N N . VAL A 1 489 ? 27.444 -3.921 -69.970 1.00 72.38 489 VAL A N 1
ATOM 3918 C CA . VAL A 1 489 ? 26.339 -2.951 -69.957 1.00 72.38 489 VAL A CA 1
ATOM 3919 C C . VAL A 1 489 ? 26.843 -1.534 -70.239 1.00 72.38 489 VAL A C 1
ATOM 3921 O O . VAL A 1 489 ? 26.194 -0.796 -70.976 1.00 72.38 489 VAL A O 1
ATOM 3924 N N . GLU A 1 490 ? 28.010 -1.151 -69.716 1.00 64.94 490 GLU A N 1
ATOM 3925 C CA . GLU A 1 490 ? 28.630 0.153 -69.990 1.00 64.94 490 GLU A CA 1
ATOM 3926 C C . GLU A 1 490 ? 28.975 0.319 -71.476 1.00 64.94 490 GLU A C 1
ATOM 3928 O O . GLU A 1 490 ? 28.584 1.317 -72.085 1.00 64.94 490 GLU A O 1
ATOM 3933 N N . VAL A 1 491 ? 29.620 -0.681 -72.087 1.00 70.25 491 VAL A N 1
ATOM 3934 C CA . VAL A 1 491 ? 29.934 -0.669 -73.525 1.00 70.25 491 VAL A CA 1
ATOM 3935 C C . VAL A 1 491 ? 28.653 -0.674 -74.363 1.00 70.25 491 VAL A C 1
ATOM 3937 O O . VAL A 1 491 ? 28.516 0.141 -75.273 1.00 70.25 491 VAL A O 1
ATOM 3940 N N . ALA A 1 492 ? 27.672 -1.517 -74.024 1.00 72.81 492 ALA A N 1
ATOM 3941 C CA . ALA A 1 492 ? 26.376 -1.559 -74.704 1.00 72.81 492 ALA A CA 1
ATOM 3942 C C . ALA A 1 492 ? 25.647 -0.210 -74.637 1.00 72.81 492 ALA A C 1
ATOM 3944 O O . ALA A 1 492 ? 25.085 0.242 -75.632 1.00 72.81 492 ALA A O 1
ATOM 3945 N N . THR A 1 493 ? 25.704 0.469 -73.490 1.00 73.50 493 THR A N 1
ATOM 3946 C CA . THR A 1 493 ? 25.105 1.795 -73.308 1.00 73.50 493 THR A CA 1
ATOM 3947 C C . THR A 1 493 ? 25.799 2.832 -74.187 1.00 73.50 493 THR A C 1
ATOM 3949 O O . THR A 1 493 ? 25.129 3.586 -74.887 1.00 73.50 493 THR A O 1
ATOM 3952 N N . GLN A 1 494 ? 27.134 2.847 -74.219 1.00 71.81 494 GLN A N 1
ATOM 3953 C CA . GLN A 1 494 ? 27.900 3.773 -75.060 1.00 71.81 494 GLN A CA 1
ATOM 3954 C C . GLN A 1 494 ? 27.655 3.530 -76.558 1.00 71.81 494 GLN A C 1
ATOM 3956 O O . GLN A 1 494 ? 27.380 4.473 -77.302 1.00 71.81 494 GLN A O 1
ATOM 3961 N N . CYS A 1 495 ? 27.656 2.270 -77.001 1.00 72.19 495 CYS A N 1
ATOM 3962 C CA . CYS A 1 495 ? 27.328 1.903 -78.379 1.00 72.19 495 CYS A CA 1
ATOM 3963 C C . CYS A 1 495 ? 25.875 2.252 -78.743 1.00 72.19 495 CYS A C 1
ATOM 3965 O O . CYS A 1 495 ? 25.619 2.728 -79.852 1.00 72.19 495 CYS A O 1
ATOM 3967 N N . ALA A 1 496 ? 24.928 2.078 -77.817 1.00 73.50 496 ALA A N 1
ATOM 3968 C CA . ALA A 1 496 ? 23.538 2.485 -78.004 1.00 73.50 496 ALA A CA 1
ATOM 3969 C C . ALA A 1 496 ? 23.403 4.008 -78.131 1.00 73.50 496 ALA A C 1
ATOM 3971 O O . ALA A 1 496 ? 22.650 4.466 -78.983 1.00 73.50 496 ALA A O 1
ATOM 3972 N N . VAL A 1 497 ? 24.166 4.804 -77.368 1.00 70.00 497 VAL A N 1
ATOM 3973 C CA . VAL A 1 497 ? 24.205 6.273 -77.515 1.00 70.00 497 VAL A CA 1
ATOM 3974 C C . VAL A 1 497 ? 24.703 6.669 -78.907 1.00 70.00 497 VAL A C 1
ATOM 3976 O O . VAL A 1 497 ? 24.120 7.555 -79.536 1.00 70.00 497 VAL A O 1
ATOM 3979 N N . CYS A 1 498 ? 25.752 6.016 -79.413 1.00 68.25 498 CYS A N 1
ATOM 3980 C CA . CYS A 1 498 ? 26.255 6.264 -80.765 1.00 68.25 498 CYS A CA 1
ATOM 3981 C C . CYS A 1 498 ? 25.207 5.914 -81.830 1.00 68.25 498 CYS A C 1
ATOM 3983 O O . CYS A 1 498 ? 24.892 6.750 -82.678 1.00 68.25 498 CYS A O 1
ATOM 3985 N N . THR A 1 499 ? 24.628 4.715 -81.730 1.00 68.38 499 THR A N 1
ATOM 3986 C CA . THR A 1 499 ? 23.639 4.200 -82.690 1.00 68.38 499 THR A CA 1
ATOM 3987 C C . THR A 1 499 ? 22.370 5.043 -82.696 1.00 68.38 499 THR A C 1
ATOM 3989 O O . THR A 1 499 ? 21.855 5.384 -83.755 1.00 68.38 499 THR A O 1
ATOM 3992 N N . PHE A 1 500 ? 21.894 5.438 -81.516 1.00 65.94 500 PHE A N 1
ATOM 3993 C CA . PHE A 1 500 ? 20.664 6.201 -81.361 1.00 65.94 500 PHE A CA 1
ATOM 3994 C C . PHE A 1 500 ? 20.764 7.630 -81.917 1.00 65.94 500 PHE A C 1
ATOM 3996 O O . PHE A 1 500 ? 19.799 8.149 -82.469 1.00 65.94 500 PHE A O 1
ATOM 4003 N N . ASN A 1 501 ? 21.929 8.270 -81.787 1.00 64.88 501 ASN A N 1
ATOM 4004 C CA . ASN A 1 501 ? 22.105 9.665 -82.199 1.00 64.88 501 ASN A CA 1
ATOM 4005 C C . ASN A 1 501 ? 22.634 9.828 -83.630 1.00 64.88 501 ASN A C 1
ATOM 4007 O O . ASN A 1 501 ? 22.381 10.850 -84.263 1.00 64.88 501 ASN A O 1
ATOM 4011 N N . GLN A 1 502 ? 23.443 8.885 -84.120 1.00 64.19 502 GLN A N 1
ATOM 4012 C CA . GLN A 1 502 ? 24.187 9.036 -85.380 1.00 64.19 502 GLN A CA 1
ATOM 4013 C C . GLN A 1 502 ? 24.102 7.799 -86.286 1.00 64.19 502 GLN A C 1
ATOM 4015 O O . GLN A 1 502 ? 24.766 7.753 -87.322 1.00 64.19 502 GLN A O 1
ATOM 4020 N N . GLY A 1 503 ? 23.296 6.797 -85.923 1.00 69.31 503 GLY A N 1
ATOM 4021 C CA . GLY A 1 503 ? 23.260 5.516 -86.624 1.00 69.31 503 GLY A CA 1
ATOM 4022 C C . GLY A 1 503 ? 24.563 4.730 -86.454 1.00 69.31 503 GLY A C 1
ATOM 4023 O O . GLY A 1 503 ? 25.319 4.931 -85.506 1.00 69.31 503 GLY A O 1
ATOM 4024 N N . TYR A 1 504 ? 24.848 3.821 -87.385 1.00 72.50 504 TYR A N 1
ATOM 4025 C CA . TYR A 1 504 ? 25.990 2.902 -87.284 1.00 72.50 504 TYR A CA 1
ATOM 4026 C C . TYR A 1 504 ? 27.343 3.505 -87.723 1.00 72.50 504 TYR A C 1
ATOM 4028 O O . TYR A 1 504 ? 28.376 2.855 -87.564 1.00 72.50 504 TYR A O 1
ATOM 4036 N N . ASP A 1 505 ? 27.375 4.754 -88.203 1.00 71.06 505 ASP A N 1
ATOM 4037 C CA . ASP A 1 505 ? 28.599 5.418 -88.686 1.00 71.06 505 ASP A CA 1
ATOM 4038 C C . ASP A 1 505 ? 29.717 5.520 -87.615 1.00 71.06 505 ASP A C 1
ATOM 4040 O O . ASP A 1 505 ? 30.875 5.229 -87.931 1.00 71.06 505 ASP A O 1
ATOM 4044 N N . PRO A 1 506 ? 29.448 5.874 -86.337 1.00 71.12 506 PRO A N 1
ATOM 4045 C CA . PRO A 1 506 ? 30.491 5.910 -85.308 1.00 71.12 506 PRO A CA 1
ATOM 4046 C C . PRO A 1 506 ? 31.018 4.521 -84.940 1.00 71.12 506 PRO A C 1
ATOM 4048 O O . PRO A 1 506 ? 32.190 4.385 -84.600 1.00 71.12 506 PRO A O 1
ATOM 4051 N N . ILE A 1 507 ? 30.177 3.485 -85.029 1.00 70.94 507 ILE A N 1
ATOM 4052 C CA . ILE A 1 507 ? 30.583 2.104 -84.739 1.00 70.94 507 ILE A CA 1
ATOM 4053 C C . ILE A 1 507 ? 31.597 1.626 -85.781 1.00 70.94 507 ILE A C 1
ATOM 4055 O O . ILE A 1 507 ? 32.599 1.016 -85.413 1.00 70.94 507 ILE A O 1
ATOM 4059 N N . LEU A 1 508 ? 31.397 1.968 -87.058 1.00 74.56 508 LEU A N 1
ATOM 4060 C CA . LEU A 1 508 ? 32.364 1.666 -88.115 1.00 74.56 508 LEU A CA 1
ATOM 4061 C C . LEU A 1 508 ? 33.736 2.307 -87.837 1.00 74.56 508 LEU A C 1
ATOM 4063 O O . LEU A 1 508 ? 34.754 1.630 -87.937 1.00 74.56 508 LEU A O 1
ATOM 4067 N N . LYS A 1 509 ? 33.775 3.564 -87.378 1.00 72.56 509 LYS A N 1
ATOM 4068 C CA . LYS A 1 509 ? 35.034 4.245 -87.008 1.00 72.56 509 LYS A CA 1
ATOM 4069 C C . LYS A 1 509 ? 35.738 3.606 -85.808 1.00 72.56 509 LYS A C 1
ATOM 4071 O O . LYS A 1 509 ? 36.967 3.539 -85.770 1.00 72.56 509 LYS A O 1
ATOM 4076 N N . ILE A 1 510 ? 34.972 3.129 -84.824 1.00 70.50 510 ILE A N 1
ATOM 4077 C CA . ILE A 1 510 ? 35.525 2.403 -83.671 1.00 70.50 510 ILE A CA 1
ATOM 4078 C C . ILE A 1 510 ? 36.174 1.095 -84.146 1.00 70.50 510 ILE A C 1
ATOM 4080 O O . ILE A 1 510 ? 37.296 0.796 -83.746 1.00 70.50 510 ILE A O 1
ATOM 4084 N N . LEU A 1 511 ? 35.513 0.352 -85.040 1.00 70.69 511 LEU A N 1
ATOM 4085 C CA . LEU A 1 511 ? 36.049 -0.884 -85.623 1.00 70.69 511 LEU A CA 1
ATOM 4086 C C . LEU A 1 511 ? 37.339 -0.639 -86.420 1.00 70.69 511 LEU A C 1
ATOM 4088 O O . LEU A 1 511 ? 38.300 -1.389 -86.263 1.00 70.69 511 LEU A O 1
ATOM 4092 N N . GLU A 1 512 ? 37.397 0.436 -87.205 1.00 71.38 512 GLU A N 1
ATOM 4093 C CA . GLU A 1 512 ? 38.607 0.840 -87.933 1.00 71.38 512 GLU A CA 1
ATOM 4094 C C . GLU A 1 512 ? 39.772 1.164 -86.980 1.00 71.38 512 GLU A C 1
ATOM 4096 O O . GLU A 1 512 ? 40.891 0.694 -87.175 1.00 71.38 512 GLU A O 1
ATOM 4101 N N . THR A 1 513 ? 39.497 1.876 -85.880 1.00 69.12 513 THR A N 1
ATOM 4102 C CA . THR A 1 513 ? 40.503 2.220 -84.853 1.00 69.12 513 THR A CA 1
ATOM 4103 C C . THR A 1 513 ? 41.028 0.982 -84.111 1.00 69.12 513 THR A C 1
ATOM 4105 O O . THR A 1 513 ? 42.176 0.956 -83.672 1.00 69.12 513 THR A O 1
ATOM 4108 N N . MET A 1 514 ? 40.212 -0.071 -83.998 1.00 66.38 514 MET A N 1
ATOM 4109 C CA . MET A 1 514 ? 40.613 -1.368 -83.435 1.00 66.38 514 MET A CA 1
ATOM 4110 C C . MET A 1 514 ? 41.362 -2.264 -84.439 1.00 66.38 514 MET A C 1
ATOM 4112 O O . MET A 1 514 ? 41.735 -3.385 -84.092 1.00 66.38 514 MET A O 1
ATOM 4116 N N . GLY A 1 515 ? 41.603 -1.787 -85.666 1.00 65.69 515 GLY A N 1
ATOM 4117 C CA . GLY A 1 515 ? 42.334 -2.510 -86.707 1.00 65.69 515 GLY A CA 1
ATOM 4118 C C . GLY A 1 515 ? 41.484 -3.487 -87.525 1.00 65.69 515 GLY A C 1
ATOM 4119 O O . GLY A 1 515 ? 42.038 -4.377 -88.170 1.00 65.69 515 GLY A O 1
ATOM 4120 N N . CYS A 1 516 ? 40.152 -3.363 -87.506 1.00 72.44 516 CYS A N 1
ATOM 4121 C CA . CYS A 1 516 ? 39.259 -4.174 -88.336 1.00 72.44 516 CYS A CA 1
ATOM 4122 C C . CYS A 1 516 ? 39.081 -3.562 -89.737 1.00 72.44 516 CYS A C 1
ATOM 4124 O O . CYS A 1 516 ? 38.864 -2.360 -89.875 1.00 72.44 516 CYS A O 1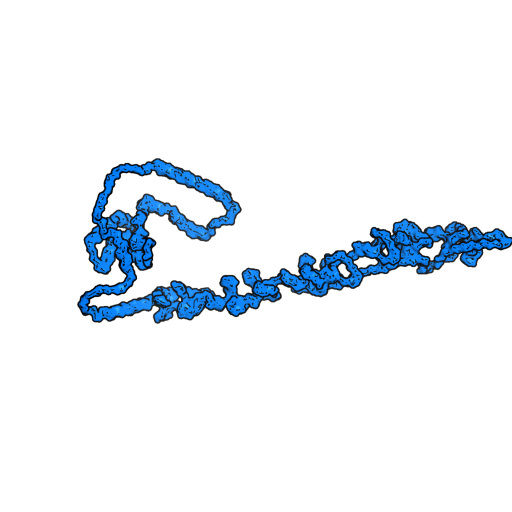
ATOM 4126 N N . THR A 1 517 ? 39.099 -4.391 -90.785 1.00 73.56 517 THR A N 1
ATOM 4127 C CA . THR A 1 517 ? 38.831 -3.956 -92.166 1.00 73.56 517 THR A CA 1
ATOM 4128 C C . THR A 1 517 ? 37.324 -3.896 -92.442 1.00 73.56 517 THR A C 1
ATOM 4130 O O . THR A 1 517 ? 36.600 -4.872 -92.243 1.00 73.56 517 THR A O 1
ATOM 4133 N N . ILE A 1 518 ? 36.824 -2.745 -92.907 1.00 74.88 518 ILE A N 1
ATOM 4134 C CA . ILE A 1 518 ? 35.393 -2.545 -93.187 1.00 74.88 518 ILE A CA 1
ATOM 4135 C C . ILE A 1 518 ? 35.082 -2.983 -94.623 1.00 74.88 518 ILE A C 1
ATOM 4137 O O . ILE A 1 518 ? 35.557 -2.383 -95.585 1.00 74.88 518 ILE A O 1
ATOM 4141 N N . GLY A 1 519 ? 34.261 -4.025 -94.776 1.00 74.94 519 GLY A N 1
ATOM 4142 C CA . GLY A 1 519 ? 33.811 -4.508 -96.085 1.00 74.94 519 GLY A CA 1
ATOM 4143 C C . GLY A 1 519 ? 32.647 -3.692 -96.686 1.00 74.94 519 GLY A C 1
ATOM 4144 O O . GLY A 1 519 ? 31.892 -3.055 -95.944 1.00 74.94 519 GLY A O 1
ATOM 4145 N N . PRO A 1 520 ? 32.413 -3.770 -98.014 1.00 72.50 520 PRO A N 1
ATOM 4146 C CA . PRO A 1 520 ? 31.336 -3.041 -98.700 1.00 72.50 520 PRO A CA 1
ATOM 4147 C C . PRO A 1 520 ? 29.933 -3.331 -98.142 1.00 72.50 520 PRO A C 1
ATOM 4149 O O . PRO A 1 520 ? 29.088 -2.441 -98.078 1.00 72.50 520 PRO A O 1
ATOM 4152 N N . SER A 1 521 ? 29.685 -4.560 -97.678 1.00 74.31 521 SER A N 1
ATOM 4153 C CA . SER A 1 521 ? 28.397 -4.959 -97.096 1.00 74.31 521 SER A CA 1
ATOM 4154 C C . SER A 1 521 ? 28.118 -4.283 -95.750 1.00 74.31 521 SER A C 1
ATOM 4156 O O . SER A 1 521 ? 26.970 -3.948 -95.469 1.00 74.31 521 SER A O 1
ATOM 4158 N N . ALA A 1 522 ? 29.153 -4.033 -94.939 1.00 68.50 522 ALA A N 1
ATOM 4159 C CA . ALA A 1 522 ? 29.020 -3.318 -93.667 1.00 68.50 522 ALA A CA 1
ATOM 4160 C C . ALA A 1 522 ? 28.724 -1.828 -93.896 1.00 68.50 522 ALA A C 1
ATOM 4162 O O . ALA A 1 522 ? 27.852 -1.260 -93.239 1.00 68.50 522 ALA A O 1
ATOM 4163 N N . ALA A 1 523 ? 29.382 -1.220 -94.890 1.00 70.31 523 ALA A N 1
ATOM 4164 C CA . ALA A 1 523 ? 29.093 0.147 -95.317 1.00 70.31 523 ALA A CA 1
ATOM 4165 C C . ALA A 1 523 ? 27.660 0.283 -95.869 1.00 70.31 523 ALA A C 1
ATOM 4167 O O . ALA A 1 523 ? 26.940 1.216 -95.516 1.00 70.31 523 ALA A O 1
ATOM 4168 N N . HIS A 1 524 ? 27.205 -0.686 -96.670 1.00 72.75 524 HIS A N 1
ATOM 4169 C CA . HIS A 1 524 ? 25.838 -0.708 -97.195 1.00 72.75 524 HIS A CA 1
ATOM 4170 C C . HIS A 1 524 ? 24.783 -0.921 -96.094 1.00 72.75 524 HIS A C 1
ATOM 4172 O O . HIS A 1 524 ? 23.725 -0.293 -96.117 1.00 72.75 524 HIS A O 1
ATOM 4178 N N . PHE A 1 525 ? 25.067 -1.761 -95.093 1.00 70.25 525 PHE A N 1
ATOM 4179 C CA . PHE A 1 525 ? 24.191 -1.951 -93.934 1.00 70.25 525 PHE A CA 1
ATOM 4180 C C . PHE A 1 525 ? 24.027 -0.658 -93.123 1.00 70.25 525 PHE A C 1
ATOM 4182 O O . PHE A 1 525 ? 22.898 -0.259 -92.829 1.00 70.25 525 PHE A O 1
ATOM 4189 N N . ALA A 1 526 ? 25.132 0.036 -92.829 1.00 69.38 526 ALA A N 1
ATOM 4190 C CA . ALA A 1 526 ? 25.098 1.320 -92.131 1.00 69.38 526 ALA A CA 1
ATOM 4191 C C . ALA A 1 526 ? 24.325 2.390 -92.921 1.00 69.38 526 ALA A C 1
ATOM 4193 O O . ALA A 1 526 ? 23.572 3.162 -92.329 1.00 69.38 526 ALA A O 1
ATOM 4194 N N . ALA A 1 527 ? 24.439 2.388 -94.253 1.00 67.94 527 ALA A N 1
ATOM 4195 C CA . ALA A 1 527 ? 23.681 3.283 -95.123 1.00 67.94 527 ALA A CA 1
ATOM 4196 C C . ALA A 1 527 ? 22.173 2.963 -95.157 1.00 67.94 527 ALA A C 1
ATOM 4198 O O . ALA A 1 527 ? 21.362 3.883 -95.158 1.00 67.94 527 ALA A O 1
ATOM 4199 N N . LYS A 1 528 ? 21.780 1.680 -95.141 1.00 64.94 528 LYS A N 1
ATOM 4200 C CA . LYS A 1 528 ? 20.368 1.252 -95.165 1.00 64.94 528 LYS A CA 1
ATOM 4201 C C . LYS A 1 528 ? 19.629 1.550 -93.857 1.00 64.94 528 LYS A C 1
ATOM 4203 O O . LYS A 1 528 ? 18.475 1.956 -93.892 1.00 64.94 528 LYS A O 1
ATOM 4208 N N . TYR A 1 529 ? 20.288 1.356 -92.715 1.00 60.56 529 TYR A N 1
ATOM 4209 C CA . TYR A 1 529 ? 19.735 1.658 -91.384 1.00 60.56 529 TYR A CA 1
ATOM 4210 C C . TYR A 1 529 ? 19.919 3.122 -90.969 1.00 60.56 529 TYR A C 1
ATOM 4212 O O . TYR A 1 529 ? 19.619 3.509 -89.837 1.00 60.56 529 TYR A O 1
ATOM 4220 N N . LYS A 1 530 ? 20.389 3.962 -91.893 1.00 57.78 530 LYS A N 1
ATOM 4221 C CA . LYS A 1 530 ? 20.387 5.412 -91.756 1.00 57.78 530 LYS A CA 1
ATOM 4222 C C . LYS A 1 530 ? 18.938 5.884 -91.890 1.00 57.78 530 LYS A C 1
ATOM 4224 O O . LYS A 1 530 ? 18.494 6.256 -92.970 1.00 57.78 530 LYS A O 1
ATOM 4229 N N . ASN A 1 531 ? 18.180 5.826 -90.795 1.00 54.59 531 ASN A N 1
ATOM 4230 C CA . ASN A 1 531 ? 16.825 6.373 -90.714 1.00 54.59 531 ASN A CA 1
ATOM 4231 C C . ASN A 1 531 ? 16.881 7.895 -90.950 1.00 54.59 531 ASN A C 1
ATOM 4233 O O . ASN A 1 531 ? 16.988 8.677 -90.004 1.00 54.59 531 ASN A O 1
ATOM 4237 N N . GLY A 1 532 ? 16.843 8.321 -92.217 1.00 53.03 532 GLY A N 1
ATOM 4238 C CA . GLY A 1 532 ? 16.986 9.724 -92.627 1.00 53.03 532 GLY A CA 1
ATOM 4239 C C . GLY A 1 532 ? 16.009 10.656 -91.908 1.00 53.03 532 GLY A C 1
ATOM 4240 O O . GLY A 1 532 ? 16.408 11.721 -91.448 1.00 53.03 532 GLY A O 1
ATOM 4241 N N . ILE A 1 533 ? 14.784 10.176 -91.676 1.00 52.81 533 ILE A N 1
ATOM 4242 C CA . ILE A 1 533 ? 13.691 10.903 -91.018 1.00 52.81 533 ILE A CA 1
ATOM 4243 C C . ILE A 1 533 ? 14.041 11.292 -89.566 1.00 52.81 533 ILE A C 1
ATOM 4245 O O . ILE A 1 533 ? 13.696 12.373 -89.103 1.00 52.81 533 ILE A O 1
ATOM 4249 N N . GLN A 1 534 ? 14.775 10.454 -88.830 1.00 54.97 534 GLN A N 1
ATOM 4250 C CA . GLN A 1 534 ? 15.029 10.664 -87.398 1.00 54.97 534 GLN A CA 1
ATOM 4251 C C . GLN A 1 534 ? 16.172 11.658 -87.146 1.00 54.97 534 GLN A C 1
ATOM 4253 O O . GLN A 1 534 ? 16.116 12.453 -86.207 1.00 54.97 534 GLN A O 1
ATOM 4258 N N . ILE A 1 535 ? 17.185 11.658 -88.020 1.00 56.28 535 ILE A N 1
ATOM 4259 C CA . ILE A 1 535 ? 18.274 12.644 -87.999 1.00 56.28 535 ILE A CA 1
ATOM 4260 C C . ILE A 1 535 ? 17.742 14.023 -88.411 1.00 56.28 535 ILE A C 1
ATOM 4262 O O . ILE A 1 535 ? 18.177 15.026 -87.851 1.00 56.28 535 ILE A O 1
ATOM 4266 N N . GLU A 1 536 ? 16.790 14.088 -89.345 1.00 55.88 536 GLU A N 1
ATOM 4267 C CA . GLU A 1 536 ? 16.107 15.330 -89.728 1.00 55.88 536 GLU A CA 1
ATOM 4268 C C . GLU A 1 536 ? 15.283 15.903 -88.570 1.00 55.88 536 GLU A C 1
ATOM 4270 O O . GLU A 1 536 ? 15.511 17.043 -88.171 1.00 55.88 536 GLU A O 1
ATOM 4275 N N . ILE A 1 537 ? 14.460 15.078 -87.915 1.00 55.16 537 ILE A N 1
ATOM 4276 C CA . ILE A 1 537 ? 13.679 15.477 -86.731 1.00 55.16 537 ILE A CA 1
ATOM 4277 C C . ILE A 1 537 ? 14.593 15.909 -85.566 1.00 55.16 537 ILE A C 1
ATOM 4279 O O . ILE A 1 537 ? 14.292 16.862 -84.847 1.00 55.16 537 ILE A O 1
ATOM 4283 N N . GLN A 1 538 ? 15.745 15.258 -85.362 1.00 54.50 538 GLN A N 1
ATOM 4284 C CA . GLN A 1 538 ? 16.715 15.678 -84.339 1.00 54.50 538 GLN A CA 1
ATOM 4285 C C . GLN A 1 538 ? 17.486 16.953 -84.720 1.00 54.50 538 GLN A C 1
ATOM 4287 O O . GLN A 1 538 ? 17.835 17.745 -83.839 1.00 54.50 538 GLN A O 1
ATOM 4292 N N . LYS A 1 539 ? 17.749 17.185 -86.011 1.00 54.62 539 LYS A N 1
ATOM 4293 C CA . LYS A 1 539 ? 18.317 18.449 -86.506 1.00 54.62 539 LYS A CA 1
ATOM 4294 C C . LYS A 1 539 ? 17.332 19.605 -86.320 1.00 54.62 539 LYS A C 1
ATOM 4296 O O . LYS A 1 539 ? 17.765 20.671 -85.883 1.00 54.62 539 LYS A O 1
ATOM 4301 N N . GLU A 1 540 ? 16.039 19.376 -86.555 1.00 53.56 540 GLU A N 1
ATOM 4302 C CA . GLU A 1 540 ? 14.959 20.334 -86.276 1.00 53.56 540 GLU A CA 1
ATOM 4303 C C . GLU A 1 540 ? 14.821 20.637 -84.773 1.00 53.56 540 GLU A C 1
ATOM 4305 O O . GLU A 1 540 ? 14.668 21.795 -84.384 1.00 53.56 540 GLU A O 1
ATOM 4310 N N . ARG A 1 541 ? 14.966 19.628 -83.897 1.00 53.59 541 ARG A N 1
ATOM 4311 C CA . ARG A 1 541 ? 15.017 19.829 -82.432 1.00 53.59 541 ARG A CA 1
ATOM 4312 C C . ARG A 1 541 ? 16.175 20.743 -82.012 1.00 53.59 541 ARG A C 1
ATOM 4314 O O . ARG A 1 541 ? 15.959 21.692 -81.267 1.00 53.59 541 ARG A O 1
ATOM 4321 N N . LYS A 1 542 ? 17.379 20.530 -82.560 1.00 48.62 542 LYS A N 1
ATOM 4322 C CA . LYS A 1 542 ? 18.564 21.366 -82.271 1.00 48.62 542 LYS A CA 1
ATOM 4323 C C . LYS A 1 542 ? 18.467 22.800 -82.800 1.00 48.62 542 LYS A C 1
ATOM 4325 O O . LYS A 1 542 ? 19.193 23.665 -82.314 1.00 48.62 542 LYS A O 1
ATOM 4330 N N . THR A 1 543 ? 17.640 23.050 -83.815 1.00 47.56 543 THR A N 1
ATOM 4331 C CA . THR A 1 543 ? 17.408 24.405 -84.343 1.00 47.56 543 THR A CA 1
ATOM 4332 C C . THR A 1 543 ? 16.345 25.151 -83.541 1.00 47.56 543 THR A C 1
ATOM 4334 O O . THR A 1 543 ? 16.501 26.350 -83.338 1.00 47.56 543 THR A O 1
ATOM 4337 N N . LYS A 1 544 ? 15.326 24.456 -83.018 1.00 47.19 544 LYS A N 1
ATOM 4338 C CA . LYS A 1 544 ? 14.308 25.051 -82.134 1.00 47.19 544 LYS A CA 1
ATOM 4339 C C . LYS A 1 544 ? 14.809 25.367 -80.722 1.00 47.19 544 LYS A C 1
ATOM 4341 O O . LYS A 1 544 ? 14.314 26.309 -80.133 1.00 47.19 544 LYS A O 1
ATOM 4346 N N . GLU A 1 545 ? 15.802 24.648 -80.200 1.00 43.09 545 GLU A N 1
ATOM 4347 C CA . GLU A 1 545 ? 16.417 24.944 -78.887 1.00 43.09 545 GLU A CA 1
ATOM 4348 C C . GLU A 1 545 ? 17.411 26.130 -78.902 1.00 43.09 545 GLU A C 1
ATOM 4350 O O . GLU A 1 545 ? 17.986 26.463 -77.868 1.00 43.09 545 GLU A O 1
ATOM 4355 N N . LYS A 1 546 ? 17.665 26.752 -80.065 1.00 42.59 546 LYS A N 1
ATOM 4356 C CA . LYS A 1 546 ? 18.586 27.900 -80.221 1.00 42.59 546 LYS A CA 1
ATOM 4357 C C . LYS A 1 546 ? 17.896 29.237 -80.539 1.00 42.59 546 LYS A C 1
ATOM 4359 O O . LYS A 1 546 ? 18.598 30.224 -80.757 1.00 42.59 546 LYS A O 1
ATOM 4364 N N . LEU A 1 547 ? 16.566 29.261 -80.569 1.00 33.78 547 LEU A N 1
ATOM 4365 C CA . LEU A 1 547 ? 15.717 30.460 -80.562 1.00 33.78 547 LEU A CA 1
ATOM 4366 C C . LEU A 1 547 ? 15.053 30.552 -79.190 1.00 33.78 547 LEU A C 1
ATOM 4368 O O . LEU A 1 547 ? 14.899 31.693 -78.707 1.00 33.78 547 LEU A O 1
#

Sequence (547 aa):
MADVDVQVQYTTTERKTRKVKKTSKRRESKDGEVSVTELEQTNTTNDDGGEYTKAMNKDWHSGHFCCWKCDESLTGQRYVLRDEQPYCIKCYEGVFANGCEECNKIIGIDSKDLSYKDKHWHEACFLCAKCRVSLVDKQFGSKLDKIYCGNCYDAQFASRCDGCGDVFRAGTKKMEYKTRQWHEKCFCCVVCQKAIGTKSFIPREQEIYCTGCYENKFSTRCVKCNKIITQDGVTYKHEPWHRECFTCTHCNTSLAGERFTSRDEKPYCSNCFGELFAKRCTACSKPISGIGGTRFISFEDRHWHNSCFQCAYCKVSLVGKGFIPDEQDVICPECAKQKIAISWKKATERYSCCVGRLPVRPLFPLSLSYLLVSLPTIEKAREVDIPEMNGKDPRVSREQIDTISKRIQRLRALRQQKSRKRVQSLKSESTKPLNDDVQQVLKPIYEDLTTDDLLERCTGANTQNNNESFNHCVWQLAPKHVFCGKQIVEVATQCAVCTFNQGYDPILKILETMGCTIGPSAAHFAAKYKNGIQIEIQKERKTKEKL